Protein AF-0000000066994775 (afdb_homodimer)

Foldseek 3Di:
DDDPPPPPPLVPPDPVSCVLQDDDVVLVLVLVLLVVVQVCVQVVDLDDPVQVVVADLAFEEEEEQCFQVNSVQVVCVVRVNYAYEYEHQDCVNYDDPVPGRPRYYYDYDDLLDADDPVQFQRGQEYEYEACQVVDPPLACLSSLLRRLRSHHAFHKYKYKYWQLPPKDKDFPDPVQDQVLLVVLSVVSCVVVSRNCQVVVQVSNVVSQWPPKDKDKTKRDPVCQLVVQLSSLSVLLVVLSVCVNVVNPVVSVVSVVSSVSNNVSVVNGIGTIIMMMMIMTTHHD/DDDDPPPPPLVPPDPVSCVLQDDPVVLVLVLVLLVVVQCCVQVVDLDDPVQVVPADLAFEEEEEQCFQVNSVQVVCVVRVNYAYEYEHQDCVNYDDPVPGRPRYYYDYDDLLDADDPVQFQRGQEYEYEACQVVDPPLACLSSLLRRLRSHHAFHKYKYKYWQLPPKDKDFPDPVQDQVLLVVLSVVSCVVVSRNCQVVVQVSNVVSQWPPKDKDKTKRDPVCQLVVQLSSLSVLLVVLSVCVNVVNPVVSVVSVVSSVSNNVSVVNGIGTIIMMMMIMTTHHD

Solvent-accessible surface area (backbone atoms only — not comparable to full-atom values): 30322 Å² total; per-residue (Å²): 136,78,78,74,81,72,82,76,62,70,84,69,50,59,83,59,48,57,68,62,58,52,78,53,62,46,54,52,47,41,50,52,50,36,50,49,54,54,47,36,66,65,68,72,49,91,58,57,68,89,49,52,77,73,54,58,63,60,34,32,36,33,31,43,65,34,54,52,36,61,67,57,58,55,48,41,70,76,32,70,63,20,42,36,38,33,27,15,76,56,67,65,60,26,61,42,71,88,34,39,56,91,44,49,46,77,42,82,40,52,70,84,47,80,72,56,75,90,44,51,44,56,16,48,32,39,37,35,54,66,53,71,87,68,49,51,92,65,46,59,56,68,47,52,50,42,56,55,44,31,30,22,68,60,10,36,42,37,46,36,34,59,25,51,76,70,47,44,75,47,53,76,53,81,81,63,80,48,69,39,43,50,50,48,50,50,57,69,25,48,90,54,56,52,46,51,53,80,41,42,34,59,53,40,39,76,66,64,29,39,83,44,38,74,45,79,44,68,68,53,59,68,46,30,50,61,50,23,28,47,51,42,47,53,51,46,52,52,23,47,51,29,40,65,72,66,36,48,68,64,17,49,52,44,49,50,37,42,42,49,25,47,55,37,32,55,74,28,30,30,52,42,66,25,37,30,44,26,38,31,28,36,56,114,135,79,79,73,84,74,80,76,61,71,84,69,50,60,81,60,48,57,67,61,60,53,77,53,64,46,55,53,49,43,49,52,51,37,51,50,53,53,48,36,68,64,68,71,48,92,58,58,69,89,51,53,77,74,54,58,63,61,33,32,36,35,31,44,63,33,53,50,36,61,67,56,58,55,48,40,70,77,32,71,64,20,42,36,37,33,28,16,75,57,67,66,61,25,62,41,73,89,34,38,56,90,47,50,45,79,43,82,40,53,69,85,47,81,73,56,76,89,44,51,44,56,17,47,32,38,36,35,53,66,52,73,88,68,49,52,91,65,46,58,55,69,48,51,50,41,56,54,44,30,30,22,68,60,10,36,40,36,47,35,34,57,25,52,77,71,47,45,75,49,53,77,51,82,80,61,80,47,70,39,43,52,50,50,52,52,58,68,25,48,91,57,56,51,46,51,53,78,41,43,34,59,53,40,38,75,64,65,29,39,82,45,40,75,45,79,43,69,69,52,58,69,45,31,50,62,50,24,27,48,51,41,47,52,52,46,52,52,22,46,51,30,41,65,70,68,37,49,69,64,17,48,51,44,50,49,37,43,43,48,27,48,56,38,33,54,74,29,30,31,52,43,67,25,36,30,42,28,37,30,28,36,56,114

Structure (mmCIF, N/CA/C/O backbone):
data_AF-0000000066994775-model_v1
#
loop_
_entity.id
_entity.type
_entity.pdbx_description
1 polymer 'Methyltransferase domain-containing protein'
#
loop_
_atom_site.group_PDB
_atom_site.id
_atom_site.type_symbol
_atom_site.label_atom_id
_atom_site.label_alt_id
_atom_site.label_comp_id
_atom_site.label_asym_id
_atom_site.label_entity_id
_atom_site.label_seq_id
_atom_site.pdbx_PDB_ins_code
_atom_site.Cartn_x
_atom_site.Cartn_y
_atom_site.Cartn_z
_atom_site.occupancy
_atom_site.B_iso_or_equiv
_atom_site.auth_seq_id
_atom_site.auth_comp_id
_atom_site.auth_asym_id
_atom_site.auth_atom_id
_atom_site.pdbx_PDB_model_num
ATOM 1 N N . MET A 1 1 ? -53.656 -21.984 -10.68 1 24.02 1 MET A N 1
ATOM 2 C CA . MET A 1 1 ? -52.688 -21.453 -11.648 1 24.02 1 MET A CA 1
ATOM 3 C C . MET A 1 1 ? -52 -20.219 -11.094 1 24.02 1 MET A C 1
ATOM 5 O O . MET A 1 1 ? -52.531 -19.125 -11.086 1 24.02 1 MET A O 1
ATOM 9 N N . GLY A 1 2 ? -51.344 -20.281 -10.008 1 26.42 2 GLY A N 1
ATOM 10 C CA . GLY A 1 2 ? -50.875 -19.25 -9.078 1 26.42 2 GLY A CA 1
ATOM 11 C C . GLY A 1 2 ? -49.844 -18.328 -9.672 1 26.42 2 GLY A C 1
ATOM 12 O O . GLY A 1 2 ? -49 -18.75 -10.477 1 26.42 2 GLY A O 1
ATOM 13 N N . GLU A 1 3 ? -50.219 -16.984 -9.805 1 28.23 3 GLU A N 1
ATOM 14 C CA . GLU A 1 3 ? -49.562 -15.883 -10.508 1 28.23 3 GLU A CA 1
ATOM 15 C C . GLU A 1 3 ? -48.062 -15.805 -10.141 1 28.23 3 GLU A C 1
ATOM 17 O O . GLU A 1 3 ? -47.719 -15.898 -8.969 1 28.23 3 GLU A O 1
ATOM 22 N N . PRO A 1 4 ? -47.219 -16.156 -11.055 1 28.39 4 PRO A N 1
ATOM 23 C CA . PRO A 1 4 ? -45.781 -16.25 -10.867 1 28.39 4 PRO A CA 1
ATOM 24 C C . PRO A 1 4 ? -45.188 -15 -10.227 1 28.39 4 PRO A C 1
ATOM 26 O O . PRO A 1 4 ? -45.719 -13.898 -10.406 1 28.39 4 PRO A O 1
ATOM 29 N N . LEU A 1 5 ? -44.75 -15.039 -8.969 1 28.78 5 LEU A N 1
ATOM 30 C CA . LEU A 1 5 ? -44.188 -13.945 -8.195 1 28.78 5 LEU A CA 1
ATOM 31 C C . LEU A 1 5 ? -43.312 -13.047 -9.078 1 28.78 5 LEU A C 1
ATOM 33 O O . LEU A 1 5 ? -42.5 -13.547 -9.867 1 28.78 5 LEU A O 1
ATOM 37 N N . SER A 1 6 ? -43.75 -11.852 -9.477 1 26.84 6 SER A N 1
ATOM 38 C CA . SER A 1 6 ? -43.25 -10.703 -10.211 1 26.84 6 SER A CA 1
ATOM 39 C C . SER A 1 6 ? -41.75 -10.5 -9.938 1 26.84 6 SER A C 1
ATOM 41 O O . SER A 1 6 ? -41.281 -10.711 -8.82 1 26.84 6 SER A O 1
ATOM 43 N N . ALA A 1 7 ? -40.938 -10.68 -10.984 1 31.3 7 ALA A N 1
ATOM 44 C CA . ALA A 1 7 ? -39.5 -10.344 -11.109 1 31.3 7 ALA A CA 1
ATOM 45 C C . ALA A 1 7 ? -39.188 -9.039 -10.398 1 31.3 7 ALA A C 1
ATOM 47 O O . ALA A 1 7 ? -39.625 -7.965 -10.828 1 31.3 7 ALA A O 1
ATOM 48 N N . THR A 1 8 ? -39.219 -8.93 -9.008 1 29.95 8 THR A N 1
ATOM 49 C CA . THR A 1 8 ? -38.75 -7.73 -8.328 1 29.95 8 THR A CA 1
ATOM 50 C C . THR A 1 8 ? -37.531 -7.16 -9.023 1 29.95 8 THR A C 1
ATOM 52 O O . THR A 1 8 ? -36.531 -7.848 -9.172 1 29.95 8 THR A O 1
ATOM 55 N N . ASP A 1 9 ? -37.719 -6.293 -10.008 1 30.78 9 ASP A N 1
ATOM 56 C CA . ASP A 1 9 ? -36.75 -5.523 -10.812 1 30.78 9 ASP A CA 1
ATOM 57 C C . ASP A 1 9 ? -35.656 -4.941 -9.938 1 30.78 9 ASP A C 1
ATOM 59 O O . ASP A 1 9 ? -35.875 -3.953 -9.234 1 30.78 9 ASP A O 1
ATOM 63 N N . TRP A 1 10 ? -34.75 -5.691 -9.445 1 32.03 10 TRP A N 1
ATOM 64 C CA . TRP A 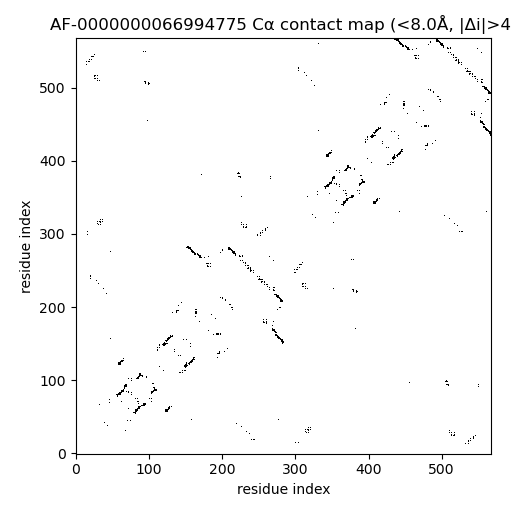1 10 ? -33.594 -5.379 -8.625 1 32.03 10 TRP A CA 1
ATOM 65 C C . TRP A 1 10 ? -32.812 -4.18 -9.195 1 32.03 10 TRP A C 1
ATOM 67 O O . TRP A 1 10 ? -31.797 -3.762 -8.633 1 32.03 10 TRP A O 1
ATOM 77 N N . SER A 1 11 ? -33.031 -3.775 -10.445 1 35.56 11 SER A N 1
ATOM 78 C CA . SER A 1 11 ? -32.469 -2.537 -10.984 1 35.56 11 SER A CA 1
ATOM 79 C C . SER A 1 11 ? -32.875 -1.339 -10.125 1 35.56 11 SER A C 1
ATOM 81 O O . SER A 1 11 ? -32.125 -0.379 -10 1 35.56 11 SER A O 1
ATOM 83 N N . LEU A 1 12 ? -34.156 -1.159 -9.852 1 31.92 12 LEU A N 1
ATOM 84 C CA . LEU A 1 12 ? -34.875 -0.125 -9.109 1 31.92 12 LEU A CA 1
ATOM 85 C C . LEU A 1 12 ? -34.594 -0.256 -7.613 1 31.92 12 LEU A C 1
ATOM 87 O O . LEU A 1 12 ? -35.156 0.516 -6.816 1 31.92 12 LEU A O 1
ATOM 91 N N . THR A 1 13 ? -34.406 -1.455 -7.055 1 35.22 13 THR A N 1
ATOM 92 C CA . THR A 1 13 ? -34.281 -1.362 -5.605 1 35.22 13 THR A CA 1
ATOM 93 C C . THR A 1 13 ? -33.344 -0.215 -5.219 1 35.22 13 THR A C 1
ATOM 95 O O . THR A 1 13 ? -32.375 0.063 -5.918 1 35.22 13 THR A O 1
ATOM 98 N N . ASN A 1 14 ? -33.594 0.732 -4.191 1 40.28 14 ASN A N 1
ATOM 99 C CA . ASN A 1 14 ? -33.156 2.074 -3.805 1 40.28 14 ASN A CA 1
ATOM 100 C C . ASN A 1 14 ? -31.656 2.234 -3.893 1 40.28 14 ASN A C 1
ATOM 102 O O . ASN A 1 14 ? -30.922 1.251 -4.07 1 40.28 14 ASN A O 1
ATOM 106 N N . GLY A 1 15 ? -31.078 3.658 -3.799 1 47.88 15 GLY A N 1
ATOM 107 C CA . GLY A 1 15 ? -29.734 4.219 -3.701 1 47.88 15 GLY A CA 1
ATOM 108 C C . GLY A 1 15 ? -28.734 3.26 -3.086 1 47.88 15 GLY A C 1
ATOM 109 O O . GLY A 1 15 ? -27.547 3.303 -3.412 1 47.88 15 GLY A O 1
ATOM 110 N N . HIS A 1 16 ? -29.266 2.227 -2.439 1 54.38 16 HIS A N 1
ATOM 111 C CA . HIS A 1 16 ? -28.406 1.31 -1.71 1 54.38 16 HIS A CA 1
ATOM 112 C C . HIS A 1 16 ? -27.906 0.19 -2.615 1 54.38 16 HIS A C 1
ATOM 114 O O . HIS A 1 16 ? -26.766 -0.273 -2.465 1 54.38 16 HIS A O 1
ATOM 120 N N . GLY A 1 17 ? -28.75 -0.214 -3.561 1 54.91 17 GLY A N 1
ATOM 121 C CA . GLY A 1 17 ? -28.328 -1.289 -4.438 1 54.91 17 GLY A CA 1
ATOM 122 C C . GLY A 1 17 ? -27.125 -0.919 -5.285 1 54.91 17 GLY A C 1
ATOM 123 O O . GLY A 1 17 ? -26.172 -1.698 -5.402 1 54.91 17 GLY A O 1
ATOM 124 N N . TYR A 1 18 ? -27.156 0.247 -5.852 1 57.66 18 TYR A N 1
ATOM 125 C CA . TYR A 1 18 ? -26.031 0.7 -6.664 1 57.66 18 TYR A CA 1
ATOM 126 C C . TYR A 1 18 ? -24.75 0.785 -5.828 1 57.66 18 TYR A C 1
ATOM 128 O O . TYR A 1 18 ? -23.688 0.335 -6.262 1 57.66 18 TYR A O 1
ATOM 136 N N . ILE A 1 19 ? -25.047 1.301 -4.719 1 64.31 19 ILE A N 1
ATOM 137 C CA . ILE A 1 19 ? -23.875 1.502 -3.865 1 64.31 19 ILE A CA 1
ATOM 138 C C . ILE A 1 19 ? -23.219 0.158 -3.576 1 64.31 19 ILE A C 1
ATOM 140 O O . ILE A 1 19 ? -21.984 0.059 -3.561 1 64.31 19 ILE A O 1
ATOM 144 N N . LEU A 1 20 ? -24.047 -0.866 -3.49 1 65.94 20 LEU A N 1
ATOM 145 C CA . LEU A 1 20 ? -23.516 -2.162 -3.084 1 65.94 20 LEU A CA 1
ATOM 146 C C . LEU A 1 20 ? -22.984 -2.938 -4.289 1 65.94 20 LEU A C 1
ATOM 148 O O . LEU A 1 20 ? -22.094 -3.783 -4.148 1 65.94 20 LEU A O 1
ATOM 152 N N . ASN A 1 21 ? -23.344 -2.623 -5.539 1 66.94 21 ASN A N 1
ATOM 153 C CA . ASN A 1 21 ? -22.984 -3.396 -6.727 1 66.94 21 ASN A CA 1
ATOM 154 C C . ASN A 1 21 ? -22.031 -2.631 -7.633 1 66.94 21 ASN A C 1
ATOM 156 O O . ASN A 1 21 ? -21.766 -3.053 -8.758 1 66.94 21 ASN A O 1
ATOM 160 N N . ARG A 1 22 ? -21.5 -1.688 -7.141 1 69.31 22 ARG A N 1
ATOM 161 C CA . ARG A 1 22 ? -20.672 -0.826 -7.977 1 69.31 22 ARG A CA 1
ATOM 162 C C . ARG A 1 22 ? -19.328 -1.481 -8.273 1 69.31 22 ARG A C 1
ATOM 164 O O . ARG A 1 22 ? -18.875 -2.365 -7.531 1 69.31 22 ARG A O 1
ATOM 171 N N . ASP A 1 23 ? -18.766 -1.084 -9.438 1 78.62 23 ASP A N 1
ATOM 172 C CA . ASP A 1 23 ? -17.406 -1.508 -9.789 1 78.62 23 ASP A CA 1
ATOM 173 C C . ASP A 1 23 ? -16.375 -0.908 -8.836 1 78.62 23 ASP A C 1
ATOM 175 O O . ASP A 1 23 ? -16.359 0.304 -8.617 1 78.62 23 ASP A O 1
ATOM 179 N N . ARG A 1 24 ? -15.664 -1.749 -8.242 1 88.25 24 ARG A N 1
ATOM 180 C CA . ARG A 1 24 ? -14.641 -1.296 -7.309 1 88.25 24 ARG A CA 1
ATOM 181 C C . ARG A 1 24 ? -13.266 -1.801 -7.727 1 88.25 24 ARG A C 1
ATOM 183 O O . ARG A 1 24 ? -12.453 -2.182 -6.879 1 88.25 24 ARG A O 1
ATOM 190 N N . SER A 1 25 ? -13.023 -1.73 -9.023 1 91.25 25 SER A N 1
ATOM 191 C CA . SER A 1 25 ? -11.75 -2.186 -9.562 1 91.25 25 SER A CA 1
ATOM 192 C C . SER A 1 25 ? -10.594 -1.334 -9.047 1 91.25 25 SER A C 1
ATOM 194 O O . SER A 1 25 ? -9.484 -1.836 -8.844 1 91.25 25 SER A O 1
ATOM 196 N N . HIS A 1 26 ? -10.859 -0.051 -8.781 1 94.88 26 HIS A N 1
ATOM 197 C CA . HIS A 1 26 ? -9.828 0.815 -8.227 1 94.88 26 HIS A CA 1
ATOM 198 C C . HIS A 1 26 ? -9.406 0.344 -6.836 1 94.88 26 HIS A C 1
ATOM 200 O O . HIS A 1 26 ? -8.219 0.391 -6.496 1 94.88 26 HIS A O 1
ATOM 206 N N . ALA A 1 27 ? -10.336 -0.095 -6.055 1 94.31 27 ALA A N 1
ATOM 207 C CA . ALA A 1 27 ? -10.039 -0.596 -4.715 1 94.31 27 ALA A CA 1
ATOM 208 C C . ALA A 1 27 ? -9.227 -1.883 -4.781 1 94.31 27 ALA A C 1
ATOM 210 O O . ALA A 1 27 ? -8.273 -2.061 -4.016 1 94.31 27 ALA A O 1
ATOM 211 N N . ALA A 1 28 ? -9.609 -2.752 -5.691 1 93.31 28 ALA A N 1
ATOM 212 C CA . ALA A 1 28 ? -8.852 -3.984 -5.883 1 93.31 28 ALA A CA 1
ATOM 213 C C . ALA A 1 28 ? -7.414 -3.684 -6.297 1 93.31 28 ALA A C 1
ATOM 215 O O . ALA A 1 28 ? -6.473 -4.293 -5.785 1 93.31 28 ALA A O 1
ATOM 216 N N . ALA A 1 29 ? -7.254 -2.764 -7.191 1 96.12 29 ALA A N 1
ATOM 217 C CA . ALA A 1 29 ? -5.922 -2.365 -7.625 1 96.12 29 ALA A CA 1
ATOM 218 C C . ALA A 1 29 ? -5.105 -1.812 -6.461 1 96.12 29 ALA A C 1
ATOM 220 O O . ALA A 1 29 ? -3.924 -2.135 -6.312 1 96.12 29 ALA A O 1
ATOM 221 N N . SER A 1 30 ? -5.73 -0.999 -5.645 1 97.44 30 SER A N 1
ATOM 222 C CA . SER A 1 30 ? -5.059 -0.432 -4.48 1 97.44 30 SER A CA 1
ATOM 223 C C . SER A 1 30 ? -4.637 -1.522 -3.502 1 97.44 30 SER A C 1
ATOM 225 O O . SER A 1 30 ? -3.545 -1.466 -2.934 1 97.44 30 SER A O 1
ATOM 227 N N . ARG A 1 31 ? -5.516 -2.473 -3.305 1 95.88 31 ARG A N 1
ATOM 228 C CA . ARG A 1 31 ? -5.18 -3.594 -2.434 1 95.88 31 ARG A CA 1
ATOM 229 C C . ARG A 1 31 ? -3.971 -4.359 -2.969 1 95.88 31 ARG A C 1
ATOM 231 O O . ARG A 1 31 ? -3.066 -4.711 -2.207 1 95.88 31 ARG A O 1
ATOM 238 N N . LEU A 1 32 ? -3.957 -4.613 -4.254 1 96.5 32 LEU A N 1
ATOM 239 C CA . LEU A 1 32 ? -2.855 -5.332 -4.883 1 96.5 32 LEU A CA 1
ATOM 240 C C . LEU A 1 32 ? -1.549 -4.559 -4.742 1 96.5 32 LEU A C 1
ATOM 242 O O . LEU A 1 32 ? -0.5 -5.145 -4.465 1 96.5 32 LEU A O 1
ATOM 246 N N . ASN A 1 33 ? -1.601 -3.258 -4.938 1 98.5 33 ASN A N 1
ATOM 247 C CA . ASN A 1 33 ? -0.406 -2.436 -4.777 1 98.5 33 ASN A CA 1
ATOM 248 C C . ASN A 1 33 ? 0.11 -2.469 -3.34 1 98.5 33 ASN A C 1
ATOM 250 O O . ASN A 1 33 ? 1.313 -2.598 -3.111 1 98.5 33 ASN A O 1
ATOM 254 N N . LEU A 1 34 ? -0.841 -2.334 -2.4 1 98.69 34 LEU A N 1
ATOM 255 C CA . LEU A 1 34 ? -0.419 -2.422 -1.006 1 98.69 34 LEU A CA 1
ATOM 256 C C . LEU A 1 34 ? 0.226 -3.773 -0.718 1 98.69 34 LEU A C 1
ATOM 258 O O . LEU A 1 34 ? 1.248 -3.844 -0.032 1 98.69 34 LEU A O 1
ATOM 262 N N . GLN A 1 35 ? -0.38 -4.82 -1.191 1 97.88 35 GLN A N 1
ATOM 263 C CA . GLN A 1 35 ? 0.15 -6.168 -1.012 1 97.88 35 GLN A CA 1
ATOM 264 C C . GLN A 1 35 ? 1.576 -6.273 -1.545 1 97.88 35 GLN A C 1
ATOM 266 O O . GLN A 1 35 ? 2.447 -6.855 -0.893 1 97.88 35 GLN A O 1
ATOM 271 N N . PHE A 1 36 ? 1.82 -5.676 -2.703 1 98.56 36 PHE A N 1
ATOM 272 C CA . PHE A 1 36 ? 3.164 -5.664 -3.268 1 98.56 36 PHE A CA 1
ATOM 273 C C . PHE A 1 36 ? 4.148 -4.996 -2.314 1 98.56 36 PHE A C 1
ATOM 275 O O . PHE A 1 36 ? 5.207 -5.551 -2.016 1 98.56 36 PHE A O 1
ATOM 282 N N . TYR A 1 37 ? 3.766 -3.834 -1.846 1 98.75 37 TYR A N 1
ATOM 283 C CA . TYR A 1 37 ? 4.699 -3.068 -1.025 1 98.75 37 TYR A CA 1
ATOM 284 C C . TYR A 1 37 ? 4.965 -3.773 0.299 1 98.75 37 TYR A C 1
ATOM 286 O O . TYR A 1 37 ? 6.098 -3.793 0.782 1 98.75 37 TYR A O 1
ATOM 294 N N . LEU A 1 38 ? 3.93 -4.348 0.86 1 98.69 38 LEU A N 1
ATOM 295 C CA . LEU A 1 38 ? 4.109 -5.062 2.119 1 98.69 38 LEU A CA 1
ATOM 296 C C . LEU A 1 38 ? 4.988 -6.293 1.923 1 98.69 38 LEU A C 1
ATOM 298 O O . LEU A 1 38 ? 5.867 -6.57 2.744 1 98.69 38 LEU A O 1
ATOM 302 N N . TRP A 1 39 ? 4.73 -7.031 0.821 1 98.62 39 TRP A N 1
ATOM 303 C CA . TRP A 1 39 ? 5.562 -8.188 0.522 1 98.62 39 TRP A CA 1
ATOM 304 C C . TRP A 1 39 ? 7.02 -7.781 0.337 1 98.62 39 TRP A C 1
ATOM 306 O O . TRP A 1 39 ? 7.922 -8.391 0.918 1 98.62 39 TRP A O 1
ATOM 316 N N . LYS A 1 40 ? 7.215 -6.742 -0.437 1 98.31 40 LYS A N 1
ATOM 317 C CA . LYS A 1 40 ? 8.578 -6.273 -0.674 1 98.31 40 LYS A CA 1
ATOM 318 C C . LYS A 1 40 ? 9.25 -5.848 0.63 1 98.31 40 LYS A C 1
ATOM 320 O O . LYS A 1 40 ? 10.422 -6.137 0.853 1 98.31 40 LYS A O 1
ATOM 325 N N . ASP A 1 41 ? 8.477 -5.176 1.428 1 98.25 41 ASP A N 1
ATOM 326 C CA . ASP A 1 41 ? 9 -4.695 2.703 1 98.25 41 ASP A CA 1
ATOM 327 C C . ASP A 1 41 ? 9.359 -5.859 3.621 1 98.25 41 ASP A C 1
ATOM 329 O O . ASP A 1 41 ? 10.344 -5.785 4.363 1 98.25 41 ASP A O 1
ATOM 333 N N . ALA A 1 42 ? 8.664 -6.93 3.598 1 97.81 42 ALA A N 1
ATOM 334 C CA . ALA A 1 42 ? 8.891 -8.086 4.457 1 97.81 42 ALA A CA 1
ATOM 335 C C . ALA A 1 42 ? 9.992 -8.977 3.889 1 97.81 42 ALA A C 1
ATOM 337 O O . ALA A 1 42 ? 10.852 -9.461 4.629 1 97.81 42 ALA A O 1
ATOM 338 N N . LEU A 1 43 ? 9.984 -9.188 2.572 1 98 43 LEU A N 1
ATOM 339 C CA . LEU A 1 43 ? 10.922 -10.109 1.938 1 98 43 LEU A CA 1
ATOM 340 C C . LEU A 1 43 ? 12.281 -9.445 1.733 1 98 43 LEU A C 1
ATOM 342 O O . LEU A 1 43 ? 13.32 -10.094 1.863 1 98 43 LEU A O 1
ATOM 346 N N . LYS A 1 44 ? 12.258 -8.18 1.301 1 97.31 44 LYS A N 1
ATOM 347 C CA . LYS A 1 44 ? 13.422 -7.348 1.013 1 97.31 44 LYS A CA 1
ATOM 348 C C . LYS A 1 44 ? 14 -7.664 -0.363 1 97.31 44 LYS A C 1
ATOM 350 O O . LYS A 1 44 ? 15.109 -7.234 -0.692 1 97.31 44 LYS A O 1
ATOM 355 N N . PHE A 1 45 ? 13.281 -8.453 -1.157 1 98.25 45 PHE A N 1
ATOM 356 C CA . PHE A 1 45 ? 13.68 -8.734 -2.531 1 98.25 45 PHE A CA 1
ATOM 357 C C . PHE A 1 45 ? 12.461 -8.945 -3.418 1 98.25 45 PHE A C 1
ATOM 359 O O . PHE A 1 45 ? 11.383 -9.273 -2.93 1 98.25 45 PHE A O 1
ATOM 366 N N . ASN A 1 46 ? 12.586 -8.648 -4.688 1 98.62 46 ASN A N 1
ATOM 367 C CA . ASN A 1 46 ? 11.625 -9.086 -5.699 1 98.62 46 ASN A CA 1
ATOM 368 C C . ASN A 1 46 ? 11.969 -10.477 -6.23 1 98.62 46 ASN A C 1
ATOM 370 O O . ASN A 1 46 ? 11.117 -11.367 -6.238 1 98.62 46 ASN A O 1
ATOM 374 N N . ILE A 1 47 ? 13.172 -10.609 -6.648 1 98.81 47 ILE A N 1
ATOM 375 C CA . ILE A 1 47 ? 13.719 -11.859 -7.168 1 98.81 47 ILE A CA 1
ATOM 376 C C . ILE A 1 47 ? 14.609 -12.508 -6.109 1 98.81 47 ILE A C 1
ATOM 378 O O . ILE A 1 47 ? 15.516 -11.875 -5.566 1 98.81 47 ILE A O 1
ATOM 382 N N . HIS A 1 48 ? 14.305 -13.711 -5.781 1 98.69 48 HIS A N 1
ATOM 383 C CA . HIS A 1 48 ? 15.062 -14.391 -4.734 1 98.69 48 HIS A CA 1
ATOM 384 C C . HIS A 1 48 ? 16.562 -14.305 -4.992 1 98.69 48 HIS A C 1
ATOM 386 O O . HIS A 1 48 ? 17.016 -14.477 -6.129 1 98.69 48 HIS A O 1
ATOM 392 N N . PRO A 1 49 ? 17.359 -14.164 -3.957 1 97.81 49 PRO A N 1
ATOM 393 C CA . PRO A 1 49 ? 18.797 -13.945 -4.117 1 97.81 49 PRO A CA 1
ATOM 394 C C . PRO A 1 49 ? 19.5 -15.117 -4.805 1 97.81 49 PRO A C 1
ATOM 396 O O . PRO A 1 49 ? 20.5 -14.922 -5.496 1 97.81 49 PRO A O 1
ATOM 399 N N . SER A 1 50 ? 18.984 -16.266 -4.641 1 96.81 50 SER A N 1
ATOM 400 C CA . SER A 1 50 ? 19.578 -17.422 -5.289 1 96.81 50 SER A CA 1
ATOM 401 C C . SER A 1 50 ? 19.453 -17.344 -6.805 1 96.81 50 SER A C 1
ATOM 403 O O . SER A 1 50 ? 20.188 -18.016 -7.535 1 96.81 50 SER A O 1
ATOM 405 N N . ILE A 1 51 ? 18.562 -16.547 -7.266 1 98.06 51 ILE A N 1
ATOM 406 C CA . ILE A 1 51 ? 18.328 -16.391 -8.695 1 98.06 51 ILE A CA 1
ATOM 407 C C . ILE A 1 51 ? 18.953 -15.102 -9.195 1 98.06 51 ILE A C 1
ATOM 409 O O . ILE A 1 51 ? 19.672 -15.094 -10.203 1 98.06 51 ILE A O 1
ATOM 413 N N . SER A 1 52 ? 18.734 -14 -8.5 1 96.81 52 SER A N 1
ATOM 414 C CA . SER A 1 52 ? 19.125 -12.672 -8.961 1 96.81 52 SER A CA 1
ATOM 415 C C . SER A 1 52 ? 20.625 -12.594 -9.242 1 96.81 52 SER A C 1
ATOM 417 O O . SER A 1 52 ? 21.047 -11.906 -10.172 1 96.81 52 SER A O 1
ATOM 419 N N . ALA A 1 53 ? 21.359 -13.336 -8.523 1 93.12 53 ALA A N 1
ATOM 420 C CA . ALA A 1 53 ? 22.812 -13.336 -8.656 1 93.12 53 ALA A CA 1
ATOM 421 C C . ALA A 1 53 ? 23.25 -13.953 -9.984 1 93.12 53 ALA A C 1
ATOM 423 O O . ALA A 1 53 ? 24.312 -13.641 -10.508 1 93.12 53 ALA A O 1
ATOM 424 N N . SER A 1 54 ? 22.453 -14.727 -10.547 1 95.38 54 SER A N 1
ATOM 425 C CA . SER A 1 54 ? 22.797 -15.477 -11.75 1 95.38 54 SER A CA 1
ATOM 426 C C . SER A 1 54 ? 22.156 -14.867 -12.984 1 95.38 54 SER A C 1
ATOM 428 O O . SER A 1 54 ? 22.391 -15.328 -14.109 1 95.38 54 SER A O 1
ATOM 430 N N . LEU A 1 55 ? 21.344 -13.852 -12.828 1 97.62 55 LEU A N 1
ATOM 431 C CA . LEU A 1 55 ? 20.625 -13.289 -13.969 1 97.62 55 LEU A CA 1
ATOM 432 C C . LEU A 1 55 ? 21.484 -12.242 -14.68 1 97.62 55 LEU A C 1
ATOM 434 O O . LEU A 1 55 ? 22.141 -11.43 -14.031 1 97.62 55 LEU A O 1
ATOM 438 N N . SER A 1 56 ? 21.453 -12.328 -15.945 1 97.75 56 SER A N 1
ATOM 439 C CA . SER A 1 56 ? 22.109 -11.312 -16.75 1 97.75 56 SER A CA 1
ATOM 440 C C . SER A 1 56 ? 21.438 -9.953 -16.594 1 97.75 56 SER A C 1
ATOM 442 O O . SER A 1 56 ? 20.234 -9.875 -16.359 1 97.75 56 SER A O 1
ATOM 444 N N . LYS A 1 57 ? 22.203 -8.906 -16.844 1 97.44 57 LYS A N 1
ATOM 445 C CA . LYS A 1 57 ? 21.672 -7.551 -16.797 1 97.44 57 LYS A CA 1
ATOM 446 C C . LYS A 1 57 ? 20.656 -7.32 -17.922 1 97.44 57 LYS A C 1
ATOM 448 O O . LYS A 1 57 ? 19.781 -6.453 -17.812 1 97.44 57 LYS A O 1
ATOM 453 N N . THR A 1 58 ? 20.781 -8.117 -18.969 1 98.44 58 THR A N 1
ATOM 454 C CA . THR A 1 58 ? 19.906 -7.961 -20.125 1 98.44 58 THR A CA 1
ATOM 455 C C . THR A 1 58 ? 18.891 -9.094 -20.188 1 98.44 58 THR A C 1
ATOM 457 O O . THR A 1 58 ? 18.359 -9.398 -21.266 1 98.44 58 THR A O 1
ATOM 460 N N . ALA A 1 59 ? 18.641 -9.734 -19.125 1 98.75 59 ALA A N 1
ATOM 461 C CA . ALA A 1 59 ? 17.797 -10.922 -19.078 1 98.75 59 ALA A CA 1
ATOM 462 C C . ALA A 1 59 ? 16.391 -10.609 -19.609 1 98.75 59 ALA A C 1
ATOM 464 O O . ALA A 1 59 ? 15.922 -9.477 -19.516 1 98.75 59 ALA A O 1
ATOM 465 N N . ALA A 1 60 ? 15.812 -11.602 -20.25 1 98.88 60 ALA A N 1
ATOM 466 C CA . ALA A 1 60 ? 14.383 -11.57 -20.547 1 98.88 60 ALA A CA 1
ATOM 467 C C . ALA A 1 60 ? 13.57 -12.078 -19.359 1 98.88 60 ALA A C 1
ATOM 469 O O . ALA A 1 60 ? 13.727 -13.227 -18.922 1 98.88 60 ALA A O 1
ATOM 470 N N . ILE A 1 61 ? 12.688 -11.242 -18.844 1 98.94 61 ILE A N 1
ATOM 471 C CA . ILE A 1 61 ? 11.953 -11.523 -17.609 1 98.94 61 ILE A CA 1
ATOM 472 C C . ILE A 1 61 ? 10.453 -11.43 -17.875 1 98.94 61 ILE A C 1
ATOM 474 O O . ILE A 1 61 ? 9.984 -10.5 -18.531 1 98.94 61 ILE A O 1
ATOM 478 N N . ALA A 1 62 ? 9.688 -12.43 -17.375 1 98.94 62 ALA A N 1
ATOM 479 C CA . ALA A 1 62 ? 8.234 -12.359 -17.469 1 98.94 62 ALA A CA 1
ATOM 480 C C . ALA A 1 62 ? 7.59 -12.422 -16.094 1 98.94 62 ALA A C 1
ATOM 482 O O . ALA A 1 62 ? 8.047 -13.164 -15.219 1 98.94 62 ALA A O 1
ATOM 483 N N . GLU A 1 63 ? 6.602 -11.617 -15.891 1 98.94 63 GLU A N 1
ATOM 484 C CA . GLU A 1 63 ? 5.656 -11.797 -14.797 1 98.94 63 GLU A CA 1
ATOM 485 C C . GLU A 1 63 ? 4.301 -12.273 -15.305 1 98.94 63 GLU A C 1
ATOM 487 O O . GLU A 1 63 ? 3.691 -11.633 -16.156 1 98.94 63 GLU A O 1
ATOM 492 N N . VAL A 1 64 ? 3.865 -13.406 -14.797 1 98.69 64 VAL A N 1
ATOM 493 C CA . VAL A 1 64 ? 2.559 -13.945 -15.156 1 98.69 64 VAL A CA 1
ATOM 494 C C . VAL A 1 64 ? 1.545 -13.609 -14.062 1 98.69 64 VAL A C 1
ATOM 496 O O . VAL A 1 64 ? 1.834 -13.758 -12.875 1 98.69 64 VAL A O 1
ATOM 499 N N . ALA A 1 65 ? 0.258 -13.25 -14.5 1 97.69 65 ALA A N 1
ATOM 500 C CA . ALA A 1 65 ? -0.729 -12.664 -13.594 1 97.69 65 ALA A CA 1
ATOM 501 C C . ALA A 1 65 ? -0.203 -11.383 -12.961 1 97.69 65 ALA A C 1
ATOM 503 O O . ALA A 1 65 ? -0.196 -11.242 -11.734 1 97.69 65 ALA A O 1
ATOM 504 N N . SER A 1 66 ? 0.181 -10.398 -13.828 1 97.88 66 SER A N 1
ATOM 505 C CA . SER A 1 66 ? 1.005 -9.25 -13.453 1 97.88 66 SER A CA 1
ATOM 506 C C . SER A 1 66 ? 0.172 -8.172 -12.773 1 97.88 66 SER A C 1
ATOM 508 O O . SER A 1 66 ? 0.719 -7.27 -12.141 1 97.88 66 SER A O 1
ATOM 510 N N . GLY A 1 67 ? -1.141 -8.242 -12.93 1 96.69 67 GLY A N 1
ATOM 511 C CA . GLY A 1 67 ? -2.016 -7.301 -12.242 1 96.69 67 GLY A CA 1
ATOM 512 C C . GLY A 1 67 ? -1.73 -5.855 -12.594 1 96.69 67 GLY A C 1
ATOM 513 O O . GLY A 1 67 ? -1.702 -5.488 -13.766 1 96.69 67 GLY A O 1
ATOM 514 N N . THR A 1 68 ? -1.423 -5.059 -11.609 1 97.88 68 THR A N 1
ATOM 515 C CA . THR A 1 68 ? -1.24 -3.623 -11.789 1 97.88 68 THR A CA 1
ATOM 516 C C . THR A 1 68 ? 0.111 -3.324 -12.43 1 97.88 68 THR A C 1
ATOM 518 O O . THR A 1 68 ? 0.375 -2.189 -12.836 1 97.88 68 THR A O 1
ATOM 521 N N . GLY A 1 69 ? 0.96 -4.277 -12.5 1 98.38 69 GLY A N 1
ATOM 522 C CA . GLY A 1 69 ? 2.283 -4.086 -13.078 1 98.38 69 GLY A CA 1
ATOM 523 C C . GLY A 1 69 ? 3.273 -3.479 -12.102 1 98.38 69 GLY A C 1
ATOM 524 O O . GLY A 1 69 ? 4.414 -3.189 -12.461 1 98.38 69 GLY A O 1
ATOM 525 N N . ILE A 1 70 ? 2.889 -3.312 -10.859 1 98.69 70 ILE A N 1
ATOM 526 C CA . ILE A 1 70 ? 3.715 -2.604 -9.891 1 98.69 70 ILE A CA 1
ATOM 527 C C . ILE A 1 70 ? 5.008 -3.377 -9.648 1 98.69 70 ILE A C 1
ATOM 529 O O . ILE A 1 70 ? 6.07 -2.779 -9.453 1 98.69 70 ILE A O 1
ATOM 533 N N . TRP A 1 71 ? 4.934 -4.676 -9.633 1 98.81 71 TRP A N 1
ATOM 534 C CA . TRP A 1 71 ? 6.133 -5.496 -9.492 1 98.81 71 TRP A CA 1
ATOM 535 C C . TRP A 1 71 ? 7.086 -5.258 -10.664 1 98.81 71 TRP A C 1
ATOM 537 O O . TRP A 1 71 ? 8.289 -5.074 -10.461 1 98.81 71 TRP A O 1
ATOM 547 N N . LEU A 1 72 ? 6.598 -5.254 -11.875 1 98.88 72 LEU A N 1
ATOM 548 C CA . LEU A 1 72 ? 7.391 -5.023 -13.078 1 98.88 72 LEU A CA 1
ATOM 549 C C . LEU A 1 72 ? 8.062 -3.656 -13.031 1 98.88 72 LEU A C 1
ATOM 551 O O . LEU A 1 72 ? 9.234 -3.523 -13.383 1 98.88 72 LEU A O 1
ATOM 555 N N . ILE A 1 73 ? 7.312 -2.689 -12.633 1 98.75 73 ILE A N 1
ATOM 556 C CA . ILE A 1 73 ? 7.836 -1.332 -12.531 1 98.75 73 ILE A CA 1
ATOM 557 C C . ILE A 1 73 ? 9.031 -1.309 -11.578 1 98.75 73 ILE A C 1
ATOM 559 O O . ILE A 1 73 ? 10.07 -0.717 -11.883 1 98.75 73 ILE A O 1
ATOM 563 N N . ASP A 1 74 ? 8.867 -1.979 -10.453 1 98.81 74 ASP A N 1
ATOM 564 C CA . ASP A 1 74 ? 9.938 -1.998 -9.469 1 98.81 74 ASP A CA 1
ATOM 565 C C . ASP A 1 74 ? 11.148 -2.773 -9.992 1 98.81 74 ASP A C 1
ATOM 567 O O . ASP A 1 74 ? 12.289 -2.322 -9.852 1 98.81 74 ASP A O 1
ATOM 571 N N . VAL A 1 75 ? 10.938 -3.908 -10.617 1 98.75 75 VAL A N 1
ATOM 572 C CA . VAL A 1 75 ? 12.016 -4.75 -11.133 1 98.75 75 VAL A CA 1
ATOM 573 C C . VAL A 1 75 ? 12.727 -4.031 -12.281 1 98.75 75 VAL A C 1
ATOM 575 O O . VAL A 1 75 ? 13.938 -4.164 -12.445 1 98.75 75 VAL A O 1
ATOM 578 N N . SER A 1 76 ? 12.047 -3.264 -13.039 1 98.69 76 SER A N 1
ATOM 579 C CA . SER A 1 76 ? 12.641 -2.537 -14.156 1 98.69 76 SER A CA 1
ATOM 580 C C . SER A 1 76 ? 13.734 -1.592 -13.68 1 98.69 76 SER A C 1
ATOM 582 O O . SER A 1 76 ? 14.688 -1.32 -14.414 1 98.69 76 SER A O 1
ATOM 584 N N . ARG A 1 77 ? 13.562 -1.115 -12.484 1 97.56 77 ARG A N 1
ATOM 585 C CA . ARG A 1 77 ? 14.57 -0.236 -11.906 1 97.56 77 ARG A CA 1
ATOM 586 C C . ARG A 1 77 ? 15.805 -1.027 -11.477 1 97.56 77 ARG A C 1
ATOM 588 O O . ARG A 1 77 ? 16.922 -0.534 -11.57 1 97.56 77 ARG A O 1
ATOM 595 N N . GLU A 1 78 ? 15.539 -2.232 -11.039 1 97.12 78 GLU A N 1
ATOM 596 C CA . GLU A 1 78 ? 16.625 -3.119 -10.625 1 97.12 78 GLU A CA 1
ATOM 597 C C . GLU A 1 78 ? 17.391 -3.652 -11.828 1 97.12 78 GLU A C 1
ATOM 599 O O . GLU A 1 78 ? 18.594 -3.898 -11.742 1 97.12 78 GLU A O 1
ATOM 604 N N . PHE A 1 79 ? 16.703 -3.844 -12.914 1 98.06 79 PHE A N 1
ATOM 605 C CA . PHE A 1 79 ? 17.266 -4.359 -14.156 1 98.06 79 PHE A CA 1
ATOM 606 C C . PHE A 1 79 ? 16.938 -3.43 -15.32 1 98.06 79 PHE A C 1
ATOM 608 O O . PHE A 1 79 ? 16.156 -3.785 -16.203 1 98.06 79 PHE A O 1
ATOM 615 N N . PRO A 1 80 ? 17.656 -2.354 -15.414 1 97.94 80 PRO A N 1
ATOM 616 C CA . PRO A 1 80 ? 17.281 -1.335 -16.406 1 97.94 80 PRO A CA 1
ATOM 617 C C . PRO A 1 80 ? 17.547 -1.774 -17.844 1 97.94 80 PRO A C 1
ATOM 619 O O . PRO A 1 80 ? 16.953 -1.234 -18.766 1 97.94 80 PRO A O 1
ATOM 622 N N . GLU A 1 81 ? 18.406 -2.775 -18.016 1 98.44 81 GLU A N 1
ATOM 623 C CA . GLU A 1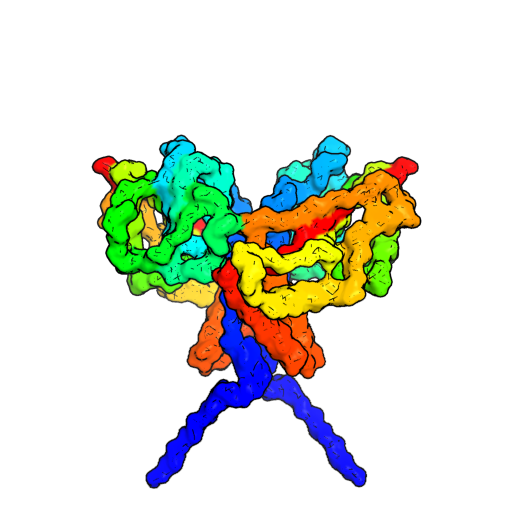 81 ? 18.734 -3.213 -19.375 1 98.44 81 GLU A CA 1
ATOM 624 C C . GLU A 1 81 ? 17.953 -4.469 -19.75 1 98.44 81 GLU A C 1
ATOM 626 O O . GLU A 1 81 ? 18.016 -4.918 -20.906 1 98.44 81 GLU A O 1
ATOM 631 N N . ALA A 1 82 ? 17.203 -5.016 -18.844 1 98.69 82 ALA A N 1
ATOM 632 C CA . ALA A 1 82 ? 16.406 -6.219 -19.094 1 98.69 82 ALA A CA 1
ATOM 633 C C . ALA A 1 82 ? 15.156 -5.898 -19.906 1 98.69 82 ALA A C 1
ATOM 635 O O . ALA A 1 82 ? 14.789 -4.73 -20.047 1 98.69 82 ALA A O 1
ATOM 636 N N . GLN A 1 83 ? 14.656 -6.914 -20.516 1 98.62 83 GLN A N 1
ATOM 637 C CA . GLN A 1 83 ? 13.336 -6.844 -21.141 1 98.62 83 GLN A CA 1
ATOM 638 C C . GLN A 1 83 ? 12.281 -7.523 -20.266 1 98.62 83 GLN A C 1
ATOM 640 O O . GLN A 1 83 ? 12.406 -8.703 -19.938 1 98.62 83 GLN A O 1
ATOM 645 N N . LEU A 1 84 ? 11.281 -6.785 -19.953 1 98.88 84 LEU A N 1
ATOM 646 C CA . LEU A 1 84 ? 10.266 -7.293 -19.031 1 98.88 84 LEU A CA 1
ATOM 647 C C . LEU A 1 84 ? 8.898 -7.367 -19.719 1 98.88 84 LEU A C 1
ATOM 649 O O . LEU A 1 84 ? 8.453 -6.391 -20.328 1 98.88 84 LEU A O 1
ATOM 653 N N . ASP A 1 85 ? 8.242 -8.5 -19.609 1 98.94 85 ASP A N 1
ATOM 654 C CA . ASP A 1 85 ? 6.891 -8.703 -20.141 1 98.94 85 ASP A CA 1
ATOM 655 C C . ASP A 1 85 ? 5.914 -9.055 -19.016 1 98.94 85 ASP A C 1
ATOM 657 O O . ASP A 1 85 ? 6.164 -9.969 -18.234 1 98.94 85 ASP A O 1
ATOM 661 N N . GLY A 1 86 ? 4.883 -8.297 -18.906 1 98.88 86 GLY A N 1
ATOM 662 C CA . GLY A 1 86 ? 3.76 -8.664 -18.047 1 98.88 86 GLY A CA 1
ATOM 663 C C . GLY A 1 86 ? 2.645 -9.367 -18.797 1 98.88 86 GLY A C 1
ATOM 664 O O . GLY A 1 86 ? 2.133 -8.844 -19.797 1 98.88 86 GLY A O 1
ATOM 665 N N . LEU A 1 87 ? 2.301 -10.539 -18.359 1 98.75 87 LEU A N 1
ATOM 666 C CA . LEU A 1 87 ? 1.242 -11.328 -18.969 1 98.75 87 LEU A CA 1
ATOM 667 C C . LEU A 1 87 ? 0.05 -11.469 -18.031 1 98.75 87 LEU A C 1
ATOM 669 O O . LEU A 1 87 ? 0.197 -11.938 -16.906 1 98.75 87 LEU A O 1
ATOM 673 N N . ASP A 1 88 ? -1.1 -11.047 -18.484 1 97.81 88 ASP A N 1
ATOM 674 C CA . ASP A 1 88 ? -2.301 -11.102 -17.656 1 97.81 88 ASP A CA 1
ATOM 675 C C . ASP A 1 88 ? -3.555 -11.234 -18.516 1 97.81 88 ASP A C 1
ATOM 677 O O . ASP A 1 88 ? -3.572 -10.789 -19.672 1 97.81 88 ASP A O 1
ATOM 681 N N . TYR A 1 89 ? -4.586 -11.828 -17.906 1 95.44 89 TYR A N 1
ATOM 682 C CA . TYR A 1 89 ? -5.84 -12.008 -18.641 1 95.44 89 TYR A CA 1
ATOM 683 C C . TYR A 1 89 ? -6.664 -10.727 -18.609 1 95.44 89 TYR A C 1
ATOM 685 O O . TYR A 1 89 ? -7.605 -10.57 -19.391 1 95.44 89 TYR A O 1
ATOM 693 N N . ASN A 1 90 ? -6.355 -9.828 -17.766 1 93.62 90 ASN A N 1
ATOM 694 C CA . ASN A 1 90 ? -6.973 -8.508 -17.672 1 93.62 90 ASN A CA 1
ATOM 695 C C . ASN A 1 90 ? -5.926 -7.398 -17.609 1 93.62 90 ASN A C 1
ATOM 697 O O . ASN A 1 90 ? -5.172 -7.301 -16.641 1 93.62 90 ASN A O 1
ATOM 701 N N . LEU A 1 91 ? -5.91 -6.543 -18.578 1 95.75 91 LEU A N 1
ATOM 702 C CA . LEU A 1 91 ? -4.871 -5.527 -18.688 1 95.75 91 LEU A CA 1
ATOM 703 C C . LEU A 1 91 ? -5.379 -4.18 -18.188 1 95.75 91 LEU A C 1
ATOM 705 O O . LEU A 1 91 ? -4.621 -3.207 -18.125 1 95.75 91 LEU A O 1
ATOM 709 N N . ASP A 1 92 ? -6.625 -4.145 -17.703 1 94.94 92 ASP A N 1
ATOM 710 C CA . ASP A 1 92 ? -7.25 -2.875 -17.344 1 94.94 92 ASP A CA 1
ATOM 711 C C . ASP A 1 92 ? -6.613 -2.289 -16.078 1 94.94 92 ASP A C 1
ATOM 713 O O . ASP A 1 92 ? -6.727 -1.09 -15.82 1 94.94 92 ASP A O 1
ATOM 717 N N . GLN A 1 93 ? -5.984 -3.115 -15.289 1 94.44 93 GLN A N 1
ATOM 718 C CA . GLN A 1 93 ? -5.441 -2.633 -14.031 1 94.44 93 GLN A CA 1
ATOM 719 C C . GLN A 1 93 ? -4.043 -2.049 -14.219 1 94.44 93 GLN A C 1
ATOM 721 O O . GLN A 1 93 ? -3.543 -1.328 -13.352 1 94.44 93 GLN A O 1
ATOM 726 N N . ALA A 1 94 ? -3.424 -2.346 -15.273 1 96.69 94 ALA A N 1
ATOM 727 C CA . ALA A 1 94 ? -2.074 -1.857 -15.531 1 96.69 94 ALA A CA 1
ATOM 728 C C . ALA A 1 94 ? -2.104 -0.439 -16.094 1 96.69 94 ALA A C 1
ATOM 730 O O . ALA A 1 94 ? -3.098 -0.024 -16.703 1 96.69 94 ALA A O 1
ATOM 731 N N . PRO A 1 95 ? -1.021 0.336 -15.914 1 97.12 95 PRO A N 1
ATOM 732 C CA . PRO A 1 95 ? -0.936 1.645 -16.562 1 97.12 95 PRO A CA 1
ATOM 733 C C . PRO A 1 95 ? -0.942 1.544 -18.094 1 97.12 95 PRO A C 1
ATOM 735 O O . PRO A 1 95 ? -0.63 0.487 -18.641 1 97.12 95 PRO A O 1
ATOM 738 N N . HIS A 1 96 ? -1.375 2.654 -18.672 1 96.62 96 HIS A N 1
ATOM 739 C CA . HIS A 1 96 ? -1.197 2.758 -20.109 1 96.62 96 HIS A CA 1
ATOM 740 C C . HIS A 1 96 ? 0.254 2.508 -20.516 1 96.62 96 HIS A C 1
ATOM 742 O O . HIS A 1 96 ? 1.176 2.961 -19.828 1 96.62 96 HIS A O 1
ATOM 748 N N . PRO A 1 97 ? 0.445 1.842 -21.609 1 96.75 97 PRO A N 1
ATOM 749 C CA . PRO A 1 97 ? 1.802 1.479 -22.031 1 96.75 97 PRO A CA 1
ATOM 750 C C . PRO A 1 97 ? 2.742 2.68 -22.078 1 96.75 97 PRO A C 1
ATOM 752 O O . PRO A 1 97 ? 3.93 2.553 -21.781 1 96.75 97 PRO A O 1
ATOM 755 N N . THR A 1 98 ? 2.246 3.877 -22.391 1 96.31 98 THR A N 1
ATOM 756 C CA . THR A 1 98 ? 3.066 5.074 -22.531 1 96.31 98 THR A CA 1
ATOM 757 C C . THR A 1 98 ? 3.623 5.512 -21.188 1 96.31 98 THR A C 1
ATOM 759 O O . THR A 1 98 ? 4.609 6.25 -21.125 1 96.31 98 THR A O 1
ATOM 762 N N . TRP A 1 99 ? 3.018 5.062 -20.156 1 97.56 99 TRP A N 1
ATOM 763 C CA . TRP A 1 99 ? 3.449 5.473 -18.828 1 97.56 99 TRP A CA 1
ATOM 764 C C . TRP A 1 99 ? 4.391 4.438 -18.219 1 97.56 99 TRP A C 1
ATOM 766 O O . TRP A 1 99 ? 5.043 4.703 -17.203 1 97.56 99 TRP A O 1
ATOM 776 N N . LEU A 1 100 ? 4.438 3.285 -18.812 1 98.25 100 LEU A N 1
ATOM 777 C CA . LEU A 1 100 ? 5.32 2.236 -18.312 1 98.25 100 LEU A CA 1
ATOM 778 C C . LEU A 1 100 ? 6.77 2.516 -18.703 1 98.25 100 LEU A C 1
ATOM 780 O O . LEU A 1 100 ? 7.035 3.17 -19.719 1 98.25 100 LEU A O 1
ATOM 784 N N . PRO A 1 101 ? 7.676 2.01 -17.844 1 98.31 101 PRO A N 1
ATOM 785 C CA . PRO A 1 101 ? 9.078 2.1 -18.266 1 98.31 101 PRO A CA 1
ATOM 786 C C . PRO A 1 101 ? 9.312 1.503 -19.656 1 98.31 101 PRO A C 1
ATOM 788 O O . PRO A 1 101 ? 8.625 0.56 -20.047 1 98.31 101 PRO A O 1
ATOM 791 N N . GLY A 1 102 ? 10.297 1.987 -20.328 1 98 102 GLY A N 1
ATOM 792 C CA . GLY A 1 102 ? 10.547 1.626 -21.719 1 98 102 GLY A CA 1
ATOM 793 C C . GLY A 1 102 ? 10.836 0.15 -21.906 1 98 102 GLY A C 1
ATOM 794 O O . GLY A 1 102 ? 10.602 -0.403 -22.984 1 98 102 GLY A O 1
ATOM 795 N N . ASN A 1 103 ? 11.336 -0.495 -20.891 1 98.56 103 ASN A N 1
ATOM 796 C CA . ASN A 1 103 ? 11.703 -1.9 -21.031 1 98.56 103 ASN A CA 1
ATOM 797 C C . ASN A 1 103 ? 10.609 -2.82 -20.484 1 98.56 103 ASN A C 1
ATOM 799 O O . ASN A 1 103 ? 10.859 -4 -20.234 1 98.56 103 ASN A O 1
ATOM 803 N N . VAL A 1 104 ? 9.391 -2.277 -20.234 1 98.81 104 VAL A N 1
ATOM 804 C CA . VAL A 1 104 ? 8.258 -3.066 -19.766 1 98.81 104 VAL A CA 1
ATOM 805 C C . VAL A 1 104 ? 7.156 -3.078 -20.812 1 98.81 104 VAL A C 1
ATOM 807 O O . VAL A 1 104 ? 6.723 -2.021 -21.281 1 98.81 104 VAL A O 1
ATOM 810 N N . LYS A 1 105 ? 6.723 -4.246 -21.125 1 98.56 105 LYS A N 1
ATOM 811 C CA . LYS A 1 105 ? 5.59 -4.414 -22.031 1 98.56 105 LYS A CA 1
ATOM 812 C C . LYS A 1 105 ? 4.523 -5.32 -21.422 1 98.56 105 LYS A C 1
ATOM 814 O O . LYS A 1 105 ? 4.852 -6.32 -20.781 1 98.56 105 LYS A O 1
ATOM 819 N N . MET A 1 106 ? 3.287 -4.957 -21.641 1 98.5 106 MET A N 1
ATOM 820 C CA . MET A 1 106 ? 2.164 -5.762 -21.172 1 98.5 106 MET A CA 1
ATOM 821 C C . MET A 1 106 ? 1.485 -6.48 -22.328 1 98.5 106 MET A C 1
ATOM 823 O O . MET A 1 106 ? 1.345 -5.922 -23.422 1 98.5 106 MET A O 1
ATOM 827 N N . ARG A 1 107 ? 1.062 -7.684 -22.047 1 98.19 107 ARG A N 1
ATOM 828 C CA . ARG A 1 107 ? 0.403 -8.492 -23.062 1 98.19 107 ARG A CA 1
ATOM 829 C C . ARG A 1 107 ? -0.693 -9.359 -22.453 1 98.19 107 ARG A C 1
ATOM 831 O O . ARG A 1 107 ? -0.523 -9.906 -21.375 1 98.19 107 ARG A O 1
ATOM 838 N N . TYR A 1 108 ? -1.777 -9.422 -23.219 1 97.88 108 TYR A N 1
ATOM 839 C CA . TYR A 1 108 ? -2.865 -10.297 -22.812 1 97.88 108 TYR A CA 1
ATOM 840 C C . TYR A 1 108 ? -2.457 -11.766 -22.938 1 97.88 108 TYR A C 1
ATOM 842 O O . TYR A 1 108 ? -1.932 -12.188 -23.969 1 97.88 108 TYR A O 1
ATOM 850 N N . TRP A 1 109 ? -2.711 -12.508 -21.875 1 98.19 109 TRP A N 1
ATOM 851 C CA . TRP A 1 109 ? -2.58 -13.961 -21.922 1 98.19 109 TRP A CA 1
ATOM 852 C C . TRP A 1 109 ? -3.297 -14.617 -20.75 1 98.19 109 TRP A C 1
ATOM 854 O O . TRP A 1 109 ? -3.162 -14.172 -19.594 1 98.19 109 TRP A O 1
ATOM 864 N N . ASN A 1 110 ? -4.066 -15.57 -21.109 1 96.69 110 ASN A N 1
ATOM 865 C CA . ASN A 1 110 ? -4.648 -16.438 -20.094 1 96.69 110 ASN A CA 1
ATOM 866 C C . ASN A 1 110 ? -3.719 -17.594 -19.75 1 96.69 110 ASN A C 1
ATOM 868 O O . ASN A 1 110 ? -3.383 -18.406 -20.609 1 96.69 110 ASN A O 1
ATOM 872 N N . VAL A 1 111 ? -3.338 -17.734 -18.5 1 96.12 111 VAL A N 1
ATOM 873 C CA . VAL A 1 111 ? -2.299 -18.656 -18.062 1 96.12 111 VAL A CA 1
ATOM 874 C C . VAL A 1 111 ? -2.736 -20.094 -18.328 1 96.12 111 VAL A C 1
ATOM 876 O O . VAL A 1 111 ? -1.902 -21 -18.391 1 96.12 111 VAL A O 1
ATOM 879 N N . PHE A 1 112 ? -4.023 -20.297 -18.594 1 94.81 112 PHE A N 1
ATOM 880 C CA . PHE A 1 112 ? -4.527 -21.641 -18.844 1 94.81 112 PHE A CA 1
ATOM 881 C C . PHE A 1 112 ? -4.504 -21.953 -20.328 1 94.81 112 PHE A C 1
ATOM 883 O O . PHE A 1 112 ? -4.668 -23.109 -20.734 1 94.81 112 PHE A O 1
ATOM 890 N N . ASN A 1 113 ? -4.379 -21 -21.109 1 96.94 113 ASN A N 1
ATOM 891 C CA . ASN A 1 113 ? -4.309 -21.203 -22.547 1 96.94 113 ASN A CA 1
ATOM 892 C C . ASN A 1 113 ? -2.918 -21.672 -22.969 1 96.94 113 ASN A C 1
ATOM 894 O O . ASN A 1 113 ? -1.955 -21.531 -22.219 1 96.94 113 ASN A O 1
ATOM 898 N N . ASP A 1 114 ? -2.881 -22.141 -24.219 1 97.75 114 ASP A N 1
ATOM 899 C CA . ASP A 1 114 ? -1.582 -22.516 -24.766 1 97.75 114 ASP A CA 1
ATOM 900 C C . ASP A 1 114 ? -0.652 -21.297 -24.844 1 97.75 114 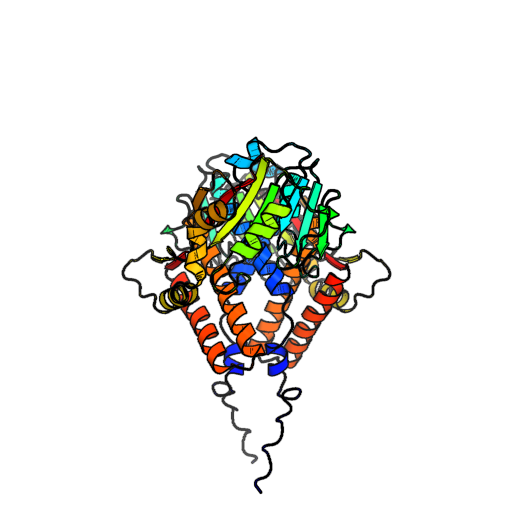ASP A C 1
ATOM 902 O O . ASP A 1 114 ? -1.088 -20.203 -25.156 1 97.75 114 ASP A O 1
ATOM 906 N N . VAL A 1 115 ? 0.552 -21.641 -24.531 1 98.56 115 VAL A N 1
ATOM 907 C CA . VAL A 1 115 ? 1.544 -20.578 -24.609 1 98.56 115 VAL A CA 1
ATOM 908 C C . VAL A 1 115 ? 1.709 -20.125 -26.062 1 98.56 115 VAL A C 1
ATOM 910 O O . VAL A 1 115 ? 1.883 -20.953 -26.953 1 98.56 115 VAL A O 1
ATOM 913 N N . PRO A 1 116 ? 1.642 -18.812 -26.266 1 98.19 116 PRO A N 1
ATOM 914 C CA . PRO A 1 116 ? 1.913 -18.344 -27.641 1 98.19 116 PRO A CA 1
ATOM 915 C C . PRO A 1 116 ? 3.281 -18.797 -28.141 1 98.19 116 PRO A C 1
ATOM 917 O O . PRO A 1 116 ? 4.258 -18.797 -27.391 1 98.19 116 PRO A O 1
ATOM 920 N N . GLU A 1 117 ? 3.375 -19.062 -29.406 1 98.38 117 GLU A N 1
ATOM 921 C CA . GLU A 1 117 ? 4.57 -19.656 -30 1 98.38 117 GLU A CA 1
ATOM 922 C C . GLU A 1 117 ? 5.781 -18.75 -29.812 1 98.38 117 GLU A C 1
ATOM 924 O O . GLU A 1 117 ? 6.887 -19.219 -29.562 1 98.38 117 GLU A O 1
ATOM 929 N N . ASP A 1 118 ? 5.598 -17.469 -29.938 1 98.5 118 ASP A N 1
ATOM 930 C CA . ASP A 1 118 ? 6.711 -16.531 -29.875 1 98.5 118 ASP A CA 1
ATOM 931 C C . ASP A 1 118 ? 7.223 -16.359 -28.438 1 98.5 118 ASP A C 1
ATOM 933 O O . ASP A 1 118 ? 8.297 -15.797 -28.219 1 98.5 118 ASP A O 1
ATOM 937 N N . LEU A 1 119 ? 6.523 -16.922 -27.469 1 98.75 119 LEU A N 1
ATOM 938 C CA . LEU A 1 119 ? 6.934 -16.797 -26.078 1 98.75 119 LEU A CA 1
ATOM 939 C C . LEU A 1 119 ? 7.559 -18.094 -25.578 1 98.75 119 LEU A C 1
ATOM 941 O O . LEU A 1 119 ? 8.133 -18.141 -24.484 1 98.75 119 LEU A O 1
ATOM 945 N N . VAL A 1 120 ? 7.457 -19.156 -26.312 1 98.81 120 VAL A N 1
ATOM 946 C CA . VAL A 1 120 ? 8.023 -20.438 -25.906 1 98.81 120 VAL A CA 1
ATOM 947 C C . VAL A 1 120 ? 9.539 -20.328 -25.812 1 98.81 120 VAL A C 1
ATOM 949 O O . VAL A 1 120 ? 10.203 -19.938 -26.781 1 98.81 120 VAL A O 1
ATOM 952 N N . GLY A 1 121 ? 10.102 -20.578 -24.672 1 98.81 121 GLY A N 1
ATOM 953 C CA . GLY A 1 121 ? 11.539 -20.578 -24.469 1 98.81 121 GLY A CA 1
ATOM 954 C C . GLY A 1 121 ? 12.148 -19.188 -24.562 1 98.81 121 GLY A C 1
ATOM 955 O O . GLY A 1 121 ? 13.289 -19.031 -25 1 98.81 121 GLY A O 1
ATOM 956 N N . LYS A 1 122 ? 11.438 -18.266 -24.188 1 98.81 122 LYS A N 1
ATOM 957 C CA . LYS A 1 122 ? 11.867 -16.891 -24.406 1 98.81 122 LYS A CA 1
ATOM 958 C C . LYS A 1 122 ? 12.562 -16.312 -23.188 1 98.81 122 LYS A C 1
ATOM 960 O O . LYS A 1 122 ? 13.438 -15.453 -23.297 1 98.81 122 LYS A O 1
ATOM 965 N N . TYR A 1 123 ? 12.227 -16.781 -22.016 1 98.94 123 TYR A N 1
ATOM 966 C CA . TYR A 1 123 ? 12.555 -16.016 -20.828 1 98.94 123 TYR A CA 1
ATOM 967 C C . TYR A 1 123 ? 13.648 -16.703 -20.016 1 98.94 123 TYR A C 1
ATOM 969 O O . TYR A 1 123 ? 13.656 -17.922 -19.891 1 98.94 123 TYR A O 1
ATOM 977 N N . ASP A 1 124 ? 14.5 -15.867 -19.453 1 98.94 124 ASP A N 1
ATOM 978 C CA . ASP A 1 124 ? 15.508 -16.312 -18.5 1 98.94 124 ASP A CA 1
ATOM 979 C C . ASP A 1 124 ? 14.898 -16.516 -17.125 1 98.94 124 ASP A C 1
ATOM 981 O O . ASP A 1 124 ? 15.414 -17.297 -16.312 1 98.94 124 ASP A O 1
ATOM 985 N N . TYR A 1 125 ? 13.891 -15.859 -16.844 1 98.94 125 TYR A N 1
ATOM 986 C CA . TYR A 1 125 ? 13.25 -15.836 -15.531 1 98.94 125 TYR A CA 1
ATOM 987 C C . TYR A 1 125 ? 11.758 -15.547 -15.664 1 98.94 125 TYR A C 1
ATOM 989 O O . TYR A 1 125 ? 11.352 -14.633 -16.375 1 98.94 125 TYR A O 1
ATOM 997 N N . VAL A 1 126 ? 10.938 -16.359 -14.961 1 98.94 126 VAL A N 1
ATOM 998 C CA . VAL A 1 126 ? 9.492 -16.172 -14.898 1 98.94 126 VAL A CA 1
ATOM 999 C C . VAL A 1 126 ? 9.047 -16.078 -13.445 1 98.94 126 VAL A C 1
ATOM 1001 O O . VAL A 1 126 ? 9.438 -16.906 -12.617 1 98.94 126 VAL A O 1
ATOM 1004 N N . HIS A 1 127 ? 8.273 -15.062 -13.211 1 98.94 127 HIS A N 1
ATOM 1005 C CA . HIS A 1 127 ? 7.723 -14.844 -11.875 1 98.94 127 HIS A CA 1
ATOM 1006 C C . HIS A 1 127 ? 6.195 -14.906 -11.891 1 98.94 127 HIS A C 1
ATOM 1008 O O . HIS A 1 127 ? 5.562 -14.453 -12.844 1 98.94 127 HIS A O 1
ATOM 1014 N N . THR A 1 128 ? 5.613 -15.484 -10.906 1 98.69 128 THR A N 1
ATOM 1015 C CA . THR A 1 128 ? 4.184 -15.391 -10.648 1 98.69 128 THR A CA 1
ATOM 1016 C C . THR A 1 128 ? 3.91 -15.391 -9.141 1 98.69 128 THR A C 1
ATOM 1018 O O . THR A 1 128 ? 4.75 -15.836 -8.359 1 98.69 128 THR A O 1
ATOM 1021 N N . ARG A 1 129 ? 2.865 -14.781 -8.789 1 97.94 129 ARG A N 1
ATOM 1022 C CA . ARG A 1 129 ? 2.553 -14.672 -7.363 1 97.94 129 ARG A CA 1
ATOM 1023 C C . ARG A 1 129 ? 1.047 -14.633 -7.133 1 97.94 129 ARG A C 1
ATOM 1025 O O . ARG A 1 129 ? 0.312 -14.008 -7.898 1 97.94 129 ARG A O 1
ATOM 1032 N N . LEU A 1 130 ? 0.613 -15.328 -6.059 1 95 130 LEU A N 1
ATOM 1033 C CA . LEU A 1 130 ? -0.721 -15.227 -5.477 1 95 130 LEU A CA 1
ATOM 1034 C C . LEU A 1 130 ? -1.785 -15.656 -6.48 1 95 130 LEU A C 1
ATOM 1036 O O . LEU A 1 130 ? -2.732 -14.914 -6.746 1 95 130 LEU A O 1
ATOM 1040 N N . LEU A 1 131 ? -1.611 -16.859 -7 1 93.44 131 LEU A N 1
ATOM 1041 C CA . LEU A 1 131 ? -2.582 -17.484 -7.891 1 93.44 131 LEU A CA 1
ATOM 1042 C C . LEU A 1 131 ? -3.516 -18.406 -7.117 1 93.44 131 LEU A C 1
ATOM 1044 O O . LEU A 1 131 ? -4.168 -19.266 -7.703 1 93.44 131 LEU A O 1
ATOM 1048 N N . LEU A 1 132 ? -3.59 -18.219 -5.844 1 88.94 132 LEU A N 1
ATOM 1049 C CA . LEU A 1 132 ? -4.328 -19.094 -4.941 1 88.94 132 LEU A CA 1
ATOM 1050 C C . LEU A 1 132 ? -5.758 -19.297 -5.426 1 88.94 132 LEU A C 1
ATOM 1052 O O . LEU A 1 132 ? -6.266 -20.422 -5.434 1 88.94 132 LEU A O 1
ATOM 1056 N N . LEU A 1 133 ? -6.426 -18.234 -5.832 1 80.81 133 LEU A N 1
ATOM 1057 C CA . LEU A 1 133 ? -7.832 -18.328 -6.219 1 80.81 133 LEU A CA 1
ATOM 1058 C C . LEU A 1 133 ? -7.973 -18.641 -7.703 1 80.81 133 LEU A C 1
ATOM 1060 O O . LEU A 1 133 ? -9.078 -18.859 -8.195 1 80.81 133 LEU A O 1
ATOM 1064 N N . VAL A 1 134 ? -6.895 -18.672 -8.414 1 82.75 134 VAL A N 1
ATOM 1065 C CA . VAL A 1 134 ? -6.875 -18.969 -9.844 1 82.75 134 VAL A CA 1
ATOM 1066 C C . VAL A 1 134 ? -6.738 -20.469 -10.055 1 82.75 134 VAL A C 1
ATOM 1068 O O . VAL A 1 134 ? -7.371 -21.031 -10.953 1 82.75 134 VAL A O 1
ATOM 1071 N N . VAL A 1 135 ? -5.938 -21.078 -9.234 1 84 135 VAL A N 1
ATOM 1072 C CA . VAL A 1 135 ? -5.691 -22.516 -9.352 1 84 135 VAL A CA 1
ATOM 1073 C C . VAL A 1 135 ? -6.984 -23.281 -9.102 1 84 135 VAL A C 1
ATOM 1075 O O . VAL A 1 135 ? -7.691 -23.016 -8.125 1 84 135 VAL A O 1
ATOM 1078 N N . GLU A 1 136 ? -7.207 -24.188 -9.938 1 78.19 136 GLU A N 1
ATOM 1079 C CA . GLU A 1 136 ? -8.43 -24.969 -9.891 1 78.19 136 GLU A CA 1
ATOM 1080 C C . GLU A 1 136 ? -8.164 -26.375 -9.328 1 78.19 136 GLU A C 1
ATOM 1082 O O . GLU A 1 136 ? -7.133 -26.969 -9.625 1 78.19 136 GLU A O 1
ATOM 1087 N N . SER A 1 137 ? -9.102 -26.875 -8.625 1 80.75 137 SER A N 1
ATOM 1088 C CA . SER A 1 137 ? -9.109 -28.25 -8.141 1 80.75 137 SER A CA 1
ATOM 1089 C C . SER A 1 137 ? -7.824 -28.578 -7.398 1 80.75 137 SER A C 1
ATOM 1091 O O . SER A 1 137 ? -7.289 -29.688 -7.535 1 80.75 137 SER A O 1
ATOM 1093 N N . LYS A 1 138 ? -7.242 -27.672 -6.801 1 84.75 138 LYS A N 1
ATOM 1094 C CA . LYS A 1 138 ? -6.051 -27.844 -5.98 1 84.75 138 LYS A CA 1
ATOM 1095 C C . LYS A 1 138 ? -4.875 -28.344 -6.812 1 84.75 138 LYS A C 1
ATOM 1097 O O . LYS A 1 138 ? -3.973 -29 -6.297 1 84.75 138 LYS A O 1
ATOM 1102 N N . ASN A 1 139 ? -4.918 -28.141 -8.086 1 92.25 139 ASN A N 1
ATOM 1103 C CA . ASN A 1 139 ? -3.902 -28.672 -8.984 1 92.25 139 ASN A CA 1
ATOM 1104 C C . ASN A 1 139 ? -3.186 -27.562 -9.742 1 92.25 139 ASN A C 1
ATOM 1106 O O . ASN A 1 139 ? -3.695 -27.062 -10.75 1 92.25 139 ASN A O 1
ATOM 1110 N N . PRO A 1 140 ? -1.955 -27.266 -9.312 1 96.56 140 PRO A N 1
ATOM 1111 C CA . PRO A 1 140 ? -1.218 -26.188 -9.977 1 96.56 140 PRO A CA 1
ATOM 1112 C C . PRO A 1 140 ? -0.467 -26.672 -11.219 1 96.56 140 PRO A C 1
ATOM 1114 O O . PRO A 1 140 ? 0.169 -25.875 -11.906 1 96.56 140 PRO A O 1
ATOM 1117 N N . ARG A 1 141 ? -0.524 -27.922 -11.617 1 97.06 141 ARG A N 1
ATOM 1118 C CA . ARG A 1 141 ? 0.326 -28.547 -12.625 1 97.06 141 ARG A CA 1
ATOM 1119 C C . ARG A 1 141 ? 0.11 -27.906 -13.992 1 97.06 141 ARG A C 1
ATOM 1121 O O . ARG A 1 141 ? 1.072 -27.609 -14.703 1 97.06 141 ARG A O 1
ATOM 1128 N N . PRO A 1 142 ? -1.206 -27.672 -14.367 1 96.31 142 PRO A N 1
ATOM 1129 C CA . PRO A 1 142 ? -1.378 -27.062 -15.68 1 96.31 142 PRO A CA 1
ATOM 1130 C C . PRO A 1 142 ? -0.681 -25.703 -15.797 1 96.31 142 PRO A C 1
ATOM 1132 O O . PRO A 1 142 ? -0.119 -25.391 -16.844 1 96.31 142 PRO A O 1
ATOM 1135 N N . ILE A 1 143 ? -0.721 -24.938 -14.75 1 97.69 143 ILE A N 1
ATOM 1136 C CA . ILE A 1 143 ? -0.071 -23.641 -14.742 1 97.69 143 ILE A CA 1
ATOM 1137 C C . ILE A 1 143 ? 1.445 -23.812 -14.773 1 97.69 143 ILE A C 1
ATOM 1139 O O . ILE A 1 143 ? 2.139 -23.141 -15.539 1 97.69 143 ILE A O 1
ATOM 1143 N N . ILE A 1 144 ? 2.014 -24.766 -14 1 98.62 144 ILE A N 1
ATOM 1144 C CA . ILE A 1 144 ? 3.451 -25.016 -13.953 1 98.62 144 ILE A CA 1
ATOM 1145 C C . ILE A 1 144 ? 3.953 -25.406 -15.344 1 98.62 144 ILE A C 1
ATOM 1147 O O . ILE A 1 144 ? 5 -24.938 -15.789 1 98.62 144 ILE A O 1
ATOM 1151 N N . ARG A 1 145 ? 3.219 -26.203 -16.047 1 98.31 145 ARG A N 1
ATOM 1152 C CA . ARG A 1 145 ? 3.604 -26.641 -17.375 1 98.31 145 ARG A CA 1
ATOM 1153 C C . ARG A 1 145 ? 3.729 -25.453 -18.328 1 98.31 145 ARG A C 1
ATOM 1155 O O . ARG A 1 145 ? 4.691 -25.359 -19.094 1 98.31 145 ARG A O 1
ATOM 1162 N N . ASN A 1 146 ? 2.725 -24.609 -18.266 1 98.62 146 ASN A N 1
ATOM 1163 C CA . ASN A 1 146 ? 2.744 -23.438 -19.141 1 98.62 146 ASN A CA 1
ATOM 1164 C C . ASN A 1 146 ? 3.873 -22.484 -18.766 1 98.62 146 ASN A C 1
ATOM 1166 O O . ASN A 1 146 ? 4.535 -21.922 -19.641 1 98.62 146 ASN A O 1
ATOM 1170 N N . LEU A 1 147 ? 4.125 -22.312 -17.484 1 98.88 147 LEU A N 1
ATOM 1171 C CA . LEU A 1 147 ? 5.211 -21.438 -17.047 1 98.88 147 LEU A CA 1
ATOM 1172 C C . LEU A 1 147 ? 6.562 -22 -17.469 1 98.88 147 LEU A C 1
ATOM 1174 O O . LEU A 1 147 ? 7.449 -21.25 -17.891 1 98.88 147 LEU A O 1
ATOM 1178 N N . ARG A 1 148 ? 6.723 -23.297 -17.375 1 98.88 148 ARG A N 1
ATOM 1179 C CA . ARG A 1 148 ? 7.949 -23.953 -17.812 1 98.88 148 ARG A CA 1
ATOM 1180 C C . ARG A 1 148 ? 8.188 -23.734 -19.297 1 98.88 148 ARG A C 1
ATOM 1182 O O . ARG A 1 148 ? 9.328 -23.531 -19.719 1 98.88 148 ARG A O 1
ATOM 1189 N N . LYS A 1 149 ? 7.133 -23.766 -20.078 1 98.81 149 LYS A N 1
ATOM 1190 C CA . LYS A 1 149 ? 7.238 -23.594 -21.531 1 98.81 149 LYS A CA 1
ATOM 1191 C C . LYS A 1 149 ? 7.762 -22.203 -21.875 1 98.81 149 LYS A C 1
ATOM 1193 O O . LYS A 1 149 ? 8.422 -22.016 -22.906 1 98.81 149 LYS A O 1
ATOM 1198 N N . LEU A 1 150 ? 7.492 -21.219 -21.062 1 98.94 150 LEU A N 1
ATOM 1199 C CA . LEU A 1 150 ? 7.953 -19.859 -21.266 1 98.94 150 LEU A CA 1
ATOM 1200 C C . LEU A 1 150 ? 9.469 -19.766 -21.109 1 98.94 150 LEU A C 1
ATOM 1202 O O . LEU A 1 150 ? 10.109 -18.875 -21.672 1 98.94 150 LEU A O 1
ATOM 1206 N N . LEU A 1 151 ? 10.062 -20.672 -20.344 1 98.94 151 LEU A N 1
ATOM 1207 C CA . LEU A 1 151 ? 11.445 -20.562 -19.906 1 98.94 151 LEU A CA 1
ATOM 1208 C C . LEU A 1 151 ? 12.406 -21.094 -20.969 1 98.94 151 LEU A C 1
ATOM 1210 O O . LEU A 1 151 ? 12.125 -22.109 -21.609 1 98.94 151 LEU A O 1
ATOM 1214 N N . LYS A 1 152 ? 13.508 -20.422 -21.109 1 98.75 152 LYS A N 1
ATOM 1215 C CA . LYS A 1 152 ? 14.664 -21.016 -21.766 1 98.75 152 LYS A CA 1
ATOM 1216 C C . LYS A 1 152 ? 15.188 -22.219 -20.984 1 98.75 152 LYS A C 1
ATOM 1218 O O . LYS A 1 152 ? 15 -22.312 -19.781 1 98.75 152 LYS A O 1
ATOM 1223 N N . PRO A 1 153 ? 15.867 -23.156 -21.781 1 98.56 153 PRO A N 1
ATOM 1224 C CA . PRO A 1 153 ? 16.641 -24.109 -20.984 1 98.56 153 PRO A CA 1
ATOM 1225 C C . PRO A 1 153 ? 17.594 -23.453 -20 1 98.56 153 PRO A C 1
ATOM 1227 O O . PRO A 1 153 ? 18.312 -22.516 -20.359 1 98.56 153 PRO A O 1
ATOM 1230 N N . GLY A 1 154 ? 17.547 -23.812 -18.766 1 98.38 154 GLY A N 1
ATOM 1231 C CA . GLY A 1 154 ? 18.375 -23.219 -17.734 1 98.38 154 GLY A CA 1
ATOM 1232 C C . GLY A 1 154 ? 17.703 -22.031 -17.047 1 98.38 154 GLY A C 1
ATOM 1233 O O . GLY A 1 154 ? 18.234 -21.5 -16.078 1 98.38 154 GLY A O 1
ATOM 1234 N N . GLY A 1 155 ? 16.516 -21.625 -17.547 1 98.81 155 GLY A N 1
ATOM 1235 C CA . GLY A 1 155 ? 15.812 -20.484 -16.969 1 98.81 155 GLY A CA 1
ATOM 1236 C C . GLY A 1 155 ? 15.188 -20.797 -15.625 1 98.81 155 GLY A C 1
ATOM 1237 O O . GLY A 1 155 ? 15.023 -21.969 -15.266 1 98.81 155 GLY A O 1
ATOM 1238 N N . TYR A 1 156 ? 14.797 -19.75 -14.867 1 98.88 156 TYR A N 1
ATOM 1239 C CA . TYR A 1 156 ? 14.312 -19.906 -13.5 1 98.88 156 TYR A CA 1
ATOM 1240 C C . TYR A 1 156 ? 12.828 -19.562 -13.406 1 98.88 156 TYR A C 1
ATOM 1242 O O . TYR A 1 156 ? 12.367 -18.625 -14.055 1 98.88 156 TYR A O 1
ATOM 1250 N N . LEU A 1 157 ? 12.172 -20.328 -12.602 1 98.94 157 LEU A N 1
ATOM 1251 C CA . LEU A 1 157 ? 10.797 -20.047 -12.195 1 98.94 157 LEU A CA 1
ATOM 1252 C C . LEU A 1 157 ? 10.734 -19.672 -10.711 1 98.94 157 LEU A C 1
ATOM 1254 O O . LEU A 1 157 ? 11.312 -20.375 -9.875 1 98.94 157 LEU A O 1
ATOM 1258 N N . GLN A 1 158 ? 10.141 -18.594 -10.375 1 98.94 158 GLN A N 1
ATOM 1259 C CA . GLN A 1 158 ? 9.789 -18.234 -9.008 1 98.94 158 GLN A CA 1
ATOM 1260 C C . GLN A 1 158 ? 8.281 -18.078 -8.844 1 98.94 158 GLN A C 1
ATOM 1262 O O . GLN A 1 158 ? 7.664 -17.266 -9.547 1 98.94 158 GLN A O 1
ATOM 1267 N N . TRP A 1 159 ? 7.695 -18.875 -8.016 1 98.88 159 TRP A N 1
ATOM 1268 C CA . TRP A 1 159 ? 6.277 -18.797 -7.68 1 98.88 159 TRP A CA 1
ATOM 1269 C C . TRP A 1 159 ? 6.082 -18.484 -6.199 1 98.88 159 TRP A C 1
ATOM 1271 O O . TRP A 1 159 ? 6.379 -19.328 -5.344 1 98.88 159 TRP A O 1
ATOM 1281 N N . ASP A 1 160 ? 5.57 -17.266 -5.902 1 98.69 160 ASP A N 1
ATOM 1282 C CA . ASP A 1 160 ? 5.332 -16.812 -4.539 1 98.69 160 ASP A CA 1
ATOM 1283 C C . ASP A 1 160 ? 3.867 -17 -4.145 1 98.69 160 ASP A C 1
ATOM 1285 O O . ASP A 1 160 ? 2.969 -16.531 -4.855 1 98.69 160 ASP A O 1
ATOM 1289 N N . GLU A 1 161 ? 3.6 -17.625 -2.967 1 97.75 161 GLU A N 1
ATOM 1290 C CA . GLU A 1 161 ? 2.232 -17.859 -2.516 1 97.75 161 GLU A CA 1
ATOM 1291 C C . GLU A 1 161 ? 2.109 -17.672 -1.007 1 97.75 161 GLU A C 1
ATOM 1293 O O . GLU A 1 161 ? 3.111 -17.484 -0.317 1 97.75 161 GLU A O 1
ATOM 1298 N N . LEU A 1 162 ? 0.874 -17.672 -0.588 1 96.44 162 LEU A N 1
ATOM 1299 C CA . LEU A 1 162 ? 0.584 -17.688 0.842 1 96.44 162 LEU A CA 1
ATOM 1300 C C . LEU A 1 162 ? 0.75 -19.078 1.415 1 96.44 162 LEU A C 1
ATOM 1302 O O . LEU A 1 162 ? 0.393 -20.062 0.767 1 96.44 162 LEU A O 1
ATOM 1306 N N . ASP A 1 163 ? 1.359 -19.172 2.527 1 96.56 163 ASP A N 1
ATOM 1307 C CA . ASP A 1 163 ? 1.401 -20.406 3.312 1 96.56 163 ASP A CA 1
ATOM 1308 C C . ASP A 1 163 ? 0.135 -20.562 4.152 1 96.56 163 ASP A C 1
ATOM 1310 O O . ASP A 1 163 ? 0.084 -20.125 5.301 1 96.56 163 ASP A O 1
ATOM 1314 N N . THR A 1 164 ? -0.836 -21.25 3.67 1 91.06 164 THR A N 1
ATOM 1315 C CA . THR A 1 164 ? -2.141 -21.359 4.312 1 91.06 164 THR A CA 1
ATOM 1316 C C . THR A 1 164 ? -2.127 -22.453 5.383 1 91.06 164 THR A C 1
ATOM 1318 O O . THR A 1 164 ? -3.057 -22.562 6.184 1 91.06 164 THR A O 1
ATOM 1321 N N . VAL A 1 165 ? -1.108 -23.219 5.387 1 94.44 165 VAL A N 1
ATOM 1322 C CA . VAL A 1 165 ? -0.997 -24.328 6.324 1 94.44 165 VAL A CA 1
ATOM 1323 C C . VAL A 1 165 ? -0.536 -23.797 7.688 1 94.44 165 VAL A C 1
ATOM 1325 O O . VAL A 1 165 ? -0.993 -24.281 8.727 1 94.44 165 VAL A O 1
ATOM 1328 N N . ASN A 1 166 ? 0.281 -22.844 7.672 1 95.31 166 ASN A N 1
ATOM 1329 C CA . ASN A 1 166 ? 0.897 -22.391 8.914 1 95.31 166 ASN A CA 1
ATOM 1330 C C . ASN A 1 166 ? 0.388 -21.016 9.32 1 95.31 166 ASN A C 1
ATOM 1332 O O . ASN A 1 166 ? 1.072 -20.281 10.031 1 95.31 166 ASN A O 1
ATOM 1336 N N . MET A 1 167 ? -0.742 -20.625 8.875 1 96.44 167 MET A N 1
ATOM 1337 C CA . MET A 1 167 ? -1.389 -19.391 9.328 1 96.44 167 MET A CA 1
ATOM 1338 C C . MET A 1 167 ? -1.649 -19.453 10.836 1 96.44 167 MET A C 1
ATOM 1340 O O . MET A 1 167 ? -2.01 -20.5 11.367 1 96.44 167 MET A O 1
ATOM 1344 N N . THR A 1 168 ? -1.538 -18.328 11.492 1 97.31 168 THR A N 1
ATOM 1345 C CA . THR A 1 168 ? -1.772 -18.281 12.93 1 97.31 168 THR A CA 1
ATOM 1346 C C . THR A 1 168 ? -2.357 -16.922 13.336 1 97.31 168 THR A C 1
ATOM 1348 O O . THR A 1 168 ? -2.227 -15.945 12.594 1 97.31 168 THR A O 1
ATOM 1351 N N . VAL A 1 169 ? -3.105 -16.953 14.391 1 98.44 169 VAL A N 1
ATOM 1352 C CA . VAL A 1 169 ? -3.461 -15.719 15.062 1 98.44 169 VAL A CA 1
ATOM 1353 C C . VAL A 1 169 ? -2.449 -15.422 16.172 1 98.44 169 VAL A C 1
ATOM 1355 O O . VAL A 1 169 ? -2.381 -16.156 17.172 1 98.44 169 VAL A O 1
ATOM 1358 N N . LYS A 1 170 ? -1.66 -14.43 15.969 1 98.06 170 LYS A N 1
ATOM 1359 C CA . LYS A 1 170 ? -0.707 -14 16.984 1 98.06 170 LYS A CA 1
ATOM 1360 C C . LYS A 1 170 ? -1.36 -13.047 17.984 1 98.06 170 LYS A C 1
ATOM 1362 O O . LYS A 1 170 ? -2.154 -12.18 17.594 1 98.06 170 LYS A O 1
ATOM 1367 N N . LYS A 1 171 ? -0.976 -13.219 19.234 1 98.12 171 LYS A N 1
ATOM 1368 C CA . LYS A 1 171 ? -1.543 -12.414 20.312 1 98.12 171 LYS A CA 1
ATOM 1369 C C . LYS A 1 171 ? -0.451 -11.891 21.234 1 98.12 171 LYS A C 1
ATOM 1371 O O . LYS A 1 171 ? 0.478 -12.617 21.578 1 98.12 171 LYS A O 1
ATOM 1376 N N . VAL A 1 172 ? -0.553 -10.609 21.594 1 97.44 172 VAL A N 1
ATOM 1377 C CA . VAL A 1 172 ? 0.325 -10.055 22.609 1 97.44 172 VAL A CA 1
ATOM 1378 C C . VAL A 1 172 ? 0.001 -10.672 23.969 1 97.44 172 VAL A C 1
ATOM 1380 O O . VAL A 1 172 ? 0.9 -11.125 24.688 1 97.44 172 VAL A O 1
ATOM 1383 N N . ASP A 1 173 ? -1.226 -10.664 24.312 1 97.69 173 ASP A N 1
ATOM 1384 C CA . ASP A 1 173 ? -1.746 -11.375 25.469 1 97.69 173 ASP A CA 1
ATOM 1385 C C . ASP A 1 173 ? -2.338 -12.727 25.078 1 97.69 173 ASP A C 1
ATOM 1387 O O . ASP A 1 173 ? -3.41 -12.781 24.469 1 97.69 173 ASP A O 1
ATOM 1391 N N . PRO A 1 174 ? -1.687 -13.789 25.438 1 96.62 174 PRO A N 1
ATOM 1392 C CA . PRO A 1 174 ? -2.164 -15.109 25.031 1 96.62 174 PRO A CA 1
ATOM 1393 C C . PRO A 1 174 ? -3.586 -15.398 25.516 1 96.62 174 PRO A C 1
ATOM 1395 O O . PRO A 1 174 ? -4.27 -16.25 24.953 1 96.62 174 PRO A O 1
ATOM 1398 N N . SER A 1 175 ? -4.027 -14.703 26.484 1 97.75 175 SER A N 1
ATOM 1399 C CA . SER A 1 175 ? -5.352 -14.953 27.031 1 97.75 175 SER A CA 1
ATOM 1400 C C . SER A 1 175 ? -6.43 -14.188 26.281 1 97.75 175 SER A C 1
ATOM 1402 O O . SER A 1 175 ? -7.625 -14.422 26.469 1 97.75 175 SER A O 1
ATOM 1404 N N . GLN A 1 176 ? -6.012 -13.266 25.391 1 97.75 176 GLN A N 1
ATOM 1405 C CA . GLN A 1 176 ? -6.988 -12.516 24.609 1 97.75 176 GLN A CA 1
ATOM 1406 C C . GLN A 1 176 ? -7.871 -13.453 23.797 1 97.75 176 GLN A C 1
ATOM 1408 O O . GLN A 1 176 ? -7.371 -14.375 23.141 1 97.75 176 GLN A O 1
ATOM 1413 N N . GLN A 1 177 ? -9.203 -13.227 23.891 1 98.19 177 GLN A N 1
ATOM 1414 C CA . GLN A 1 177 ? -10.117 -13.961 23.016 1 98.19 177 GLN A CA 1
ATOM 1415 C C . GLN A 1 177 ? -10.156 -13.367 21.625 1 98.19 177 GLN A C 1
ATOM 1417 O O . GLN A 1 177 ? -10.281 -12.148 21.469 1 98.19 177 GLN A O 1
ATOM 1422 N N . THR A 1 178 ? -10.039 -14.234 20.609 1 98.62 178 THR A N 1
ATOM 1423 C CA . THR A 1 178 ? -9.992 -13.758 19.234 1 98.62 178 THR A CA 1
ATOM 1424 C C . THR A 1 178 ? -10.898 -14.594 18.344 1 98.62 178 THR A C 1
ATOM 1426 O O . THR A 1 178 ? -10.469 -15.07 17.281 1 98.62 178 THR A O 1
ATOM 1429 N N . PRO A 1 179 ? -12.156 -14.719 18.656 1 98.56 179 PRO A N 1
ATOM 1430 C CA . PRO A 1 179 ? -13.023 -15.602 17.875 1 98.56 179 PRO A CA 1
ATOM 1431 C C . PRO A 1 179 ? -13.133 -15.172 16.406 1 98.56 179 PRO A C 1
ATOM 1433 O O . PRO A 1 179 ? -13.234 -16.016 15.516 1 98.56 179 PRO A O 1
ATOM 1436 N N . ALA A 1 180 ? -13.156 -13.906 16.141 1 98.31 180 ALA A N 1
ATOM 1437 C CA . ALA A 1 180 ? -13.312 -13.43 14.766 1 98.31 180 ALA A CA 1
ATOM 1438 C C . ALA A 1 180 ? -12.07 -13.734 13.93 1 98.31 180 ALA A C 1
ATOM 1440 O O . ALA A 1 180 ? -12.18 -14.266 12.82 1 98.31 180 ALA A O 1
ATOM 1441 N N . LEU A 1 181 ? -10.891 -13.414 14.453 1 98.62 181 LEU A N 1
ATOM 1442 C CA . LEU A 1 181 ? -9.648 -13.711 13.742 1 98.62 181 LEU A CA 1
ATOM 1443 C C . LEU A 1 181 ? -9.477 -15.211 13.555 1 98.62 181 LEU A C 1
ATOM 1445 O O . LEU A 1 181 ? -9.008 -15.664 12.508 1 98.62 181 LEU A O 1
ATOM 1449 N N . ASP A 1 182 ? -9.844 -15.945 14.562 1 98.38 182 ASP A N 1
ATOM 1450 C CA . ASP A 1 182 ? -9.766 -17.406 14.453 1 98.38 182 ASP A CA 1
ATOM 1451 C C . ASP A 1 182 ? -10.695 -17.906 13.359 1 98.38 182 ASP A C 1
ATOM 1453 O O . ASP A 1 182 ? -10.328 -18.797 12.586 1 98.38 182 ASP A O 1
ATOM 1457 N N . GLN A 1 183 ? -11.875 -17.391 13.336 1 97.5 183 GLN A N 1
ATOM 1458 C CA . GLN A 1 183 ? -12.812 -17.797 12.289 1 97.5 183 GLN A CA 1
ATOM 1459 C C . GLN A 1 183 ? -12.281 -17.422 10.906 1 97.5 183 GLN A C 1
ATOM 1461 O O . GLN A 1 183 ? -12.422 -18.188 9.953 1 97.5 183 GLN A O 1
ATOM 1466 N N . LEU A 1 184 ? -11.727 -16.219 10.789 1 95.88 184 LEU A N 1
ATOM 1467 C CA . LEU A 1 184 ? -11.141 -15.797 9.523 1 95.88 184 LEU A CA 1
ATOM 1468 C C . LEU A 1 184 ? -10.008 -16.734 9.109 1 95.88 184 LEU A C 1
ATOM 1470 O O . LEU A 1 184 ? -9.867 -17.062 7.926 1 95.88 184 LEU A O 1
ATOM 1474 N N . ARG A 1 185 ? -9.188 -17.047 10.055 1 96.75 185 ARG A N 1
ATOM 1475 C CA . ARG A 1 185 ? -8.117 -18 9.789 1 96.75 185 ARG A CA 1
ATOM 1476 C C . ARG A 1 185 ? -8.672 -19.312 9.242 1 96.75 185 ARG A C 1
ATOM 1478 O O . ARG A 1 185 ? -8.188 -19.828 8.234 1 96.75 185 ARG A O 1
ATOM 1485 N N . ASP A 1 186 ? -9.727 -19.812 9.875 1 94.38 186 ASP A N 1
ATOM 1486 C CA . ASP A 1 186 ? -10.328 -21.062 9.461 1 94.38 186 ASP A CA 1
ATOM 1487 C C . ASP A 1 186 ? -10.938 -20.953 8.062 1 94.38 186 ASP A C 1
ATOM 1489 O O . ASP A 1 186 ? -10.789 -21.859 7.246 1 94.38 186 ASP A O 1
ATOM 1493 N N . TRP A 1 187 ? -11.508 -19.891 7.855 1 89.56 187 TRP A N 1
ATOM 1494 C CA . TRP A 1 187 ? -12.094 -19.656 6.539 1 89.56 187 TRP A CA 1
ATOM 1495 C C . TRP A 1 187 ? -11.008 -19.578 5.469 1 89.56 187 TRP A C 1
ATOM 1497 O O . TRP A 1 187 ? -11.188 -20.078 4.359 1 89.56 187 TRP A O 1
ATOM 1507 N N . SER A 1 188 ? -9.953 -18.969 5.789 1 89.25 188 SER A N 1
ATOM 1508 C CA . SER A 1 188 ? -8.852 -18.812 4.844 1 89.25 188 SER A CA 1
ATOM 1509 C C . SER A 1 188 ? -8.18 -20.141 4.543 1 89.25 188 SER A C 1
ATOM 1511 O O . SER A 1 188 ? -7.727 -20.375 3.424 1 89.25 188 SER A O 1
ATOM 1513 N N . TRP A 1 189 ? -8.141 -20.969 5.496 1 90.06 189 TRP A N 1
ATOM 1514 C CA . TRP A 1 189 ? -7.559 -22.281 5.293 1 90.06 189 TRP A CA 1
ATOM 1515 C C . TRP A 1 189 ? -8.453 -23.141 4.402 1 90.06 189 TRP A C 1
ATOM 1517 O O . TRP A 1 189 ? -7.965 -23.984 3.65 1 90.06 189 TRP A O 1
ATOM 1527 N N . ALA A 1 190 ? -9.773 -22.922 4.57 1 88.12 190 ALA A N 1
ATOM 1528 C CA . ALA A 1 190 ? -10.766 -23.562 3.707 1 88.12 190 ALA A CA 1
ATOM 1529 C C . ALA A 1 190 ? -10.609 -25.078 3.693 1 88.12 190 ALA A C 1
ATOM 1531 O O . ALA A 1 190 ? -10.531 -25.688 2.627 1 88.12 190 ALA A O 1
ATOM 1532 N N . ASP A 1 191 ? -10.438 -25.656 4.77 1 89.5 191 ASP A N 1
ATOM 1533 C CA . ASP A 1 191 ? -10.352 -27.109 4.961 1 89.5 191 ASP A CA 1
ATOM 1534 C C . ASP A 1 191 ? -9.242 -27.703 4.098 1 89.5 191 ASP A C 1
ATOM 1536 O O . ASP A 1 191 ? -9.445 -28.719 3.438 1 89.5 191 ASP A O 1
ATOM 1540 N N . GLY A 1 192 ? -8.188 -26.969 3.936 1 89.81 192 GLY A N 1
ATOM 1541 C CA . GLY A 1 192 ? -6.992 -27.469 3.27 1 89.81 192 GLY A CA 1
ATOM 1542 C C . GLY A 1 192 ? -7.035 -27.297 1.763 1 89.81 192 GLY A C 1
ATOM 1543 O O . GLY A 1 192 ? -6.18 -27.828 1.051 1 89.81 192 GLY A O 1
ATOM 1544 N N . ARG A 1 193 ? -7.934 -26.594 1.286 1 88.88 193 ARG A N 1
ATOM 1545 C CA . ARG A 1 193 ? -8.102 -26.391 -0.148 1 88.88 193 ARG A CA 1
ATOM 1546 C C . ARG A 1 193 ? -6.828 -25.828 -0.775 1 88.88 193 ARG A C 1
ATOM 1548 O O . ARG A 1 193 ? -6.504 -26.141 -1.923 1 88.88 193 ARG A O 1
ATOM 1555 N N . HIS A 1 194 ? -6.125 -25.078 -0.023 1 91.5 194 HIS A N 1
ATOM 1556 C CA . HIS A 1 194 ? -4.977 -24.375 -0.586 1 91.5 194 HIS A CA 1
ATOM 1557 C C . HIS A 1 194 ? -3.668 -24.938 -0.035 1 91.5 194 HIS A C 1
ATOM 1559 O O . HIS A 1 194 ? -2.617 -24.297 -0.173 1 91.5 194 HIS A O 1
ATOM 1565 N N . ASP A 1 195 ? -3.68 -26.109 0.487 1 94.25 195 ASP A N 1
ATOM 1566 C CA . ASP A 1 195 ? -2.484 -26.703 1.08 1 94.25 195 ASP A CA 1
ATOM 1567 C C . ASP A 1 195 ? -1.421 -26.969 0.019 1 94.25 195 ASP A C 1
ATOM 1569 O O . ASP A 1 195 ? -0.249 -27.172 0.344 1 94.25 195 ASP A O 1
ATOM 1573 N N . TRP A 1 196 ? -1.852 -26.984 -1.219 1 94.81 196 TRP A N 1
ATOM 1574 C CA . TRP A 1 196 ? -0.924 -27.234 -2.316 1 94.81 196 TRP A CA 1
ATOM 1575 C C . TRP A 1 196 ? 0.168 -26.172 -2.363 1 94.81 196 TRP A C 1
ATOM 1577 O O . TRP A 1 196 ? 1.248 -26.406 -2.91 1 94.81 196 TRP A O 1
ATOM 1587 N N . THR A 1 197 ? -0.048 -24.984 -1.825 1 96.56 197 THR A N 1
ATOM 1588 C CA . THR A 1 197 ? 0.91 -23.875 -1.909 1 96.56 197 THR A CA 1
ATOM 1589 C C . THR A 1 197 ? 2.232 -24.266 -1.253 1 96.56 197 THR A C 1
ATOM 1591 O O . THR A 1 197 ? 3.305 -23.922 -1.756 1 96.56 197 THR A O 1
ATOM 1594 N N . VAL A 1 198 ? 2.207 -25.031 -0.154 1 96.88 198 VAL A N 1
ATOM 1595 C CA . VAL A 1 198 ? 3.434 -25.391 0.549 1 96.88 198 VAL A CA 1
ATOM 1596 C C . VAL A 1 198 ? 4.047 -26.641 -0.092 1 96.88 198 VAL A C 1
ATOM 1598 O O . VAL A 1 198 ? 5.141 -27.062 0.287 1 96.88 198 VAL A O 1
ATOM 1601 N N . LYS A 1 199 ? 3.412 -27.219 -1.076 1 97.38 199 LYS A N 1
ATOM 1602 C CA . LYS A 1 199 ? 3.902 -28.391 -1.793 1 97.38 199 LYS A CA 1
ATOM 1603 C C . LYS A 1 199 ? 4.352 -28.031 -3.205 1 97.38 199 LYS A C 1
ATOM 1605 O O . LYS A 1 199 ? 4.613 -28.906 -4.027 1 97.38 199 LYS A O 1
ATOM 1610 N N . LEU A 1 200 ? 4.441 -26.812 -3.475 1 98.06 200 LEU A N 1
ATOM 1611 C CA . LEU A 1 200 ? 4.762 -26.328 -4.809 1 98.06 200 LEU A CA 1
ATOM 1612 C C . LEU A 1 200 ? 6.062 -26.938 -5.32 1 98.06 200 LEU A C 1
ATOM 1614 O O . LEU A 1 200 ? 6.156 -27.328 -6.488 1 98.06 200 LEU A O 1
ATOM 1618 N N . PRO A 1 201 ? 7.133 -27.078 -4.496 1 98.56 201 PRO A N 1
ATOM 1619 C CA . PRO A 1 201 ? 8.367 -27.672 -5.012 1 98.56 201 PRO A CA 1
ATOM 1620 C C . PRO A 1 201 ? 8.148 -29.094 -5.535 1 98.56 201 PRO A C 1
ATOM 1622 O O . PRO A 1 201 ? 8.75 -29.484 -6.543 1 98.56 201 PRO A O 1
ATOM 1625 N N . GLN A 1 202 ? 7.316 -29.812 -4.852 1 98.44 202 GLN A N 1
ATOM 1626 C CA . GLN A 1 202 ? 7.004 -31.172 -5.309 1 98.44 202 GLN A CA 1
ATOM 1627 C C . GLN A 1 202 ? 6.305 -31.141 -6.664 1 98.44 202 GLN A C 1
ATOM 1629 O O . GLN A 1 202 ? 6.652 -31.906 -7.566 1 98.44 202 GLN A O 1
ATOM 1634 N N . PHE A 1 203 ? 5.305 -30.297 -6.801 1 98.38 203 PHE A N 1
ATOM 1635 C CA . PHE A 1 203 ? 4.586 -30.156 -8.062 1 98.38 203 PHE A CA 1
ATOM 1636 C C . PHE A 1 203 ? 5.531 -29.734 -9.18 1 98.38 203 PHE A C 1
ATOM 1638 O O . PHE A 1 203 ? 5.426 -30.219 -10.305 1 98.38 203 PHE A O 1
ATOM 1645 N N . MET A 1 204 ? 6.465 -28.797 -8.875 1 98.75 204 MET A N 1
ATOM 1646 C CA . MET A 1 204 ? 7.43 -28.328 -9.867 1 98.75 204 MET A CA 1
ATOM 1647 C C . MET A 1 204 ? 8.336 -29.453 -10.328 1 98.75 204 MET A C 1
ATOM 1649 O O . MET A 1 204 ? 8.602 -29.609 -11.523 1 98.75 204 MET A O 1
ATOM 1653 N N . THR A 1 205 ? 8.781 -30.234 -9.406 1 98.69 205 THR A N 1
ATOM 1654 C CA . THR A 1 205 ? 9.633 -31.375 -9.727 1 98.69 205 THR A CA 1
ATOM 1655 C C . THR A 1 205 ? 8.883 -32.375 -10.602 1 98.69 205 THR A C 1
ATOM 1657 O O . THR A 1 205 ? 9.43 -32.875 -11.594 1 98.69 205 THR A O 1
ATOM 1660 N N . GLU A 1 206 ? 7.668 -32.625 -10.266 1 98.38 206 GLU A N 1
ATOM 1661 C CA . GLU A 1 206 ? 6.844 -33.562 -11.023 1 98.38 206 GLU A CA 1
ATOM 1662 C C . GLU A 1 206 ? 6.602 -33.062 -12.445 1 98.38 206 GLU A C 1
ATOM 1664 O O . GLU A 1 206 ? 6.375 -33.875 -13.359 1 98.38 206 GLU A O 1
ATOM 1669 N N . GLU A 1 207 ? 6.641 -31.797 -12.586 1 98.38 207 GLU A N 1
ATOM 1670 C CA . GLU A 1 207 ? 6.473 -31.203 -13.906 1 98.38 207 GLU A CA 1
ATOM 1671 C C . GLU A 1 207 ? 7.824 -30.906 -14.555 1 98.38 207 GLU A C 1
ATOM 1673 O O . GLU A 1 207 ? 7.945 -29.969 -15.352 1 98.38 207 GLU A O 1
ATOM 1678 N N . ASP A 1 208 ? 8.859 -31.578 -14.164 1 98.31 208 ASP A N 1
ATOM 1679 C CA . ASP A 1 208 ? 10.156 -31.703 -14.82 1 98.31 208 ASP A CA 1
ATOM 1680 C C . ASP A 1 208 ? 10.984 -30.438 -14.625 1 98.31 208 ASP A C 1
ATOM 1682 O O . ASP A 1 208 ? 11.758 -30.047 -15.5 1 98.31 208 ASP A O 1
ATOM 1686 N N . LEU A 1 209 ? 10.742 -29.703 -13.594 1 98.81 209 LEU A N 1
ATOM 1687 C CA . LEU A 1 209 ? 11.688 -28.688 -13.141 1 98.81 209 LEU A CA 1
ATOM 1688 C C . LEU A 1 209 ? 12.68 -29.266 -12.141 1 98.81 209 LEU A C 1
ATOM 1690 O O . LEU A 1 209 ? 12.383 -30.266 -11.477 1 98.81 209 LEU A O 1
ATOM 1694 N N . GLU A 1 210 ? 13.828 -28.672 -12.078 1 98.62 210 GLU A N 1
ATOM 1695 C CA . GLU A 1 210 ? 14.859 -29.203 -11.195 1 98.62 210 GLU A CA 1
ATOM 1696 C C . GLU A 1 210 ? 15.195 -28.219 -10.078 1 98.62 210 GLU A C 1
ATOM 1698 O O . GLU A 1 210 ? 14.805 -27.047 -10.133 1 98.62 210 GLU A O 1
ATOM 1703 N N . ASP A 1 211 ? 15.805 -28.719 -8.969 1 98.25 211 ASP A N 1
ATOM 1704 C CA . ASP A 1 211 ? 16.297 -27.953 -7.832 1 98.25 211 ASP A CA 1
ATOM 1705 C C . ASP A 1 211 ? 15.188 -27.109 -7.211 1 98.25 211 ASP A C 1
ATOM 1707 O O . ASP A 1 211 ? 15.414 -25.953 -6.848 1 98.25 211 ASP A O 1
ATOM 1711 N N . ALA A 1 212 ? 14 -27.672 -7.207 1 98.75 212 ALA A N 1
ATOM 1712 C CA . ALA A 1 212 ? 12.867 -26.953 -6.637 1 98.75 212 ALA A CA 1
ATOM 1713 C C . ALA A 1 212 ? 13.008 -26.812 -5.125 1 98.75 212 ALA A C 1
ATOM 1715 O O . ALA A 1 212 ? 13.312 -27.781 -4.434 1 98.75 212 ALA A O 1
ATOM 1716 N N . LYS A 1 213 ? 12.852 -25.625 -4.602 1 98.56 213 LYS A N 1
ATOM 1717 C CA . LYS A 1 213 ? 12.969 -25.328 -3.176 1 98.56 213 LYS A CA 1
ATOM 1718 C C . LYS A 1 213 ? 11.922 -24.312 -2.742 1 98.56 213 LYS A C 1
ATOM 1720 O O . LYS A 1 213 ? 11.531 -23.438 -3.527 1 98.56 213 LYS A O 1
ATOM 1725 N N . ALA A 1 214 ? 11.523 -24.453 -1.532 1 98.44 214 ALA A N 1
ATOM 1726 C CA . ALA A 1 214 ? 10.625 -23.469 -0.921 1 98.44 214 ALA A CA 1
ATOM 1727 C C . ALA A 1 214 ? 11.312 -22.734 0.232 1 98.44 214 ALA A C 1
ATOM 1729 O O . ALA A 1 214 ? 12.055 -23.344 1.009 1 98.44 214 ALA A O 1
ATOM 1730 N N . TYR A 1 215 ? 11.133 -21.5 0.318 1 98.44 215 TYR A N 1
ATOM 1731 C CA . TYR A 1 215 ? 11.562 -20.656 1.423 1 98.44 215 TYR A CA 1
ATOM 1732 C C . TYR A 1 215 ? 10.359 -20 2.109 1 98.44 215 TYR A C 1
ATOM 1734 O O . TYR A 1 215 ? 9.484 -19.453 1.446 1 98.44 215 TYR A O 1
ATOM 1742 N N . PHE A 1 216 ? 10.305 -20.078 3.395 1 97.88 216 PHE A N 1
ATOM 1743 C CA . PHE A 1 216 ? 9.172 -19.578 4.164 1 97.88 216 PHE A CA 1
ATOM 1744 C C . PHE A 1 216 ? 9.531 -18.297 4.91 1 97.88 216 PHE A C 1
ATOM 1746 O O . PHE A 1 216 ? 10.617 -18.203 5.48 1 97.88 216 PHE A O 1
ATOM 1753 N N . PHE A 1 217 ? 8.648 -17.328 4.824 1 97.94 217 PHE A N 1
ATOM 1754 C CA . PHE A 1 217 ? 8.852 -16.031 5.473 1 97.94 217 PHE A CA 1
ATOM 1755 C C . PHE A 1 217 ? 7.629 -15.633 6.285 1 97.94 217 PHE A C 1
ATOM 1757 O O . PHE A 1 217 ? 6.52 -15.562 5.754 1 97.94 217 PHE A O 1
ATOM 1764 N N . GLY A 1 218 ? 7.773 -15.344 7.527 1 96.12 218 GLY A N 1
ATOM 1765 C CA . GLY A 1 218 ? 6.699 -14.844 8.367 1 96.12 218 GLY A CA 1
ATOM 1766 C C . GLY A 1 218 ? 6.566 -13.336 8.32 1 96.12 218 GLY A C 1
ATOM 1767 O O . GLY A 1 218 ? 7.266 -12.664 7.559 1 96.12 218 GLY A O 1
ATOM 1768 N N . ASP A 1 219 ? 5.59 -12.82 9.07 1 95.5 219 ASP A N 1
ATOM 1769 C CA . ASP A 1 219 ? 5.441 -11.375 9.219 1 95.5 219 ASP A CA 1
ATOM 1770 C C . ASP A 1 219 ? 6.371 -10.844 10.312 1 95.5 219 ASP A C 1
ATOM 1772 O O . ASP A 1 219 ? 6.297 -11.281 11.461 1 95.5 219 ASP A O 1
ATOM 1776 N N . PRO A 1 220 ? 7.285 -9.93 9.93 1 96.19 220 PRO A N 1
ATOM 1777 C CA . PRO A 1 220 ? 7.934 -9.234 11.039 1 96.19 220 PRO A CA 1
ATOM 1778 C C . PRO A 1 220 ? 6.934 -8.594 11.992 1 96.19 220 PRO A C 1
ATOM 1780 O O . PRO A 1 220 ? 5.902 -8.07 11.555 1 96.19 220 PRO A O 1
ATOM 1783 N N . PRO A 1 221 ? 7.23 -8.602 13.266 1 96.69 221 PRO A N 1
ATOM 1784 C CA . PRO A 1 221 ? 6.246 -8.109 14.234 1 96.69 221 PRO A CA 1
ATOM 1785 C C . PRO A 1 221 ? 5.75 -6.703 13.906 1 96.69 221 PRO A C 1
ATOM 1787 O O . PRO A 1 221 ? 4.555 -6.426 14.031 1 96.69 221 PRO A O 1
ATOM 1790 N N . GLU A 1 222 ? 6.633 -5.863 13.453 1 97.56 222 GLU A N 1
ATOM 1791 C CA . GLU A 1 222 ? 6.281 -4.461 13.242 1 97.56 222 GLU A CA 1
ATOM 1792 C C . GLU A 1 222 ? 5.355 -4.305 12.039 1 97.56 222 GLU A C 1
ATOM 1794 O O . GLU A 1 222 ? 4.742 -3.25 11.852 1 97.56 222 GLU A O 1
ATOM 1799 N N . LEU A 1 223 ? 5.219 -5.383 11.195 1 98.25 223 LEU A N 1
ATOM 1800 C CA . LEU A 1 223 ? 4.348 -5.301 10.031 1 98.25 223 LEU A CA 1
ATOM 1801 C C . LEU A 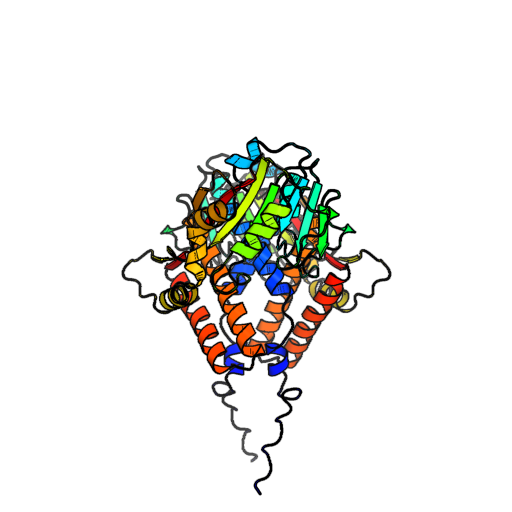1 223 ? 3.119 -6.184 10.203 1 98.25 223 LEU A C 1
ATOM 1803 O O . LEU A 1 223 ? 2.256 -6.238 9.328 1 98.25 223 LEU A O 1
ATOM 1807 N N . ALA A 1 224 ? 3.01 -6.855 11.344 1 97.88 224 ALA A N 1
ATOM 1808 C CA . ALA A 1 224 ? 1.913 -7.793 11.57 1 97.88 224 ALA A CA 1
ATOM 1809 C C . ALA A 1 224 ? 0.561 -7.098 11.445 1 97.88 224 ALA A C 1
ATOM 1811 O O . ALA A 1 224 ? -0.364 -7.629 10.828 1 97.88 224 ALA A O 1
ATOM 1812 N N . ARG A 1 225 ? 0.458 -5.906 11.984 1 97.94 225 ARG A N 1
ATOM 1813 C CA . ARG A 1 225 ? -0.794 -5.16 11.953 1 97.94 225 ARG A CA 1
ATOM 1814 C C . ARG A 1 225 ? -1.141 -4.738 10.523 1 97.94 225 ARG A C 1
ATOM 1816 O O . ARG A 1 225 ? -2.297 -4.84 10.109 1 97.94 225 ARG A O 1
ATOM 1823 N N . ALA A 1 226 ? -0.158 -4.227 9.805 1 98.38 226 ALA A N 1
ATOM 1824 C CA . ALA A 1 226 ? -0.381 -3.809 8.422 1 98.38 226 ALA A CA 1
ATOM 1825 C C . ALA A 1 226 ? -0.843 -4.98 7.559 1 98.38 226 ALA A C 1
ATOM 1827 O O . ALA A 1 226 ? -1.777 -4.848 6.766 1 98.38 226 ALA A O 1
ATOM 1828 N N . PHE A 1 227 ? -0.221 -6.148 7.703 1 98.38 227 PHE A N 1
ATOM 1829 C CA . PHE A 1 227 ? -0.634 -7.348 6.98 1 98.38 227 PHE A CA 1
ATOM 1830 C C . PHE A 1 227 ? -2.045 -7.762 7.383 1 98.38 227 PHE A C 1
ATOM 1832 O O . PHE A 1 227 ? -2.85 -8.148 6.531 1 98.38 227 PHE A O 1
ATOM 1839 N N . ASN A 1 228 ? -2.264 -7.703 8.695 1 98.44 228 ASN A N 1
ATOM 1840 C CA . ASN A 1 228 ? -3.598 -8.039 9.18 1 98.44 228 ASN A CA 1
ATOM 1841 C C . ASN A 1 228 ? -4.676 -7.207 8.492 1 98.44 228 ASN A C 1
ATOM 1843 O O . ASN A 1 228 ? -5.668 -7.75 8.008 1 98.44 228 ASN A O 1
ATOM 1847 N N . GLU A 1 229 ? -4.488 -5.898 8.438 1 97.81 229 GLU A N 1
ATOM 1848 C CA . GLU A 1 229 ? -5.465 -5.02 7.805 1 97.81 229 GLU A CA 1
ATOM 1849 C C . GLU A 1 229 ? -5.617 -5.34 6.32 1 97.81 229 GLU A C 1
ATOM 1851 O O . GLU A 1 229 ? -6.715 -5.262 5.77 1 97.81 229 GLU A O 1
ATOM 1856 N N . GLN A 1 230 ? -4.539 -5.633 5.699 1 96.88 230 GLN A N 1
ATOM 1857 C CA . GLN A 1 230 ? -4.582 -6.02 4.293 1 96.88 230 GLN A CA 1
ATOM 1858 C C . GLN A 1 230 ? -5.379 -7.309 4.105 1 96.88 230 GLN A C 1
ATOM 1860 O O . GLN A 1 230 ? -6.137 -7.438 3.141 1 96.88 230 GLN A O 1
ATOM 1865 N N . HIS A 1 231 ? -5.199 -8.312 4.988 1 96.44 231 HIS A N 1
ATOM 1866 C CA . HIS A 1 231 ? -5.988 -9.531 4.918 1 96.44 231 HIS A CA 1
ATOM 1867 C C . HIS A 1 231 ? -7.473 -9.242 5.129 1 96.44 231 HIS A C 1
ATOM 1869 O O . HIS A 1 231 ? -8.328 -9.859 4.484 1 96.44 231 HIS A O 1
ATOM 1875 N N . LEU A 1 232 ? -7.762 -8.359 6.055 1 96.75 232 LEU A N 1
ATOM 1876 C CA . LEU A 1 232 ? -9.148 -7.969 6.281 1 96.75 232 LEU A CA 1
ATOM 1877 C C . LEU A 1 232 ? -9.75 -7.34 5.031 1 96.75 232 LEU A C 1
ATOM 1879 O O . LEU A 1 232 ? -10.93 -7.543 4.73 1 96.75 232 LEU A O 1
ATOM 1883 N N . LEU A 1 233 ? -8.922 -6.598 4.309 1 93.88 233 LEU A N 1
ATOM 1884 C CA . LEU A 1 233 ? -9.375 -6.023 3.047 1 93.88 233 LEU A CA 1
ATOM 1885 C C . LEU A 1 233 ? -9.734 -7.117 2.047 1 93.88 233 LEU A C 1
ATOM 1887 O O . LEU A 1 233 ? -10.711 -6.992 1.305 1 93.88 233 LEU A O 1
ATOM 1891 N N . THR A 1 234 ? -8.93 -8.102 1.987 1 91.75 234 THR A N 1
ATOM 1892 C CA . THR A 1 234 ? -9.203 -9.227 1.094 1 91.75 234 THR A CA 1
ATOM 1893 C C . THR A 1 234 ? -10.516 -9.906 1.46 1 91.75 234 THR A C 1
ATOM 1895 O O . THR A 1 234 ? -11.32 -10.227 0.583 1 91.75 234 THR A O 1
ATOM 1898 N N . ALA A 1 235 ? -10.742 -10.117 2.742 1 92.44 235 ALA A N 1
ATOM 1899 C CA . ALA A 1 235 ? -11.984 -10.711 3.215 1 92.44 235 ALA A CA 1
ATOM 1900 C C . ALA A 1 235 ? -13.188 -9.836 2.871 1 92.44 235 ALA A C 1
ATOM 1902 O O . ALA A 1 235 ? -14.25 -10.336 2.5 1 92.44 235 ALA A O 1
ATOM 1903 N N . GLU A 1 236 ? -12.953 -8.586 3.051 1 92.31 236 GLU A N 1
ATOM 1904 C CA . GLU A 1 236 ? -14.016 -7.641 2.709 1 92.31 236 GLU A CA 1
ATOM 1905 C C . GLU A 1 236 ? -14.367 -7.719 1.225 1 92.31 236 GLU A C 1
ATOM 1907 O O . GLU A 1 236 ? -15.539 -7.652 0.853 1 92.31 236 GLU A O 1
ATOM 1912 N N . GLU A 1 237 ? -13.406 -7.805 0.361 1 87.94 237 GLU A N 1
ATOM 1913 C CA . GLU A 1 237 ? -13.625 -7.93 -1.077 1 87.94 237 GLU A CA 1
ATOM 1914 C C . GLU A 1 237 ? -14.414 -9.195 -1.406 1 87.94 237 GLU A C 1
ATOM 1916 O O . GLU A 1 237 ? -15.266 -9.188 -2.297 1 87.94 237 GLU A O 1
ATOM 1921 N N . PHE A 1 238 ? -14.086 -10.227 -0.71 1 86.25 238 PHE A N 1
ATOM 1922 C CA . PHE A 1 238 ? -14.852 -11.461 -0.872 1 86.25 238 PHE A CA 1
ATOM 1923 C C . PHE A 1 238 ? -16.312 -11.234 -0.513 1 86.25 238 PHE A C 1
ATOM 1925 O O . PHE A 1 238 ? -17.219 -11.664 -1.246 1 86.25 238 PHE A O 1
ATOM 1932 N N . ALA A 1 239 ? -16.578 -10.594 0.625 1 89.62 239 ALA A N 1
ATOM 1933 C CA . ALA A 1 239 ? -17.938 -10.289 1.062 1 89.62 239 ALA A CA 1
ATOM 1934 C C . ALA A 1 239 ? -18.672 -9.445 0.023 1 89.62 239 ALA A C 1
ATOM 1936 O O . ALA A 1 239 ? -19.844 -9.68 -0.254 1 89.62 239 ALA A O 1
ATOM 1937 N N . GLU A 1 240 ? -17.984 -8.5 -0.539 1 87.56 240 GLU A N 1
ATOM 1938 C CA . GLU A 1 240 ? -18.562 -7.68 -1.599 1 87.56 240 GLU A CA 1
ATOM 1939 C C . GLU A 1 240 ? -18.953 -8.531 -2.803 1 87.56 240 GLU A C 1
ATOM 1941 O O . GLU A 1 240 ? -19.953 -8.258 -3.461 1 87.56 240 GLU A O 1
ATOM 1946 N N . GLY A 1 241 ? -18.109 -9.492 -3.109 1 85.38 241 GLY A N 1
ATOM 1947 C CA . GLY A 1 241 ? -18.453 -10.43 -4.16 1 85.38 241 GLY A CA 1
ATOM 1948 C C . GLY A 1 241 ? -19.75 -11.18 -3.891 1 85.38 241 GLY A C 1
ATOM 1949 O O . GLY A 1 241 ? -20.547 -11.398 -4.801 1 85.38 241 GLY A O 1
ATOM 1950 N N . LEU A 1 242 ? -20 -11.523 -2.672 1 85.69 242 LEU A N 1
ATOM 1951 C CA . LEU A 1 242 ? -21.219 -12.211 -2.275 1 85.69 242 LEU A CA 1
ATOM 1952 C C . LEU A 1 242 ? -22.438 -11.312 -2.465 1 85.69 242 LEU A C 1
ATOM 1954 O O . LEU A 1 242 ? -23.5 -11.781 -2.867 1 85.69 242 LEU A O 1
ATOM 1958 N N . VAL A 1 243 ? -22.266 -10.055 -2.135 1 85.19 243 VAL A N 1
ATOM 1959 C CA . VAL A 1 243 ? -23.359 -9.109 -2.354 1 85.19 243 VAL A CA 1
ATOM 1960 C C . VAL A 1 243 ? -23.75 -9.102 -3.828 1 85.19 243 VAL A C 1
ATOM 1962 O O . VAL A 1 243 ? -24.938 -9.164 -4.16 1 85.19 243 VAL A O 1
ATOM 1965 N N . LYS A 1 244 ? -22.812 -9.07 -4.707 1 85.88 244 LYS A N 1
ATOM 1966 C CA . LYS A 1 244 ? -23.047 -9.031 -6.148 1 85.88 244 LYS A CA 1
ATOM 1967 C C . LYS A 1 244 ? -23.734 -10.297 -6.629 1 85.88 244 LYS A C 1
ATOM 1969 O O . LYS A 1 244 ? -24.484 -10.266 -7.613 1 85.88 244 LYS A O 1
ATOM 1974 N N . LEU A 1 245 ? -23.516 -11.352 -5.902 1 85.94 245 LEU A N 1
ATOM 1975 C CA . LEU A 1 245 ? -24.125 -12.625 -6.25 1 85.94 245 LEU A CA 1
ATOM 1976 C C . LEU A 1 245 ? -25.516 -12.75 -5.621 1 85.94 245 LEU A C 1
ATOM 1978 O O . LEU A 1 245 ? -26.188 -13.773 -5.766 1 85.94 245 LEU A O 1
ATOM 1982 N N . GLY A 1 246 ? -25.922 -11.766 -4.867 1 85.94 246 GLY A N 1
ATOM 1983 C CA . GLY A 1 246 ? -27.234 -11.758 -4.254 1 85.94 246 GLY A CA 1
ATOM 1984 C C . GLY A 1 246 ? -27.281 -12.5 -2.928 1 85.94 246 GLY A C 1
ATOM 1985 O O . GLY A 1 246 ? -28.359 -12.805 -2.422 1 85.94 246 GLY A O 1
ATOM 1986 N N . LYS A 1 247 ? -26.125 -12.805 -2.393 1 88.94 247 LYS A N 1
ATOM 1987 C CA . LYS A 1 247 ? -26.047 -13.516 -1.118 1 88.94 247 LYS A CA 1
ATOM 1988 C C . LYS A 1 247 ? -25.828 -12.547 0.039 1 88.94 247 LYS A C 1
ATOM 1990 O O . LYS A 1 247 ? -24.844 -12.648 0.768 1 88.94 247 LYS A O 1
ATOM 1995 N N . GLN A 1 248 ? -26.797 -11.805 0.303 1 85.19 248 GLN A N 1
ATOM 1996 C CA . GLN A 1 248 ? -26.688 -10.672 1.219 1 85.19 248 GLN A CA 1
ATOM 1997 C C . GLN A 1 248 ? -26.469 -11.141 2.652 1 85.19 248 GLN A C 1
ATOM 1999 O O . GLN A 1 248 ? -25.703 -10.523 3.402 1 85.19 248 GLN A O 1
ATOM 2004 N N . GLU A 1 249 ? -27.125 -12.164 2.986 1 85.88 249 GLU A N 1
ATOM 2005 C CA . GLU A 1 249 ? -27 -12.641 4.359 1 85.88 249 GLU A CA 1
ATOM 2006 C C . GLU A 1 249 ? -25.578 -13.148 4.633 1 85.88 249 GLU A C 1
ATOM 2008 O O . GLU A 1 249 ? -24.984 -12.805 5.652 1 85.88 249 GLU A O 1
ATOM 2013 N N . ALA A 1 250 ? -25.156 -13.922 3.736 1 87.56 250 ALA A N 1
ATOM 2014 C CA . ALA A 1 250 ? -23.797 -14.422 3.863 1 87.56 250 ALA A CA 1
ATOM 2015 C C . ALA A 1 250 ? -22.797 -13.273 3.875 1 87.56 250 ALA A C 1
ATOM 2017 O O . ALA A 1 250 ? -21.844 -13.281 4.664 1 87.56 250 ALA A O 1
ATOM 2018 N N . ALA A 1 251 ? -23.031 -12.312 3.033 1 89.12 251 ALA A N 1
ATOM 2019 C CA . ALA A 1 251 ? -22.156 -11.141 2.971 1 89.12 251 ALA A CA 1
ATOM 2020 C C . ALA A 1 251 ? -22.125 -10.398 4.305 1 89.12 251 ALA A C 1
ATOM 2022 O O . ALA A 1 251 ? -21.062 -10.008 4.789 1 89.12 251 ALA A O 1
ATOM 2023 N N . SER A 1 252 ? -23.25 -10.25 4.867 1 89 252 SER A N 1
ATOM 2024 C CA . SER A 1 252 ? -23.359 -9.539 6.133 1 89 252 SER A CA 1
ATOM 2025 C C . SER A 1 252 ? -22.547 -10.219 7.23 1 89 252 SER A C 1
ATOM 2027 O O . SER A 1 252 ? -21.953 -9.555 8.078 1 89 252 SER A O 1
ATOM 2029 N N . ARG A 1 253 ? -22.531 -11.492 7.168 1 90.12 253 ARG A N 1
ATOM 2030 C CA . ARG A 1 253 ? -21.766 -12.242 8.148 1 90.12 253 ARG A CA 1
ATOM 2031 C C . ARG A 1 253 ? -20.266 -11.984 7.996 1 90.12 253 ARG A C 1
ATOM 2033 O O . ARG A 1 253 ? -19.562 -11.812 8.984 1 90.12 253 ARG A O 1
ATOM 2040 N N . TYR A 1 254 ? -19.828 -11.914 6.805 1 90.38 254 TYR A N 1
ATOM 2041 C CA . TYR A 1 254 ? -18.422 -11.656 6.547 1 90.38 254 TYR A CA 1
ATOM 2042 C C . TYR A 1 254 ? -18.047 -10.227 6.922 1 90.38 254 TYR A C 1
ATOM 2044 O O . TYR A 1 254 ? -16.969 -9.984 7.484 1 90.38 254 TYR A O 1
ATOM 2052 N N . PHE A 1 255 ? -18.953 -9.297 6.594 1 92.19 255 PHE A N 1
ATOM 2053 C CA . PHE A 1 255 ? -18.672 -7.91 6.957 1 92.19 255 PHE A CA 1
ATOM 2054 C C . PHE A 1 255 ? -18.547 -7.762 8.469 1 92.19 255 PHE A C 1
ATOM 2056 O O . PHE A 1 255 ? -17.656 -7.066 8.961 1 92.19 255 PHE A O 1
ATOM 2063 N N . LYS A 1 256 ? -19.438 -8.414 9.148 1 93.06 256 LYS A N 1
ATOM 2064 C C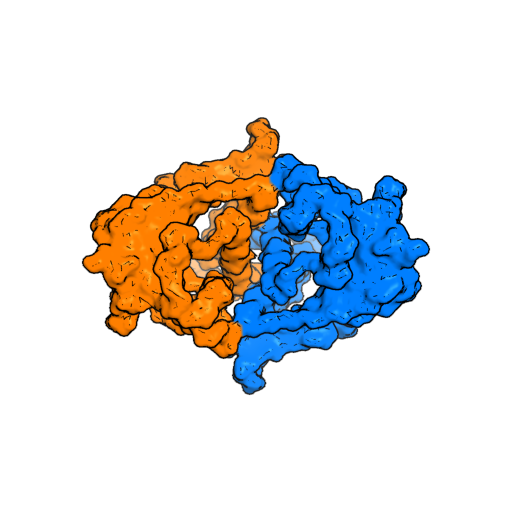A . LYS A 1 256 ? -19.375 -8.375 10.602 1 93.06 256 LYS A CA 1
ATOM 2065 C C . LYS A 1 256 ? -18.094 -9.023 11.117 1 93.06 256 LYS A C 1
ATOM 2067 O O . LYS A 1 256 ? -17.469 -8.508 12.047 1 93.06 256 LYS A O 1
ATOM 2072 N N . LEU A 1 257 ? -17.734 -10.117 10.523 1 94.75 257 LEU A N 1
ATOM 2073 C CA . LEU A 1 257 ? -16.516 -10.828 10.891 1 94.75 257 LEU A CA 1
ATOM 2074 C C . LEU A 1 257 ? -15.297 -9.93 10.719 1 94.75 257 LEU A C 1
ATOM 2076 O O . LEU A 1 257 ? -14.414 -9.906 11.578 1 94.75 257 LEU A O 1
ATOM 2080 N N . VAL A 1 258 ? -15.273 -9.211 9.656 1 96.19 258 VAL A N 1
ATOM 2081 C CA . VAL A 1 258 ? -14.164 -8.305 9.367 1 96.19 258 VAL A CA 1
ATOM 2082 C C . VAL A 1 258 ? -14.109 -7.211 10.43 1 96.19 258 VAL A C 1
ATOM 2084 O O . VAL A 1 258 ? -13.039 -6.902 10.961 1 96.19 258 VAL A O 1
ATOM 2087 N N . ALA A 1 259 ? -15.227 -6.656 10.773 1 95.12 259 ALA A N 1
ATOM 2088 C CA . ALA A 1 259 ? -15.289 -5.602 11.781 1 95.12 259 ALA A CA 1
ATOM 2089 C C . ALA A 1 259 ? -14.828 -6.113 13.148 1 95.12 259 ALA A C 1
ATOM 2091 O O . ALA A 1 259 ? -14.055 -5.449 13.836 1 95.12 259 ALA A O 1
ATOM 2092 N N . ASP A 1 260 ? -15.336 -7.273 13.469 1 96.75 260 ASP A N 1
ATOM 2093 C CA . ASP A 1 260 ? -14.961 -7.871 14.75 1 96.75 260 ASP A CA 1
ATOM 2094 C C . ASP A 1 260 ? -13.477 -8.203 14.789 1 96.75 260 ASP A C 1
ATOM 2096 O O . ASP A 1 260 ? -12.82 -8.023 15.812 1 96.75 260 ASP A O 1
ATOM 2100 N N . ALA A 1 261 ? -12.984 -8.703 13.703 1 98 261 ALA A N 1
ATOM 2101 C CA . ALA A 1 261 ? -11.562 -9.031 13.609 1 98 261 ALA A CA 1
ATOM 2102 C C . ALA A 1 261 ? -10.703 -7.785 13.781 1 98 261 ALA A C 1
ATOM 2104 O O . ALA A 1 261 ? -9.656 -7.832 14.43 1 98 261 ALA A O 1
ATOM 2105 N N . TYR A 1 262 ? -11.141 -6.711 13.219 1 97.44 262 TYR A N 1
ATOM 2106 C CA . TYR A 1 262 ? -10.406 -5.457 13.383 1 97.44 262 TYR A CA 1
ATOM 2107 C C . TYR A 1 262 ? -10.336 -5.062 14.859 1 97.44 262 TYR A C 1
ATOM 2109 O O . TYR A 1 262 ? -9.281 -4.664 15.352 1 97.44 262 TYR A O 1
ATOM 2117 N N . ASN A 1 263 ? -11.43 -5.164 15.508 1 96.88 263 ASN A N 1
ATOM 2118 C CA . ASN A 1 263 ? -11.453 -4.824 16.922 1 96.88 263 ASN A CA 1
ATOM 2119 C C . ASN A 1 263 ? -10.492 -5.688 17.734 1 96.88 263 ASN A C 1
ATOM 2121 O O . ASN A 1 263 ? -9.812 -5.195 18.641 1 96.88 263 ASN A O 1
ATOM 2125 N N . GLU A 1 264 ? -10.469 -6.953 17.406 1 98.19 264 GLU A N 1
ATOM 2126 C CA . GLU A 1 264 ? -9.531 -7.855 18.062 1 98.19 264 GLU A CA 1
ATOM 2127 C C . GLU A 1 264 ? -8.086 -7.445 17.797 1 98.19 264 GLU A C 1
ATOM 2129 O O . GLU A 1 264 ? -7.223 -7.582 18.672 1 98.19 264 GLU A O 1
ATOM 2134 N N . SER A 1 265 ? -7.852 -6.91 16.609 1 97.81 265 SER A N 1
ATOM 2135 C CA . SER A 1 265 ? -6.5 -6.484 16.266 1 97.81 265 SER A CA 1
ATOM 2136 C C . SER A 1 265 ? -6.098 -5.234 17.031 1 97.81 265 SER A C 1
ATOM 2138 O O . SER A 1 265 ? -4.926 -5.066 17.375 1 97.81 265 SER A O 1
ATOM 2140 N N . VAL A 1 266 ? -7.027 -4.336 17.297 1 96.75 266 VAL A N 1
ATOM 2141 C CA . VAL A 1 266 ? -6.762 -3.141 18.078 1 96.75 266 VAL A CA 1
ATOM 2142 C C . VAL A 1 266 ? -6.293 -3.539 19.484 1 96.75 266 VAL A C 1
ATOM 2144 O O . VAL A 1 266 ? -5.43 -2.881 20.062 1 96.75 266 VAL A O 1
ATOM 2147 N N . ALA A 1 267 ? -6.781 -4.703 19.891 1 96.25 267 ALA A N 1
ATOM 2148 C CA . ALA A 1 267 ? -6.477 -5.168 21.25 1 96.25 267 ALA A CA 1
ATOM 2149 C C . ALA A 1 267 ? -5.168 -5.949 21.281 1 96.25 267 ALA A C 1
ATOM 2151 O O . ALA A 1 267 ? -4.734 -6.406 22.344 1 96.25 267 ALA A O 1
ATOM 2152 N N . GLY A 1 268 ? -4.539 -6.16 20.172 1 97.25 268 GLY A N 1
ATOM 2153 C CA . GLY A 1 268 ? -3.203 -6.734 20.188 1 97.25 268 GLY A CA 1
ATOM 2154 C C . GLY A 1 268 ? -3.141 -8.125 19.578 1 97.25 268 GLY A C 1
ATOM 2155 O O . GLY A 1 268 ? -2.383 -8.977 20.047 1 97.25 268 GLY A O 1
ATOM 2156 N N . ALA A 1 269 ? -4.004 -8.391 18.672 1 98.56 269 ALA A N 1
ATOM 2157 C CA . ALA A 1 269 ? -3.967 -9.641 17.922 1 98.56 269 ALA A CA 1
ATOM 2158 C C . ALA A 1 269 ? -3.863 -9.383 16.422 1 98.56 269 ALA A C 1
ATOM 2160 O O . ALA A 1 269 ? -4.156 -8.281 15.953 1 98.56 269 ALA A O 1
ATOM 2161 N N . ALA A 1 270 ? -3.398 -10.344 15.727 1 98.56 270 ALA A N 1
ATOM 2162 C CA . ALA A 1 270 ? -3.293 -10.195 14.281 1 98.56 270 ALA A CA 1
ATOM 2163 C C . ALA A 1 270 ? -3.309 -11.555 13.586 1 98.56 270 ALA A C 1
ATOM 2165 O O . ALA A 1 270 ? -2.729 -12.523 14.094 1 98.56 270 ALA A O 1
ATOM 2166 N N . LEU A 1 271 ? -4.035 -11.633 12.484 1 98.38 271 LEU A N 1
ATOM 2167 C CA . LEU A 1 271 ? -3.918 -12.789 11.602 1 98.38 271 LEU A CA 1
ATOM 2168 C C . LEU A 1 271 ? -2.607 -12.758 10.828 1 98.38 271 LEU A C 1
ATOM 2170 O O . LEU A 1 271 ? -2.361 -11.82 10.062 1 98.38 271 LEU A O 1
ATOM 2174 N N . CYS A 1 272 ? -1.771 -13.719 11.039 1 97.75 272 CYS A N 1
ATOM 2175 C CA . CYS A 1 272 ? -0.488 -13.844 10.352 1 97.75 272 CYS A CA 1
ATOM 2176 C C . CYS A 1 272 ? -0.527 -14.961 9.32 1 97.75 272 CYS A C 1
ATOM 2178 O O . CYS A 1 272 ? -0.758 -16.125 9.656 1 97.75 272 CYS A O 1
ATOM 2180 N N . VAL A 1 273 ? -0.357 -14.594 8.109 1 97.12 273 VAL A N 1
ATOM 2181 C CA . VAL A 1 273 ? -0.275 -15.539 7 1 97.12 273 VAL A CA 1
ATOM 2182 C C . VAL A 1 273 ? 1.127 -15.508 6.398 1 97.12 273 VAL A C 1
ATOM 2184 O O . VAL A 1 273 ? 1.461 -14.594 5.637 1 97.12 273 VAL A O 1
ATOM 2187 N N . PRO A 1 274 ? 1.925 -16.531 6.68 1 97.31 274 PRO A N 1
ATOM 2188 C CA . PRO A 1 274 ? 3.277 -16.516 6.117 1 97.31 274 PRO A CA 1
ATOM 2189 C C . PRO A 1 274 ? 3.285 -16.609 4.594 1 97.31 274 PRO A C 1
ATOM 2191 O O . PRO A 1 274 ? 2.256 -16.922 3.986 1 97.31 274 PRO A O 1
ATOM 2194 N N . ARG A 1 275 ? 4.402 -16.25 4.039 1 97.94 275 ARG A N 1
ATOM 2195 C CA . ARG A 1 275 ? 4.637 -16.312 2.6 1 97.94 275 ARG A CA 1
ATOM 2196 C C . ARG A 1 275 ? 5.551 -17.484 2.248 1 97.94 275 ARG A C 1
ATOM 2198 O O . ARG A 1 275 ? 6.465 -17.812 3.006 1 97.94 275 ARG A O 1
ATOM 2205 N N . VAL A 1 276 ? 5.316 -18.094 1.168 1 98.19 276 VAL A N 1
ATOM 2206 C CA . VAL A 1 276 ? 6.215 -19.125 0.648 1 98.19 276 VAL A CA 1
ATOM 2207 C C . VAL A 1 276 ? 6.738 -18.719 -0.725 1 98.19 276 VAL A C 1
ATOM 2209 O O . VAL A 1 276 ? 5.953 -18.406 -1.628 1 98.19 276 VAL A O 1
ATOM 2212 N N . VAL A 1 277 ? 8.023 -18.609 -0.839 1 98.81 277 VAL A N 1
ATOM 2213 C CA . VAL A 1 277 ? 8.703 -18.344 -2.104 1 98.81 277 VAL A CA 1
ATOM 2214 C C . VAL A 1 277 ? 9.305 -19.641 -2.65 1 98.81 277 VAL A C 1
ATOM 2216 O O . VAL A 1 277 ? 10.195 -20.219 -2.037 1 98.81 277 VAL A O 1
ATOM 2219 N N . CYS A 1 278 ? 8.797 -20.047 -3.812 1 98.81 278 CYS A N 1
ATOM 2220 C CA . CYS A 1 278 ? 9.266 -21.281 -4.414 1 98.81 278 CYS A CA 1
ATOM 2221 C C . CYS A 1 278 ? 10.062 -21 -5.684 1 98.81 278 CYS A C 1
ATOM 2223 O O . CYS A 1 278 ? 9.609 -20.266 -6.562 1 98.81 278 CYS A O 1
ATOM 2225 N N . VAL A 1 279 ? 11.227 -21.625 -5.738 1 98.81 279 VAL A N 1
ATOM 2226 C CA . VAL A 1 279 ? 12.086 -21.422 -6.898 1 98.81 279 VAL A CA 1
ATOM 2227 C C . VAL A 1 279 ? 12.422 -22.766 -7.539 1 98.81 279 VAL A C 1
ATOM 2229 O O . VAL A 1 279 ? 12.484 -23.797 -6.855 1 98.81 279 VAL A O 1
ATOM 2232 N N . ALA A 1 280 ? 12.594 -22.766 -8.805 1 98.88 280 ALA A N 1
ATOM 2233 C CA . ALA A 1 280 ? 13.016 -23.938 -9.562 1 98.88 280 ALA A CA 1
ATOM 2234 C C . ALA A 1 280 ? 13.664 -23.531 -10.891 1 98.88 280 ALA A C 1
ATOM 2236 O O . ALA A 1 280 ? 13.664 -22.359 -11.25 1 98.88 280 ALA A O 1
ATOM 2237 N N . ARG A 1 281 ? 14.242 -24.562 -11.539 1 98.69 281 ARG A N 1
ATOM 2238 C CA . ARG A 1 281 ? 14.961 -24.297 -12.781 1 98.69 281 ARG A CA 1
ATOM 2239 C C . ARG A 1 281 ? 14.539 -25.281 -13.875 1 98.69 281 ARG A C 1
ATOM 2241 O O . ARG A 1 281 ? 14.344 -26.469 -13.609 1 98.69 281 ARG A O 1
ATOM 2248 N N . LYS A 1 282 ? 14.359 -24.734 -15.055 1 98.81 282 LYS A N 1
ATOM 2249 C CA . LYS A 1 282 ? 14.18 -25.641 -16.203 1 98.81 282 LYS A CA 1
ATOM 2250 C C . LYS A 1 282 ? 15.492 -26.312 -16.578 1 98.81 282 LYS A C 1
ATOM 2252 O O . LYS A 1 282 ? 16.531 -25.656 -16.672 1 98.81 282 LYS A O 1
ATOM 2257 N N . PRO A 1 283 ? 15.445 -27.578 -16.844 1 98.19 283 PRO A N 1
ATOM 2258 C CA . PRO A 1 283 ? 16.672 -28.281 -17.219 1 98.19 283 PRO A CA 1
ATOM 2259 C C . PRO A 1 283 ? 17.297 -27.719 -18.5 1 98.19 283 PRO A C 1
ATOM 2261 O O . PRO A 1 283 ? 16.578 -27.188 -19.359 1 98.19 283 PRO A O 1
ATOM 2264 N N . LEU A 1 284 ? 18.594 -27.984 -18.609 1 95.5 284 LEU A N 1
ATOM 2265 C CA . LEU A 1 284 ? 19.344 -27.516 -19.766 1 95.5 284 LEU A CA 1
ATOM 2266 C C . LEU A 1 284 ? 18.953 -28.312 -21.016 1 95.5 284 LEU A C 1
ATOM 2268 O O . LEU A 1 284 ? 18.625 -29.5 -20.922 1 95.5 284 LEU A O 1
ATOM 2272 N N . MET B 1 1 ? -54.344 18.5 14.008 1 24.75 1 MET B N 1
ATOM 2273 C CA . MET B 1 1 ? -53.281 18.109 14.898 1 24.75 1 MET B CA 1
ATOM 2274 C C . MET B 1 1 ? -52.5 16.922 14.32 1 24.75 1 MET B C 1
ATOM 2276 O O . MET B 1 1 ? -52.938 15.773 14.422 1 24.75 1 MET B O 1
ATOM 2280 N N . GLY B 1 2 ? -51.938 16.953 13.234 1 26.52 2 GLY B N 1
ATOM 2281 C CA . GLY B 1 2 ? -51.531 15.898 12.328 1 26.52 2 GLY B CA 1
ATOM 2282 C C . GLY B 1 2 ? -50.375 15.086 12.867 1 26.52 2 GLY B C 1
ATOM 2283 O O . GLY B 1 2 ? -49.531 15.602 13.602 1 26.52 2 GLY B O 1
ATOM 2284 N N . GLU B 1 3 ? -50.562 13.719 13.047 1 28.72 3 GLU B N 1
ATOM 2285 C CA . GLU B 1 3 ? -49.75 12.703 13.711 1 28.72 3 GLU B CA 1
ATOM 2286 C C . GLU B 1 3 ? -48.312 12.734 13.219 1 28.72 3 GLU B C 1
ATOM 2288 O O . GLU B 1 3 ? -48.062 12.836 12.016 1 28.72 3 GLU B O 1
ATOM 2293 N N . PRO B 1 4 ? -47.406 13.109 14.039 1 29.61 4 PRO B N 1
ATOM 2294 C CA . PRO B 1 4 ? -46 13.336 13.742 1 29.61 4 PRO B CA 1
ATOM 2295 C C . PRO B 1 4 ? -45.344 12.141 13.039 1 29.61 4 PRO B C 1
ATOM 2297 O O . PRO B 1 4 ? -45.781 11 13.227 1 29.61 4 PRO B O 1
ATOM 2300 N N . LEU B 1 5 ? -44.969 12.234 11.781 1 28.94 5 LEU B N 1
ATOM 2301 C CA . LEU B 1 5 ? -44.375 11.195 10.953 1 28.94 5 LEU B CA 1
ATOM 2302 C C . LEU B 1 5 ? -43.375 10.359 11.758 1 28.94 5 LEU B C 1
ATOM 2304 O O . LEU B 1 5 ? -42.531 10.906 12.469 1 28.94 5 LEU B O 1
ATOM 2308 N N . SER B 1 6 ? -43.688 9.125 12.164 1 27.05 6 SER B N 1
ATOM 2309 C CA . SER B 1 6 ? -43.031 8.016 12.852 1 27.05 6 SER B CA 1
ATOM 2310 C C . SER B 1 6 ? -41.562 7.906 12.469 1 27.05 6 SER B C 1
ATOM 2312 O O . SER B 1 6 ? -41.188 8.125 11.312 1 27.05 6 SER B O 1
ATOM 2314 N N . ALA B 1 7 ? -40.688 8.164 13.422 1 31.86 7 ALA B N 1
ATOM 2315 C CA . ALA B 1 7 ? -39.219 7.941 13.422 1 31.86 7 ALA B CA 1
ATOM 2316 C C . ALA B 1 7 ? -38.875 6.637 12.711 1 31.86 7 ALA B C 1
ATOM 2318 O O . ALA B 1 7 ? -39.219 5.551 13.188 1 31.86 7 ALA B O 1
ATOM 2319 N N . THR B 1 8 ? -38.969 6.496 11.352 1 30.25 8 THR B N 1
ATOM 2320 C CA . THR B 1 8 ? -38.469 5.312 10.656 1 30.25 8 THR B CA 1
ATOM 2321 C C . THR B 1 8 ? -37.188 4.824 11.289 1 30.25 8 THR B C 1
ATOM 2323 O O . THR B 1 8 ? -36.219 5.578 11.375 1 30.25 8 THR B O 1
ATOM 2326 N N . ASP B 1 9 ? -37.25 3.965 12.289 1 30.55 9 ASP B N 1
ATOM 2327 C CA . ASP B 1 9 ? -36.219 3.264 13.031 1 30.55 9 ASP B CA 1
ATOM 2328 C C . ASP B 1 9 ? -35.125 2.748 12.094 1 30.55 9 ASP B C 1
ATOM 2330 O O . ASP B 1 9 ? -35.312 1.759 11.391 1 30.55 9 ASP B O 1
ATOM 2334 N N . TRP B 1 10 ? -34.25 3.553 11.555 1 32.03 10 TRP B N 1
ATOM 2335 C CA . TRP B 1 10 ? -33.125 3.287 10.68 1 32.03 10 TRP B CA 1
ATOM 2336 C C . TRP B 1 10 ? -32.281 2.137 11.211 1 32.03 10 TRP B C 1
ATOM 2338 O O . TRP B 1 10 ? -31.266 1.771 10.609 1 32.03 10 TRP B O 1
ATOM 2348 N N . SER B 1 11 ? -32.406 1.733 12.469 1 35.09 11 SER B N 1
ATOM 2349 C CA . SER B 1 11 ? -31.75 0.535 12.984 1 35.09 11 SER B CA 1
ATOM 2350 C C . SER B 1 11 ? -32.125 -0.696 12.164 1 35.09 11 SER B C 1
ATOM 2352 O O . SER B 1 11 ? -31.328 -1.614 12.008 1 35.09 11 SER B O 1
ATOM 2354 N N . LEU B 1 12 ? -33.406 -0.966 11.992 1 32.03 12 LEU B N 1
ATOM 2355 C CA . LEU B 1 12 ? -34.125 -2.045 11.305 1 32.03 12 LEU B CA 1
ATOM 2356 C C . LEU B 1 12 ? -33.969 -1.916 9.797 1 32.03 12 LEU B C 1
ATOM 2358 O O . LEU B 1 12 ? -34.5 -2.73 9.039 1 32.03 12 LEU B O 1
ATOM 2362 N N . THR B 1 13 ? -33.906 -0.72 9.227 1 35.09 13 THR B N 1
ATOM 2363 C CA . THR B 1 13 ? -33.812 -0.795 7.773 1 35.09 13 THR B CA 1
ATOM 2364 C C . THR B 1 13 ? -32.812 -1.848 7.332 1 35.09 13 THR B C 1
ATOM 2366 O O . THR B 1 13 ? -31.766 -2 7.949 1 35.09 13 THR B O 1
ATOM 2369 N N . ASN B 1 14 ? -33.031 -2.865 6.344 1 39.94 14 ASN B N 1
ATOM 2370 C CA . ASN B 1 14 ? -32.562 -4.191 5.957 1 39.94 14 ASN B CA 1
ATOM 2371 C C . ASN B 1 14 ? -31.047 -4.254 5.922 1 39.94 14 ASN B C 1
ATOM 2373 O O . ASN B 1 14 ? -30.375 -3.229 6.023 1 39.94 14 ASN B O 1
ATOM 2377 N N . GLY B 1 15 ? -30.391 -5.645 5.738 1 47.78 15 GLY B N 1
ATOM 2378 C CA . GLY B 1 15 ? -29.031 -6.117 5.512 1 47.78 15 GLY B CA 1
ATOM 2379 C C . GLY B 1 15 ? -28.156 -5.094 4.816 1 47.78 15 GLY B C 1
ATOM 2380 O O . GLY B 1 15 ? -26.953 -5.027 5.07 1 47.78 15 GLY B O 1
ATOM 2381 N N . HIS B 1 16 ? -28.812 -4.105 4.215 1 53.78 16 HIS B N 1
ATOM 2382 C CA . HIS B 1 16 ? -28.078 -3.129 3.418 1 53.78 16 HIS B CA 1
ATOM 2383 C C . HIS B 1 16 ? -27.578 -1.973 4.281 1 53.78 16 HIS B C 1
ATOM 2385 O O . HIS B 1 16 ? -26.484 -1.444 4.059 1 53.78 16 HIS B O 1
ATOM 2391 N N . GLY B 1 17 ? -28.391 -1.595 5.277 1 55.09 17 GLY B N 1
ATOM 2392 C CA . GLY B 1 17 ? -27.969 -0.489 6.121 1 55.09 17 GLY B CA 1
ATOM 2393 C C . GLY B 1 17 ? -26.688 -0.783 6.887 1 55.09 17 GLY B C 1
ATOM 2394 O O . GLY B 1 17 ? -25.781 0.054 6.941 1 55.09 17 GLY B O 1
ATOM 2395 N N . TYR B 1 18 ? -26.609 -1.951 7.445 1 57.88 18 TYR B N 1
ATOM 2396 C CA . TYR B 1 18 ? -25.406 -2.332 8.18 1 57.88 18 TYR B CA 1
ATOM 2397 C C . TYR B 1 18 ? -24.188 -2.342 7.258 1 57.88 18 TYR B C 1
ATOM 2399 O O . TYR B 1 18 ? -23.125 -1.829 7.617 1 57.88 18 TYR B O 1
ATOM 2407 N N . ILE B 1 19 ? -24.516 -2.875 6.164 1 64.62 19 ILE B N 1
ATOM 2408 C CA . ILE B 1 19 ? -23.406 -3.004 5.23 1 64.62 19 ILE B CA 1
ATOM 2409 C C . ILE B 1 19 ? -22.844 -1.622 4.895 1 64.62 19 ILE B C 1
ATOM 2411 O O . ILE B 1 19 ? -21.625 -1.443 4.789 1 64.62 19 ILE B O 1
ATOM 2415 N N . LEU B 1 20 ? -23.734 -0.644 4.875 1 65.94 20 LEU B N 1
ATOM 2416 C CA . LEU B 1 20 ? -23.328 0.683 4.43 1 65.94 20 LEU B CA 1
ATOM 2417 C C . LEU B 1 20 ? -22.766 1.491 5.594 1 65.94 20 LEU B C 1
ATOM 2419 O O . LEU B 1 20 ? -21.938 2.391 5.391 1 65.94 20 LEU B O 1
ATOM 2423 N N . ASN B 1 21 ? -23 1.156 6.863 1 66.88 21 ASN B N 1
ATOM 2424 C CA . ASN B 1 21 ? -22.609 1.958 8.016 1 66.88 21 ASN B CA 1
ATOM 2425 C C . ASN B 1 21 ? -21.547 1.255 8.852 1 66.88 21 ASN B C 1
ATOM 2427 O O . ASN B 1 21 ? -21.234 1.697 9.961 1 66.88 21 ASN B O 1
ATOM 2431 N N . ARG B 1 22 ? -21 0.346 8.336 1 69.44 22 ARG B N 1
ATOM 2432 C CA . ARG B 1 22 ? -20.047 -0.458 9.109 1 69.44 22 ARG B CA 1
ATOM 2433 C C . ARG B 1 22 ? -18.734 0.282 9.305 1 69.44 22 ARG B C 1
ATOM 2435 O O . ARG B 1 22 ? -18.406 1.19 8.539 1 69.44 22 ARG B O 1
ATOM 2442 N N . ASP B 1 23 ? -18.078 -0.083 10.422 1 78.75 23 ASP B N 1
ATOM 2443 C CA . ASP B 1 23 ? -16.734 0.425 10.672 1 78.75 23 ASP B CA 1
ATOM 2444 C C . ASP B 1 23 ? -15.734 -0.116 9.656 1 78.75 23 ASP B C 1
ATOM 2446 O O . ASP B 1 23 ? -15.656 -1.327 9.438 1 78.75 23 ASP B O 1
ATOM 2450 N N . ARG B 1 24 ? -15.125 0.769 8.984 1 88.56 24 ARG B N 1
ATOM 2451 C CA . ARG B 1 24 ? -14.141 0.376 7.98 1 88.56 24 ARG B CA 1
ATOM 2452 C C . ARG B 1 24 ? -12.766 0.967 8.297 1 88.56 24 ARG B C 1
ATOM 2454 O O . ARG B 1 24 ? -12.047 1.395 7.391 1 88.56 24 ARG B O 1
ATOM 2461 N N . SER B 1 25 ? -12.43 0.92 9.578 1 91.44 25 SER B N 1
ATOM 2462 C CA . SER B 1 25 ? -11.148 1.46 10.023 1 91.44 25 SER B CA 1
ATOM 2463 C C . SER B 1 25 ? -9.984 0.68 9.422 1 91.44 25 SER B C 1
ATOM 2465 O O . SER B 1 25 ? -8.922 1.247 9.156 1 91.44 25 SER B O 1
ATOM 2467 N N . HIS B 1 26 ? -10.188 -0.621 9.172 1 94.94 26 HIS B N 1
ATOM 2468 C CA . HIS B 1 26 ? -9.148 -1.422 8.531 1 94.94 26 HIS B CA 1
ATOM 2469 C C . HIS B 1 26 ? -8.859 -0.926 7.121 1 94.94 26 HIS B C 1
ATOM 2471 O O . HIS B 1 26 ? -7.703 -0.899 6.695 1 94.94 26 HIS B O 1
ATOM 2477 N N . ALA B 1 27 ? -9.875 -0.547 6.41 1 94.38 27 ALA B N 1
ATOM 2478 C CA . ALA B 1 27 ? -9.703 -0.028 5.055 1 94.38 27 ALA B CA 1
ATOM 2479 C C . ALA B 1 27 ? -8.969 1.309 5.066 1 94.38 27 ALA B C 1
ATOM 2481 O O . ALA B 1 27 ? -8.094 1.547 4.238 1 94.38 27 ALA B O 1
ATOM 2482 N N . ALA B 1 28 ? -9.344 2.154 6.008 1 93.38 28 ALA B N 1
ATOM 2483 C CA . ALA B 1 28 ? -8.656 3.436 6.148 1 93.38 28 ALA B CA 1
ATOM 2484 C C . ALA B 1 28 ? -7.18 3.229 6.457 1 93.38 28 ALA B C 1
ATOM 2486 O O . ALA B 1 28 ? -6.316 3.896 5.879 1 93.38 28 ALA B O 1
ATOM 2487 N N . ALA B 1 29 ? -6.891 2.326 7.332 1 96.12 29 ALA B N 1
ATOM 2488 C CA . ALA B 1 29 ? -5.508 2.014 7.672 1 96.12 29 ALA B CA 1
ATOM 2489 C C . ALA B 1 29 ? -4.742 1.51 6.449 1 96.12 29 ALA B C 1
ATOM 2491 O O . ALA B 1 29 ? -3.596 1.905 6.223 1 96.12 29 ALA B O 1
ATOM 2492 N N . SER B 1 30 ? -5.371 0.654 5.684 1 97.44 30 SER B N 1
ATOM 2493 C CA . SER B 1 30 ? -4.75 0.127 4.473 1 97.44 30 SER B CA 1
ATOM 2494 C C . SER B 1 30 ? -4.469 1.238 3.467 1 97.44 30 SER B C 1
ATOM 2496 O O . SER B 1 30 ? -3.418 1.247 2.82 1 97.44 30 SER B O 1
ATOM 2498 N N . ARG B 1 31 ? -5.414 2.133 3.334 1 95.88 31 ARG B N 1
ATOM 2499 C CA . ARG B 1 31 ? -5.211 3.271 2.443 1 95.88 31 ARG B CA 1
ATOM 2500 C C . ARG B 1 31 ? -4.023 4.113 2.893 1 95.88 31 ARG B C 1
ATOM 2502 O O . ARG B 1 31 ? -3.199 4.523 2.072 1 95.88 31 ARG B O 1
ATOM 2509 N N . LEU B 1 32 ? -3.934 4.375 4.176 1 96.44 32 LEU B N 1
ATOM 2510 C CA . LEU B 1 32 ? -2.838 5.164 4.73 1 96.44 32 LEU B CA 1
ATOM 2511 C C . LEU B 1 32 ? -1.499 4.477 4.492 1 96.44 32 LEU B C 1
ATOM 2513 O O . LEU B 1 32 ? -0.513 5.129 4.145 1 96.44 32 LEU B O 1
ATOM 2517 N N . ASN B 1 33 ? -1.452 3.168 4.684 1 98.5 33 ASN B N 1
ATOM 2518 C CA . ASN B 1 33 ? -0.224 2.422 4.434 1 98.5 33 ASN B CA 1
ATOM 2519 C C . ASN B 1 33 ? 0.182 2.484 2.965 1 98.5 33 ASN B C 1
ATOM 2521 O O . ASN B 1 33 ? 1.356 2.688 2.648 1 98.5 33 ASN B O 1
ATOM 2525 N N . LEU B 1 34 ? -0.819 2.291 2.096 1 98.69 34 LEU B N 1
ATOM 2526 C CA . LEU B 1 34 ? -0.507 2.404 0.675 1 98.69 34 LEU B CA 1
ATOM 2527 C C . LEU B 1 34 ? 0.032 3.791 0.345 1 98.69 34 LEU B C 1
ATOM 2529 O O . LEU B 1 34 ? 0.994 3.924 -0.415 1 98.69 34 LEU B O 1
ATOM 2533 N N . GLN B 1 35 ? -0.602 4.805 0.861 1 97.81 35 GLN B N 1
ATOM 2534 C CA . GLN B 1 35 ? -0.171 6.184 0.646 1 97.81 35 GLN B CA 1
ATOM 2535 C C . GLN B 1 35 ? 1.28 6.379 1.075 1 97.81 35 GLN B C 1
ATOM 2537 O O . GLN B 1 35 ? 2.062 7.016 0.367 1 97.81 35 GLN B O 1
ATOM 2542 N N . PHE B 1 36 ? 1.646 5.793 2.215 1 98.56 36 PHE B N 1
ATOM 2543 C CA . PHE B 1 36 ? 3.025 5.867 2.682 1 98.56 36 PHE B CA 1
ATOM 2544 C C . PHE B 1 36 ? 3.975 5.258 1.657 1 98.56 36 PHE B C 1
ATOM 2546 O O . PHE B 1 36 ? 4.973 5.875 1.281 1 98.56 36 PHE B O 1
ATOM 2553 N N . TYR B 1 37 ? 3.633 4.074 1.209 1 98.75 37 TYR B N 1
ATOM 2554 C CA . TYR B 1 37 ? 4.551 3.369 0.321 1 98.75 37 TYR B CA 1
ATOM 2555 C C . TYR B 1 37 ? 4.672 4.086 -1.019 1 98.75 37 TYR B C 1
ATOM 2557 O O . TYR B 1 37 ? 5.766 4.176 -1.583 1 98.75 37 TYR B O 1
ATOM 2565 N N . LEU B 1 38 ? 3.566 4.594 -1.5 1 98.69 38 LEU B N 1
ATOM 2566 C CA . LEU B 1 38 ? 3.605 5.316 -2.766 1 98.69 38 LEU B CA 1
ATOM 2567 C C . LEU B 1 38 ? 4.422 6.602 -2.631 1 98.69 38 LEU B C 1
ATOM 2569 O O . LEU B 1 38 ? 5.219 6.93 -3.512 1 98.69 38 LEU B O 1
ATOM 2573 N N . TRP B 1 39 ? 4.203 7.316 -1.514 1 98.62 39 TRP B N 1
ATOM 2574 C CA . TRP B 1 39 ? 4.98 8.531 -1.273 1 98.62 39 TRP B CA 1
ATOM 2575 C C . TRP B 1 39 ? 6.469 8.219 -1.194 1 98.62 39 TRP B C 1
ATOM 2577 O O . TRP B 1 39 ? 7.285 8.883 -1.836 1 98.62 39 TRP B O 1
ATOM 2587 N N . LYS B 1 40 ? 6.781 7.191 -0.442 1 98.25 40 LYS B N 1
ATOM 2588 C CA . LYS B 1 40 ? 8.18 6.809 -0.307 1 98.25 40 LYS B CA 1
ATOM 2589 C C . LYS B 1 40 ? 8.781 6.426 -1.657 1 98.25 40 LYS B C 1
ATOM 2591 O O . LYS B 1 40 ? 9.914 6.789 -1.966 1 98.25 40 LYS B O 1
ATOM 2596 N N . ASP B 1 41 ? 8 5.711 -2.393 1 98.19 41 ASP B N 1
ATOM 2597 C CA . ASP B 1 41 ? 8.461 5.262 -3.703 1 98.19 41 ASP B CA 1
ATOM 2598 C C . ASP B 1 41 ? 8.68 6.441 -4.645 1 98.19 41 ASP B C 1
ATOM 2600 O O . ASP B 1 41 ? 9.602 6.43 -5.461 1 98.19 41 ASP B O 1
ATOM 2604 N N . ALA B 1 42 ? 7.91 7.465 -4.566 1 97.81 42 ALA B N 1
ATOM 2605 C CA . ALA B 1 42 ? 8.008 8.633 -5.438 1 97.81 42 ALA B CA 1
ATOM 2606 C C . ALA B 1 42 ? 9.086 9.594 -4.949 1 97.81 42 ALA B C 1
ATOM 2608 O O . ALA B 1 42 ? 9.859 10.125 -5.746 1 97.81 42 ALA B O 1
ATOM 2609 N N . LEU B 1 43 ? 9.156 9.812 -3.635 1 98 43 LEU B N 1
ATOM 2610 C CA . LEU B 1 43 ? 10.078 10.789 -3.068 1 98 43 LEU B CA 1
ATOM 2611 C C . LEU B 1 43 ? 11.492 10.211 -2.967 1 98 43 LEU B C 1
ATOM 2613 O O . LEU B 1 43 ? 12.477 10.93 -3.172 1 98 43 LEU B O 1
ATOM 2617 N N . LYS B 1 44 ? 11.586 8.953 -2.539 1 97.31 44 LYS B N 1
ATOM 2618 C CA . LYS B 1 44 ? 12.82 8.195 -2.342 1 97.31 44 LYS B CA 1
ATOM 2619 C C . LYS B 1 44 ? 13.477 8.555 -1.012 1 97.31 44 LYS B C 1
ATOM 2621 O O . LYS B 1 44 ? 14.633 8.195 -0.768 1 97.31 44 LYS B O 1
ATOM 2626 N N . PHE B 1 45 ? 12.766 9.289 -0.16 1 98.25 45 PHE B N 1
ATOM 2627 C CA . PHE B 1 45 ? 13.25 9.602 1.181 1 98.25 45 PHE B CA 1
ATOM 2628 C C . PHE B 1 45 ? 12.086 9.734 2.158 1 98.25 45 PHE B C 1
ATOM 2630 O O . PHE B 1 45 ? 10.953 10 1.752 1 98.25 45 PHE B O 1
ATOM 2637 N N . ASN B 1 46 ? 12.32 9.438 3.412 1 98.56 46 ASN B N 1
ATOM 2638 C CA . ASN B 1 46 ? 11.414 9.812 4.492 1 98.56 46 ASN B CA 1
ATOM 2639 C C . ASN B 1 46 ? 11.695 11.219 5.004 1 98.56 46 ASN B C 1
ATOM 2641 O O . ASN B 1 46 ? 10.797 12.055 5.082 1 98.56 46 ASN B O 1
ATOM 2645 N N . ILE B 1 47 ? 12.93 11.438 5.312 1 98.81 47 ILE B N 1
ATOM 2646 C CA . ILE B 1 47 ? 13.43 12.719 5.797 1 98.81 47 ILE B CA 1
ATOM 2647 C C . ILE B 1 47 ? 14.195 13.43 4.68 1 98.81 47 ILE B C 1
ATOM 2649 O O . ILE B 1 47 ? 15.094 12.852 4.07 1 98.81 47 ILE B O 1
ATOM 2653 N N . HIS B 1 48 ? 13.797 14.609 4.387 1 98.69 48 HIS B N 1
ATOM 2654 C CA . HIS B 1 48 ? 14.422 15.336 3.291 1 98.69 48 HIS B CA 1
ATOM 2655 C C . HIS B 1 48 ? 15.945 15.352 3.439 1 98.69 48 HIS B C 1
ATOM 2657 O O . HIS B 1 48 ? 16.453 15.547 4.543 1 98.69 48 HIS B O 1
ATOM 2663 N N . PRO B 1 49 ? 16.656 15.25 2.35 1 97.81 49 PRO B N 1
ATOM 2664 C CA . PRO B 1 49 ? 18.125 15.125 2.406 1 97.81 49 PRO B CA 1
ATOM 2665 C C . PRO B 1 49 ? 18.797 16.344 3.043 1 97.81 49 PRO B C 1
ATOM 2667 O O . PRO B 1 49 ? 19.859 16.203 3.66 1 97.81 49 PRO B O 1
ATOM 2670 N N . SER B 1 50 ? 18.203 17.453 2.918 1 96.81 50 SER B N 1
ATOM 2671 C CA . SER B 1 50 ? 18.781 18.641 3.527 1 96.81 50 SER B CA 1
ATOM 2672 C C . SER B 1 50 ? 18.766 18.547 5.047 1 96.81 50 SER B C 1
ATOM 2674 O O . SER B 1 50 ? 19.5 19.266 5.727 1 96.81 50 SER B O 1
ATOM 2676 N N . ILE B 1 51 ? 17.953 17.703 5.582 1 98.06 51 ILE B N 1
ATOM 2677 C CA . ILE B 1 51 ? 17.828 17.531 7.027 1 98.06 51 ILE B CA 1
ATOM 2678 C C . ILE B 1 51 ? 18.578 16.281 7.473 1 98.06 51 ILE B C 1
ATOM 2680 O O . ILE B 1 51 ? 19.359 16.328 8.43 1 98.06 51 ILE B O 1
ATOM 2684 N N . SER B 1 52 ? 18.375 15.18 6.793 1 96.75 52 SER B N 1
ATOM 2685 C CA . SER B 1 52 ? 18.875 13.875 7.219 1 96.75 52 SER B CA 1
ATOM 2686 C C . SER B 1 52 ? 20.391 13.898 7.383 1 96.75 52 SER B C 1
ATOM 2688 O O . SER B 1 52 ? 20.938 13.242 8.273 1 96.75 52 SER B O 1
ATOM 2690 N N . ALA B 1 53 ? 21.047 14.68 6.609 1 93.06 53 ALA B N 1
ATOM 2691 C CA . ALA B 1 53 ? 22.5 14.773 6.633 1 93.06 53 ALA B CA 1
ATOM 2692 C C . ALA B 1 53 ? 22.984 15.414 7.93 1 93.06 53 ALA B C 1
ATOM 2694 O O . ALA B 1 53 ? 24.109 15.172 8.367 1 93.06 53 ALA B O 1
ATOM 2695 N N . SER B 1 54 ? 22.172 16.141 8.562 1 95.38 54 SER B N 1
ATOM 2696 C CA . SER B 1 54 ? 22.562 16.906 9.734 1 95.38 54 SER B CA 1
ATOM 2697 C C . SER B 1 54 ? 22.047 16.266 11.016 1 95.38 54 SER B C 1
ATOM 2699 O O . SER B 1 54 ? 22.328 16.734 12.117 1 95.38 54 SER B O 1
ATOM 2701 N N . LEU B 1 55 ? 21.297 15.203 10.922 1 97.62 55 LEU B N 1
ATOM 2702 C CA . LEU B 1 55 ? 20.688 14.594 12.102 1 97.62 55 LEU B CA 1
ATOM 2703 C C . LEU B 1 55 ? 21.656 13.602 12.75 1 97.62 55 LEU B C 1
ATOM 2705 O O . LEU B 1 55 ? 22.312 12.828 12.055 1 97.62 55 LEU B O 1
ATOM 2709 N N . SER B 1 56 ? 21.719 13.695 14 1 97.75 56 SER B N 1
ATOM 2710 C CA . SER B 1 56 ? 22.5 12.727 14.766 1 97.75 56 SER B CA 1
ATOM 2711 C C . SER B 1 56 ? 21.906 11.328 14.656 1 97.75 56 SER B C 1
ATOM 2713 O O . SER B 1 56 ? 20.688 11.18 14.508 1 97.75 56 SER B O 1
ATOM 2715 N N . LYS B 1 57 ? 22.75 10.336 14.852 1 97.44 57 LYS B N 1
ATOM 2716 C CA . LYS B 1 57 ? 22.297 8.945 14.844 1 97.44 57 LYS B CA 1
ATOM 2717 C C . LYS B 1 57 ? 21.391 8.656 16.031 1 97.44 57 LYS B C 1
ATOM 2719 O O . LYS B 1 57 ? 20.562 7.738 15.992 1 97.44 57 LYS B O 1
ATOM 2724 N N . THR B 1 58 ? 21.531 9.461 17.062 1 98.44 58 THR B N 1
ATOM 2725 C CA . THR B 1 58 ? 20.766 9.258 18.281 1 98.44 58 THR B CA 1
ATOM 2726 C C . THR B 1 58 ? 19.688 10.32 18.438 1 98.44 58 THR B C 1
ATOM 2728 O O . THR B 1 58 ? 19.219 10.594 19.547 1 98.44 58 THR B O 1
ATOM 2731 N N . ALA B 1 59 ? 19.328 10.938 17.375 1 98.75 59 ALA B N 1
ATOM 2732 C CA . ALA B 1 59 ? 18.391 12.062 17.391 1 98.75 59 ALA B CA 1
ATOM 2733 C C . ALA B 1 59 ? 17.062 11.672 18.031 1 98.75 59 ALA B C 1
ATOM 2735 O O . ALA B 1 59 ? 16.656 10.508 17.969 1 98.75 59 ALA B O 1
ATOM 2736 N N . ALA B 1 60 ? 16.469 12.617 18.703 1 98.88 60 ALA B N 1
ATOM 2737 C CA . ALA B 1 60 ? 15.062 12.508 19.109 1 98.88 60 ALA B CA 1
ATOM 2738 C C . ALA B 1 60 ? 14.141 12.961 17.984 1 98.88 60 ALA B C 1
ATOM 2740 O O . ALA B 1 60 ? 14.195 14.109 17.547 1 98.88 60 ALA B O 1
ATOM 2741 N N . ILE B 1 61 ? 13.273 12.078 17.531 1 98.94 61 ILE B N 1
ATOM 2742 C CA . ILE B 1 61 ? 12.438 12.312 16.359 1 98.94 61 ILE B CA 1
ATOM 2743 C C . ILE B 1 61 ? 10.969 12.125 16.719 1 98.94 61 ILE B C 1
ATOM 2745 O O . ILE B 1 61 ? 10.609 11.164 17.406 1 98.94 61 ILE B O 1
ATOM 2749 N N . ALA B 1 62 ? 10.117 13.062 16.281 1 98.94 62 ALA B N 1
ATOM 2750 C CA . ALA B 1 62 ? 8.68 12.906 16.484 1 98.94 62 ALA B CA 1
ATOM 2751 C C . ALA B 1 62 ? 7.934 12.922 15.148 1 98.94 62 ALA B C 1
ATOM 2753 O O . ALA B 1 62 ? 8.281 13.688 14.25 1 98.94 62 ALA B O 1
ATOM 2754 N N . GLU B 1 63 ? 6.98 12.055 15.023 1 98.94 63 GLU B N 1
ATOM 2755 C CA . GLU B 1 63 ? 5.949 12.18 14 1 98.94 63 GLU B CA 1
ATOM 2756 C C . GLU B 1 63 ? 4.605 12.57 14.609 1 98.94 63 GLU B C 1
ATOM 2758 O O . GLU B 1 63 ? 4.105 11.883 15.508 1 98.94 63 GLU B O 1
ATOM 2763 N N . VAL B 1 64 ? 4.074 13.672 14.133 1 98.69 64 VAL B N 1
ATOM 2764 C CA . VAL B 1 64 ? 2.764 14.125 14.586 1 98.69 64 VAL B CA 1
ATOM 2765 C C . VAL B 1 64 ? 1.696 13.727 13.57 1 98.69 64 VAL B C 1
ATOM 2767 O O . VAL B 1 64 ? 1.889 13.883 12.359 1 98.69 64 VAL B O 1
ATOM 2770 N N . ALA B 1 65 ? 0.475 13.273 14.102 1 97.69 65 ALA B N 1
ATOM 2771 C CA . ALA B 1 65 ? -0.537 12.633 13.266 1 97.69 65 ALA B CA 1
ATOM 2772 C C . ALA B 1 65 ? 0.021 11.383 12.594 1 97.69 65 ALA B C 1
ATOM 2774 O O . ALA B 1 65 ? -0.053 11.242 11.375 1 97.69 65 ALA B O 1
ATOM 2775 N N . SER B 1 66 ? 0.524 10.43 13.43 1 97.88 66 SER B N 1
ATOM 2776 C CA . SER B 1 66 ? 1.388 9.336 12.992 1 97.88 66 SER B CA 1
ATOM 2777 C C . SER B 1 66 ? 0.575 8.203 12.367 1 97.88 66 SER B C 1
ATOM 2779 O O . SER B 1 66 ? 1.129 7.336 11.695 1 97.88 66 SER B O 1
ATOM 2781 N N . GLY B 1 67 ? -0.728 8.18 12.625 1 96.69 67 GLY B N 1
ATOM 2782 C CA . GLY B 1 67 ? -1.591 7.191 12 1 96.69 67 GLY B CA 1
ATOM 2783 C C . GLY B 1 67 ? -1.189 5.766 12.32 1 96.69 67 GLY B C 1
ATOM 2784 O O . GLY B 1 67 ? -1.051 5.402 13.492 1 96.69 67 GLY B O 1
ATOM 2785 N N . THR B 1 68 ? -0.908 4.98 11.32 1 97.88 68 THR B N 1
ATOM 2786 C CA . THR B 1 68 ? -0.62 3.561 11.477 1 97.88 68 THR B CA 1
ATOM 2787 C C . THR B 1 68 ? 0.791 3.352 12.016 1 97.88 68 THR B C 1
ATOM 2789 O O . THR B 1 68 ? 1.158 2.236 12.398 1 97.88 68 THR B O 1
ATOM 2792 N N . GLY B 1 69 ? 1.578 4.363 12.031 1 98.38 69 GLY B N 1
ATOM 2793 C CA . GLY B 1 69 ? 2.949 4.262 12.508 1 98.38 69 GLY B CA 1
ATOM 2794 C C . GLY B 1 69 ? 3.902 3.711 11.469 1 98.38 69 GLY B C 1
ATOM 2795 O O . GLY B 1 69 ? 5.082 3.49 11.75 1 98.38 69 GLY B O 1
ATOM 2796 N N . ILE B 1 70 ? 3.441 3.518 10.258 1 98.69 70 ILE B N 1
ATOM 2797 C CA . ILE B 1 70 ? 4.238 2.857 9.227 1 98.69 70 ILE B CA 1
ATOM 2798 C C . ILE B 1 70 ? 5.461 3.709 8.891 1 98.69 70 ILE B C 1
ATOM 2800 O O . ILE B 1 70 ? 6.539 3.18 8.625 1 98.69 70 ILE B O 1
ATOM 2804 N N . TRP B 1 71 ? 5.301 5.004 8.883 1 98.81 71 TRP B N 1
ATOM 2805 C CA . TRP B 1 71 ? 6.434 5.895 8.664 1 98.81 71 TRP B CA 1
ATOM 2806 C C . TRP B 1 71 ? 7.48 5.719 9.758 1 98.81 71 TRP B C 1
ATOM 2808 O O . TRP B 1 71 ? 8.68 5.617 9.477 1 98.81 71 TRP B O 1
ATOM 2818 N N . LEU B 1 72 ? 7.082 5.684 11.008 1 98.88 72 LEU B N 1
ATOM 2819 C CA . LEU B 1 72 ? 7.977 5.508 12.156 1 98.88 72 LEU B CA 1
ATOM 2820 C C . LEU B 1 72 ? 8.727 4.184 12.055 1 98.88 72 LEU B C 1
ATOM 2822 O O . LEU B 1 72 ? 9.93 4.125 12.32 1 98.88 72 LEU B O 1
ATOM 2826 N N . ILE B 1 73 ? 8.008 3.172 11.711 1 98.75 73 ILE B N 1
ATOM 2827 C CA . ILE B 1 73 ? 8.609 1.851 11.57 1 98.75 73 ILE B CA 1
ATOM 2828 C C . ILE B 1 73 ? 9.734 1.9 10.531 1 98.75 73 ILE B C 1
ATOM 2830 O O . ILE B 1 73 ? 10.828 1.378 10.758 1 98.75 73 ILE B O 1
ATOM 2834 N N . ASP B 1 74 ? 9.445 2.561 9.422 1 98.81 74 ASP B N 1
ATOM 2835 C CA . ASP B 1 74 ? 10.445 2.646 8.359 1 98.81 74 ASP B CA 1
ATOM 2836 C C . ASP B 1 74 ? 11.633 3.498 8.789 1 98.81 74 ASP B C 1
ATOM 2838 O O . ASP B 1 74 ? 12.789 3.121 8.57 1 98.81 74 ASP B O 1
ATOM 2842 N N . VAL B 1 75 ? 11.406 4.613 9.438 1 98.75 75 VAL B N 1
ATOM 2843 C CA . VAL B 1 75 ? 12.461 5.52 9.875 1 98.75 75 VAL B CA 1
ATOM 2844 C C . VAL B 1 75 ? 13.289 4.855 10.969 1 98.75 75 VAL B C 1
ATOM 2846 O O . VAL B 1 75 ? 14.508 5.07 11.047 1 98.75 75 VAL B O 1
ATOM 2849 N N . SER B 1 76 ? 12.719 4.047 11.766 1 98.69 76 SER B N 1
ATOM 2850 C CA . SER B 1 76 ? 13.43 3.365 12.844 1 98.69 76 SER B CA 1
ATOM 2851 C C . SER B 1 76 ? 14.555 2.492 12.289 1 98.69 76 SER B C 1
ATOM 2853 O O . SER B 1 76 ? 15.57 2.285 12.953 1 98.69 76 SER B O 1
ATOM 2855 N N . ARG B 1 77 ? 14.32 1.995 11.102 1 97.56 77 ARG B N 1
ATOM 2856 C CA . ARG B 1 77 ? 15.344 1.182 10.461 1 97.56 77 ARG B CA 1
ATOM 2857 C C . ARG B 1 77 ? 16.484 2.049 9.938 1 97.56 77 ARG B C 1
ATOM 2859 O O . ARG B 1 77 ? 17.641 1.631 9.953 1 97.56 77 ARG B O 1
ATOM 2866 N N . GLU B 1 78 ? 16.125 3.242 9.531 1 97.19 78 GLU B N 1
ATOM 2867 C CA . GLU B 1 78 ? 17.109 4.195 9.039 1 97.19 78 GLU B CA 1
ATOM 2868 C C . GLU B 1 78 ? 17.922 4.781 10.188 1 97.19 78 GLU B C 1
ATOM 2870 O O . GLU B 1 78 ? 19.109 5.109 10.023 1 97.19 78 GLU B O 1
ATOM 2875 N N . PHE B 1 79 ? 17.312 4.918 11.32 1 98.12 79 PHE B N 1
ATOM 2876 C CA . PHE B 1 79 ? 17.922 5.473 12.523 1 98.12 79 PHE B CA 1
ATOM 2877 C C . PHE B 1 79 ? 17.75 4.527 13.703 1 98.12 79 PHE B C 1
ATOM 2879 O O . PHE B 1 79 ? 17 4.832 14.641 1 98.12 79 PHE B O 1
ATOM 2886 N N . PRO B 1 80 ? 18.531 3.492 13.75 1 98 80 PRO B N 1
ATOM 2887 C CA . PRO B 1 80 ? 18.297 2.455 14.75 1 98 80 PRO B CA 1
ATOM 2888 C C . PRO B 1 80 ? 18.641 2.916 16.172 1 98 80 PRO B C 1
ATOM 2890 O O . PRO B 1 80 ? 18.141 2.342 17.141 1 98 80 PRO B O 1
ATOM 2893 N N . GLU B 1 81 ? 19.453 3.975 16.297 1 98.44 81 GLU B N 1
ATOM 2894 C CA . GLU B 1 81 ? 19.844 4.441 17.625 1 98.44 81 GLU B CA 1
ATOM 2895 C C . GLU B 1 81 ? 19.016 5.645 18.062 1 98.44 81 GLU B C 1
ATOM 2897 O O . GLU B 1 81 ? 19.125 6.105 19.203 1 98.44 81 GLU B O 1
ATOM 2902 N N . ALA B 1 82 ? 18.156 6.145 17.203 1 98.69 82 ALA B N 1
ATOM 2903 C CA . ALA B 1 82 ? 17.312 7.297 17.5 1 98.69 82 ALA B CA 1
ATOM 2904 C C . ALA B 1 82 ? 16.141 6.902 18.406 1 98.69 82 ALA B C 1
ATOM 2906 O O . ALA B 1 82 ? 15.859 5.715 18.578 1 98.69 82 ALA B O 1
ATOM 2907 N N . GLN B 1 83 ? 15.617 7.887 19.047 1 98.62 83 GLN B N 1
ATOM 2908 C CA . GLN B 1 83 ? 14.352 7.734 19.766 1 98.62 83 GLN B CA 1
ATOM 2909 C C . GLN B 1 83 ? 13.195 8.344 18.969 1 98.62 83 GLN B C 1
ATOM 2911 O O . GLN B 1 83 ? 13.219 9.531 18.641 1 98.62 83 GLN B O 1
ATOM 2916 N N . LEU B 1 84 ? 12.234 7.543 18.734 1 98.88 84 LEU B N 1
ATOM 2917 C CA . LEU B 1 84 ? 11.125 7.98 17.891 1 98.88 84 LEU B CA 1
ATOM 2918 C C . LEU B 1 84 ? 9.812 7.965 18.672 1 98.88 84 LEU B C 1
ATOM 2920 O O . LEU B 1 84 ? 9.469 6.965 19.297 1 98.88 84 LEU B O 1
ATOM 2924 N N . ASP B 1 85 ? 9.07 9.055 18.609 1 98.94 85 ASP B N 1
ATOM 2925 C CA . ASP B 1 85 ? 7.754 9.172 19.234 1 98.94 85 ASP B CA 1
ATOM 2926 C C . ASP B 1 85 ? 6.68 9.453 18.188 1 98.94 85 ASP B C 1
ATOM 2928 O O . ASP B 1 85 ? 6.816 10.383 17.391 1 98.94 85 ASP B O 1
ATOM 2932 N N . GLY B 1 86 ? 5.695 8.625 18.141 1 98.88 86 GLY B N 1
ATOM 2933 C CA . GLY B 1 86 ? 4.496 8.922 17.375 1 98.88 86 GLY B CA 1
ATOM 2934 C C . GLY B 1 86 ? 3.398 9.555 18.203 1 98.88 86 GLY B C 1
ATOM 2935 O O . GLY B 1 86 ? 2.994 9 19.234 1 98.88 86 GLY B O 1
ATOM 2936 N N . LEU B 1 87 ? 2.949 10.711 17.797 1 98.75 87 LEU B N 1
ATOM 2937 C CA . LEU B 1 87 ? 1.89 11.438 18.484 1 98.75 87 LEU B CA 1
ATOM 2938 C C . LEU B 1 87 ? 0.626 11.492 17.641 1 98.75 87 LEU B C 1
ATOM 2940 O O . LEU B 1 87 ? 0.659 11.969 16.5 1 98.75 87 LEU B O 1
ATOM 2944 N N . ASP B 1 88 ? -0.454 10.992 18.172 1 97.81 88 ASP B N 1
ATOM 2945 C CA . ASP B 1 88 ? -1.712 10.977 17.422 1 97.81 88 ASP B CA 1
ATOM 2946 C C . ASP B 1 88 ? -2.908 11.023 18.375 1 97.81 88 ASP B C 1
ATOM 2948 O O . ASP B 1 88 ? -2.818 10.586 19.516 1 97.81 88 ASP B O 1
ATOM 2952 N N . TYR B 1 89 ? -4.012 11.57 17.844 1 95.38 89 TYR B N 1
ATOM 2953 C CA . TYR B 1 89 ? -5.227 11.672 18.656 1 95.38 89 TYR B CA 1
ATOM 2954 C C . TYR B 1 89 ? -5.961 10.336 18.703 1 95.38 89 TYR B C 1
ATOM 2956 O O . TYR B 1 89 ? -6.832 10.133 19.547 1 95.38 89 TYR B O 1
ATOM 2964 N N . ASN B 1 90 ? -5.652 9.453 17.844 1 93.56 90 ASN B N 1
ATOM 2965 C CA . ASN B 1 90 ? -6.191 8.102 17.797 1 93.56 90 ASN B CA 1
ATOM 2966 C C . ASN B 1 90 ? -5.086 7.062 17.641 1 93.56 90 ASN B C 1
ATOM 2968 O O . ASN B 1 90 ? -4.398 7.02 16.625 1 93.56 90 ASN B O 1
ATOM 2972 N N . LEU B 1 91 ? -4.957 6.207 18.609 1 95.81 91 LEU B N 1
ATOM 2973 C CA . LEU B 1 91 ? -3.848 5.258 18.625 1 95.81 91 LEU B CA 1
ATOM 2974 C C . LEU B 1 91 ? -4.305 3.877 18.156 1 95.81 91 LEU B C 1
ATOM 2976 O O . LEU B 1 91 ? -3.494 2.957 18.031 1 95.81 91 LEU B O 1
ATOM 2980 N N . ASP B 1 92 ? -5.582 3.762 17.781 1 94.94 92 ASP B N 1
ATOM 2981 C CA . ASP B 1 92 ? -6.152 2.455 17.469 1 94.94 92 ASP B CA 1
ATOM 2982 C C . ASP B 1 92 ? -5.57 1.904 16.156 1 94.94 92 ASP B C 1
ATOM 2984 O O . ASP B 1 92 ? -5.621 0.698 15.914 1 94.94 92 ASP B O 1
ATOM 2988 N N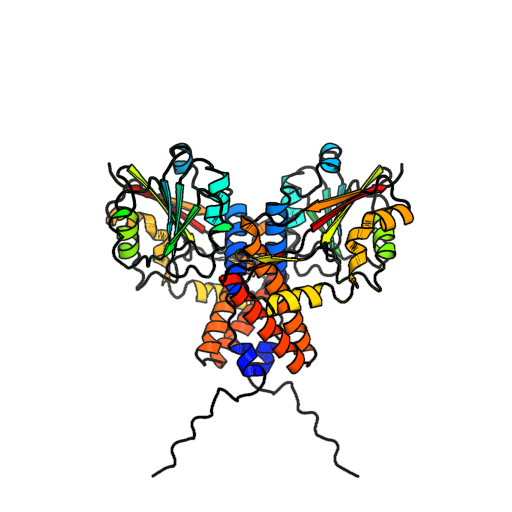 . GLN B 1 93 ? -5.059 2.758 15.328 1 94.44 93 GLN B N 1
ATOM 2989 C CA . GLN B 1 93 ? -4.578 2.307 14.023 1 94.44 93 GLN B CA 1
ATOM 2990 C C . GLN B 1 93 ? -3.137 1.814 14.109 1 94.44 93 GLN B C 1
ATOM 2992 O O . GLN B 1 93 ? -2.654 1.129 13.203 1 94.44 93 GLN B O 1
ATOM 2997 N N . ALA B 1 94 ? -2.461 2.152 15.117 1 96.75 94 ALA B N 1
ATOM 2998 C CA . ALA B 1 94 ? -1.064 1.752 15.281 1 96.75 94 ALA B CA 1
ATOM 2999 C C . ALA B 1 94 ? -0.962 0.337 15.836 1 96.75 94 ALA B C 1
ATOM 3001 O O . ALA B 1 94 ? -1.879 -0.138 16.516 1 96.75 94 ALA B O 1
ATOM 3002 N N . PRO B 1 95 ? 0.151 -0.364 15.578 1 97.19 95 PRO B N 1
ATOM 3003 C CA . PRO B 1 95 ? 0.368 -1.662 16.219 1 97.19 95 PRO B CA 1
ATOM 3004 C C . PRO B 1 95 ? 0.464 -1.559 17.734 1 97.19 95 PRO B C 1
ATOM 3006 O O . PRO B 1 95 ? 0.743 -0.482 18.266 1 97.19 95 PRO B O 1
ATOM 3009 N N . HIS B 1 96 ? 0.138 -2.691 18.344 1 96.69 96 HIS B N 1
ATOM 3010 C CA . HIS B 1 96 ? 0.426 -2.781 19.766 1 96.69 96 HIS B CA 1
ATOM 3011 C C . HIS B 1 96 ? 1.883 -2.439 20.062 1 96.69 96 HIS B C 1
ATOM 3013 O O . HIS B 1 96 ? 2.779 -2.838 19.312 1 96.69 96 HIS B O 1
ATOM 3019 N N . PRO B 1 97 ? 2.105 -1.763 21.141 1 96.81 97 PRO B N 1
ATOM 3020 C CA . PRO B 1 97 ? 3.463 -1.314 21.469 1 96.81 97 PRO B CA 1
ATOM 3021 C C . PRO B 1 97 ? 4.48 -2.455 21.453 1 96.81 97 PRO B C 1
ATOM 3023 O O . PRO B 1 97 ? 5.633 -2.254 21.062 1 96.81 97 PRO B O 1
ATOM 3026 N N . THR B 1 98 ? 4.094 -3.676 21.781 1 96.38 98 THR B N 1
ATOM 3027 C CA . THR B 1 98 ? 4.996 -4.82 21.859 1 96.38 98 THR B CA 1
ATOM 3028 C C . THR B 1 98 ? 5.48 -5.223 20.469 1 96.38 98 THR B C 1
ATOM 3030 O O . THR B 1 98 ? 6.5 -5.906 20.344 1 96.38 98 THR B O 1
ATOM 3033 N N . TRP B 1 99 ? 4.781 -4.809 19.5 1 97.62 99 TRP B N 1
ATOM 3034 C CA . TRP B 1 99 ? 5.141 -5.195 18.141 1 97.62 99 TRP B CA 1
ATOM 3035 C C . TRP B 1 99 ? 5.969 -4.105 17.469 1 97.62 99 TRP B C 1
ATOM 3037 O O . TRP B 1 99 ? 6.562 -4.332 16.422 1 97.62 99 TRP B O 1
ATOM 3047 N N . LEU B 1 100 ? 5.984 -2.953 18.062 1 98.25 100 LEU B N 1
ATOM 3048 C CA . LEU B 1 100 ? 6.758 -1.853 17.5 1 98.25 100 LEU B CA 1
ATOM 3049 C C . LEU B 1 100 ? 8.242 -2.039 17.781 1 98.25 100 LEU B C 1
ATOM 3051 O O . LEU B 1 100 ? 8.625 -2.676 18.766 1 98.25 100 LEU B O 1
ATOM 3055 N N . PRO B 1 101 ? 9.047 -1.479 16.859 1 98.38 101 PRO B N 1
ATOM 3056 C CA . PRO B 1 101 ? 10.477 -1.481 17.188 1 98.38 101 PRO B CA 1
ATOM 3057 C C . PRO B 1 101 ? 10.781 -0.871 18.547 1 98.38 101 PRO B C 1
ATOM 3059 O O . PRO B 1 101 ? 10.07 0.028 19 1 98.38 101 PRO B O 1
ATOM 3062 N N . GLY B 1 102 ? 11.844 -1.288 19.141 1 98.06 102 GLY B N 1
ATOM 3063 C CA . GLY B 1 102 ? 12.172 -0.913 20.516 1 98.06 102 GLY B CA 1
ATOM 3064 C C . GLY B 1 102 ? 12.391 0.579 20.688 1 98.06 102 GLY B C 1
ATOM 3065 O O . GLY B 1 102 ? 12.203 1.116 21.781 1 98.06 102 GLY B O 1
ATOM 3066 N N . ASN B 1 103 ? 12.758 1.257 19.656 1 98.56 103 ASN B N 1
ATOM 3067 C CA . ASN B 1 103 ? 13.047 2.684 19.766 1 98.56 103 ASN B CA 1
ATOM 3068 C C . ASN B 1 103 ? 11.859 3.531 19.297 1 98.56 103 ASN B C 1
ATOM 3070 O O . ASN B 1 103 ? 12.016 4.723 19.031 1 98.56 103 ASN B O 1
ATOM 3074 N N . VAL B 1 104 ? 10.656 2.914 19.141 1 98.81 104 VAL B N 1
ATOM 3075 C CA . VAL B 1 104 ? 9.445 3.631 18.75 1 98.81 104 VAL B CA 1
ATOM 3076 C C . VAL B 1 104 ? 8.43 3.574 19.891 1 98.81 104 VAL B C 1
ATOM 3078 O O . VAL B 1 104 ? 8.102 2.492 20.391 1 98.81 104 VAL B O 1
ATOM 3081 N N . LYS B 1 105 ? 7.934 4.719 20.234 1 98.56 105 LYS B N 1
ATOM 3082 C CA . LYS B 1 105 ? 6.859 4.816 21.219 1 98.56 105 LYS B CA 1
ATOM 3083 C C . LYS B 1 105 ? 5.703 5.652 20.688 1 98.56 105 LYS B C 1
ATOM 3085 O O . LYS B 1 105 ? 5.918 6.668 20.016 1 98.56 105 LYS B O 1
ATOM 3090 N N . MET B 1 106 ? 4.512 5.207 20.984 1 98.5 106 MET B N 1
ATOM 3091 C CA . MET B 1 106 ? 3.309 5.938 20.594 1 98.5 106 MET B CA 1
ATOM 3092 C C . MET B 1 106 ? 2.672 6.617 21.812 1 98.5 106 MET B C 1
ATOM 3094 O O . MET B 1 106 ? 2.645 6.051 22.906 1 98.5 106 MET B O 1
ATOM 3098 N N . ARG B 1 107 ? 2.152 7.793 21.547 1 98.19 107 ARG B N 1
ATOM 3099 C CA . ARG B 1 107 ? 1.517 8.555 22.625 1 98.19 107 ARG B CA 1
ATOM 3100 C C . ARG B 1 107 ? 0.328 9.352 22.094 1 98.19 107 ARG B C 1
ATOM 3102 O O . ARG B 1 107 ? 0.386 9.914 21 1 98.19 107 ARG B O 1
ATOM 3109 N N . TYR B 1 108 ? -0.702 9.344 22.938 1 97.88 108 TYR B N 1
ATOM 3110 C CA . TYR B 1 108 ? -1.867 10.156 22.609 1 97.88 108 TYR B CA 1
ATOM 3111 C C . TYR B 1 108 ? -1.537 11.641 22.703 1 97.88 108 TYR B C 1
ATOM 3113 O O . TYR B 1 108 ? -0.964 12.094 23.688 1 97.88 108 TYR B O 1
ATOM 3121 N N . TRP B 1 109 ? -1.908 12.375 21.656 1 98.19 109 TRP B N 1
ATOM 3122 C CA . TRP B 1 109 ? -1.864 13.836 21.703 1 98.19 109 TRP B CA 1
ATOM 3123 C C . TRP B 1 109 ? -2.705 14.438 20.578 1 98.19 109 TRP B C 1
ATOM 3125 O O . TRP B 1 109 ? -2.625 14 19.422 1 98.19 109 TRP B O 1
ATOM 3135 N N . ASN B 1 110 ? -3.5 15.328 21.016 1 96.62 110 ASN B N 1
ATOM 3136 C CA . ASN B 1 110 ? -4.211 16.172 20.047 1 96.62 110 ASN B CA 1
ATOM 3137 C C . ASN B 1 110 ? -3.379 17.375 19.641 1 96.62 110 ASN B C 1
ATOM 3139 O O . ASN B 1 110 ? -3.037 18.219 20.484 1 96.62 110 ASN B O 1
ATOM 3143 N N . VAL B 1 111 ? -3.098 17.547 18.375 1 96.12 111 VAL B N 1
ATOM 3144 C CA . VAL B 1 111 ? -2.152 18.531 17.859 1 96.12 111 VAL B CA 1
ATOM 3145 C C . VAL B 1 111 ? -2.66 19.938 18.156 1 96.12 111 VAL B C 1
ATOM 3147 O O . VAL B 1 111 ? -1.887 20.891 18.156 1 96.12 111 VAL B O 1
ATOM 3150 N N . PHE B 1 112 ? -3.934 20.062 18.516 1 94.88 112 PHE B N 1
ATOM 3151 C CA . PHE B 1 112 ? -4.504 21.375 18.812 1 94.88 112 PHE B CA 1
ATOM 3152 C C . PHE B 1 112 ? -4.395 21.688 20.297 1 94.88 112 PHE B C 1
ATOM 3154 O O . PHE B 1 112 ? -4.605 22.828 20.703 1 94.88 112 PHE B O 1
ATOM 3161 N N . ASN B 1 113 ? -4.148 20.734 21.047 1 96.94 113 ASN B N 1
ATOM 3162 C CA . ASN B 1 113 ? -3.986 20.953 22.484 1 96.94 113 ASN B CA 1
ATOM 3163 C C . ASN B 1 113 ? -2.6 21.5 22.812 1 96.94 113 ASN B C 1
ATOM 3165 O O . ASN B 1 113 ? -1.687 21.422 21.984 1 96.94 113 ASN B O 1
ATOM 3169 N N . ASP B 1 114 ? -2.512 21.984 24.047 1 97.69 114 ASP B N 1
ATOM 3170 C CA . ASP B 1 114 ? -1.2 22.438 24.516 1 97.69 114 ASP B CA 1
ATOM 3171 C C . ASP B 1 114 ? -0.196 21.281 24.5 1 97.69 114 ASP B C 1
ATOM 3173 O O . ASP B 1 114 ? -0.539 20.156 24.844 1 97.69 114 ASP B O 1
ATOM 3177 N N . VAL B 1 115 ? 0.97 21.688 24.125 1 98.56 115 VAL B N 1
ATOM 3178 C CA . VAL B 1 115 ? 2.029 20.688 24.125 1 98.56 115 VAL B CA 1
ATOM 3179 C C . VAL B 1 115 ? 2.326 20.25 25.562 1 98.56 115 VAL B C 1
ATOM 3181 O O . VAL B 1 115 ? 2.512 21.094 26.438 1 98.56 115 VAL B O 1
ATOM 3184 N N . PRO B 1 116 ? 2.348 18.953 25.766 1 98.12 116 PRO B N 1
ATOM 3185 C CA . PRO B 1 116 ? 2.746 18.5 27.094 1 98.12 116 PRO B CA 1
ATOM 3186 C C . PRO B 1 116 ? 4.117 19.031 27.516 1 98.12 116 PRO B C 1
ATOM 3188 O O . PRO B 1 116 ? 5.035 19.094 26.688 1 98.12 116 PRO B O 1
ATOM 3191 N N . GLU B 1 117 ? 4.289 19.312 28.75 1 98.38 117 GLU B N 1
ATOM 3192 C CA . GLU B 1 117 ? 5.484 19.969 29.266 1 98.38 117 GLU B CA 1
ATOM 3193 C C . GLU B 1 117 ? 6.734 19.141 29 1 98.38 117 GLU B C 1
ATOM 3195 O O . GLU B 1 117 ? 7.785 19.672 28.656 1 98.38 117 GLU B O 1
ATOM 3200 N N . ASP B 1 118 ? 6.641 17.859 29.125 1 98.5 118 ASP B N 1
ATOM 3201 C CA . ASP B 1 118 ? 7.801 16.984 28.984 1 98.5 118 ASP B CA 1
ATOM 3202 C C . ASP B 1 118 ? 8.219 16.859 27.516 1 98.5 118 ASP B C 1
ATOM 3204 O O . ASP B 1 118 ? 9.305 16.359 27.219 1 98.5 118 ASP B O 1
ATOM 3208 N N . LEU B 1 119 ? 7.414 17.359 26.609 1 98.75 119 LEU B N 1
ATOM 3209 C CA . LEU B 1 119 ? 7.727 17.266 25.188 1 98.75 119 LEU B CA 1
ATOM 3210 C C . LEU B 1 119 ? 8.234 18.594 24.641 1 98.75 119 LEU B C 1
ATOM 3212 O O . LEU B 1 119 ? 8.719 18.672 23.516 1 98.75 119 LEU B O 1
ATOM 3216 N N . VAL B 1 120 ? 8.117 19.656 25.391 1 98.81 120 VAL B N 1
ATOM 3217 C CA . VAL B 1 120 ? 8.57 20.969 24.953 1 98.81 120 VAL B CA 1
ATOM 3218 C C . VAL B 1 120 ? 10.078 20.953 24.734 1 98.81 120 VAL B C 1
ATOM 3220 O O . VAL B 1 120 ? 10.836 20.609 25.656 1 98.81 120 VAL B O 1
ATOM 3223 N N . GLY B 1 121 ? 10.539 21.234 23.578 1 98.81 121 GLY B N 1
ATOM 3224 C CA . GLY B 1 121 ? 11.953 21.312 23.266 1 98.81 121 GLY B CA 1
ATOM 3225 C C . GLY B 1 121 ? 12.656 19.969 23.297 1 98.81 121 GLY B C 1
ATOM 3226 O O . GLY B 1 121 ? 13.836 19.891 23.656 1 98.81 121 GLY B O 1
ATOM 3227 N N . LYS B 1 122 ? 11.977 19 22.969 1 98.81 122 LYS B N 1
ATOM 3228 C CA . LYS B 1 122 ? 12.516 17.656 23.156 1 98.81 122 LYS B CA 1
ATOM 3229 C C . LYS B 1 122 ? 13.148 17.125 21.875 1 98.81 122 LYS B C 1
ATOM 3231 O O . LYS B 1 122 ? 14.078 16.328 21.922 1 98.81 122 LYS B O 1
ATOM 3236 N N . TYR B 1 123 ? 12.711 17.578 20.75 1 98.94 123 TYR B N 1
ATOM 3237 C CA . TYR B 1 123 ? 12.992 16.828 19.531 1 98.94 123 TYR B CA 1
ATOM 3238 C C . TYR B 1 123 ? 13.977 17.578 18.641 1 98.94 123 TYR B C 1
ATOM 3240 O O . TYR B 1 123 ? 13.906 18.797 18.516 1 98.94 123 TYR B O 1
ATOM 3248 N N . ASP B 1 124 ? 14.844 16.797 18.016 1 98.94 124 ASP B N 1
ATOM 3249 C CA . ASP B 1 124 ? 15.75 17.312 17 1 98.94 124 ASP B CA 1
ATOM 3250 C C . ASP B 1 124 ? 15.031 17.469 15.656 1 98.94 124 ASP B C 1
ATOM 3252 O O . ASP B 1 124 ? 15.43 18.281 14.82 1 98.94 124 ASP B O 1
ATOM 3256 N N . TYR B 1 125 ? 14.047 16.75 15.453 1 98.94 125 TYR B N 1
ATOM 3257 C CA . TYR B 1 125 ? 13.312 16.672 14.195 1 98.94 125 TYR B CA 1
ATOM 3258 C C . TYR B 1 125 ? 11.852 16.297 14.438 1 98.94 125 TYR B C 1
ATOM 3260 O O . TYR B 1 125 ? 11.562 15.359 15.18 1 98.94 125 TYR B O 1
ATOM 3268 N N . VAL B 1 126 ? 10.938 17.062 13.789 1 98.94 126 VAL B N 1
ATOM 3269 C CA . VAL B 1 126 ? 9.508 16.781 13.828 1 98.94 126 VAL B CA 1
ATOM 3270 C C . VAL B 1 126 ? 8.961 16.656 12.406 1 98.94 126 VAL B C 1
ATOM 3272 O O . VAL B 1 126 ? 9.242 17.5 11.555 1 98.94 126 VAL B O 1
ATOM 3275 N N . HIS B 1 127 ? 8.234 15.586 12.234 1 98.94 127 HIS B N 1
ATOM 3276 C CA . HIS B 1 127 ? 7.605 15.328 10.945 1 98.94 127 HIS B CA 1
ATOM 3277 C C . HIS B 1 127 ? 6.086 15.297 11.07 1 98.94 127 HIS B C 1
ATOM 3279 O O . HIS B 1 127 ? 5.551 14.805 12.07 1 98.94 127 HIS B O 1
ATOM 3285 N N . THR B 1 128 ? 5.398 15.836 10.133 1 98.69 128 THR B N 1
ATOM 3286 C CA . THR B 1 128 ? 3.959 15.648 9.977 1 98.69 128 THR B CA 1
ATOM 3287 C C . THR B 1 128 ? 3.576 15.641 8.5 1 98.69 128 THR B C 1
ATOM 3289 O O . THR B 1 128 ? 4.324 16.125 7.652 1 98.69 128 THR B O 1
ATOM 3292 N N . ARG B 1 129 ? 2.557 14.961 8.219 1 97.94 129 ARG B N 1
ATOM 3293 C CA . ARG B 1 129 ? 2.15 14.828 6.82 1 97.94 129 ARG B CA 1
ATOM 3294 C C . ARG B 1 129 ? 0.636 14.688 6.703 1 97.94 129 ARG B C 1
ATOM 3296 O O . ARG B 1 129 ? 0.001 14.016 7.516 1 97.94 129 ARG B O 1
ATOM 3303 N N . LEU B 1 130 ? 0.081 15.344 5.656 1 94.94 130 LEU B N 1
ATOM 3304 C CA . LEU B 1 130 ? -1.284 15.156 5.18 1 94.94 130 LEU B CA 1
ATOM 3305 C C . LEU B 1 130 ? -2.295 15.516 6.258 1 94.94 130 LEU B C 1
ATOM 3307 O O . LEU B 1 130 ? -3.172 14.719 6.59 1 94.94 130 LEU B O 1
ATOM 3311 N N . LEU B 1 131 ? -2.168 16.734 6.77 1 93.38 131 LEU B N 1
ATOM 3312 C CA . LEU B 1 131 ? -3.107 17.297 7.73 1 93.38 131 LEU B CA 1
ATOM 3313 C C . LEU B 1 131 ? -4.148 18.156 7.031 1 93.38 131 LEU B C 1
ATOM 3315 O O . LEU B 1 131 ? -4.812 18.984 7.668 1 93.38 131 LEU B O 1
ATOM 3319 N N . LEU B 1 132 ? -4.297 17.984 5.766 1 88.81 132 LEU B N 1
ATOM 3320 C CA . LEU B 1 132 ? -5.156 18.812 4.922 1 88.81 132 LEU B CA 1
ATOM 3321 C C . LEU B 1 132 ? -6.559 18.906 5.508 1 88.81 132 LEU B C 1
ATOM 3323 O O . LEU B 1 132 ? -7.141 20 5.551 1 88.81 132 LEU B O 1
ATOM 3327 N N . LEU B 1 133 ? -7.109 17.797 5.961 1 80.75 133 LEU B N 1
ATOM 3328 C CA . LEU B 1 133 ? -8.484 17.781 6.449 1 80.75 133 LEU B CA 1
ATOM 3329 C C . LEU B 1 133 ? -8.539 18.094 7.941 1 80.75 133 LEU B C 1
ATOM 3331 O O . LEU B 1 133 ? -9.617 18.234 8.516 1 80.75 133 LEU B O 1
ATOM 3335 N N . VAL B 1 134 ? -7.418 18.219 8.562 1 82.81 134 VAL B N 1
ATOM 3336 C CA . VAL B 1 134 ? -7.316 18.516 9.984 1 82.81 134 VAL B CA 1
ATOM 3337 C C . VAL B 1 134 ? -7.254 20.016 10.195 1 82.81 134 VAL B C 1
ATOM 3339 O O . VAL B 1 134 ? -7.852 20.547 11.141 1 82.81 134 VAL B O 1
ATOM 3342 N N . VAL B 1 135 ? -6.562 20.688 9.32 1 84.12 135 VAL B N 1
ATOM 3343 C CA . VAL B 1 135 ? -6.398 22.125 9.422 1 84.12 135 VAL B CA 1
ATOM 3344 C C . VAL B 1 135 ? -7.754 22.812 9.273 1 84.12 135 VAL B C 1
ATOM 3346 O O . VAL B 1 135 ? -8.523 22.5 8.359 1 84.12 135 VAL B O 1
ATOM 3349 N N . GLU B 1 136 ? -7.965 23.703 10.133 1 78.06 136 GLU B N 1
ATOM 3350 C CA . GLU B 1 136 ? -9.242 24.422 10.18 1 78.06 136 GLU B CA 1
ATOM 3351 C C . GLU B 1 136 ? -9.109 25.828 9.609 1 78.06 136 GLU B C 1
ATOM 3353 O O . GLU B 1 136 ? -8.094 26.5 9.828 1 78.06 136 GLU B O 1
ATOM 3358 N N . SER B 1 137 ? -10.125 26.25 8.977 1 81.19 137 SER B N 1
ATOM 3359 C CA . SER B 1 137 ? -10.258 27.625 8.5 1 81.19 137 SER B CA 1
ATOM 3360 C C . SER B 1 137 ? -9.055 28.047 7.66 1 81.19 137 SER B C 1
ATOM 3362 O O . SER B 1 137 ? -8.586 29.188 7.754 1 81.19 137 SER B O 1
ATOM 3364 N N . LYS B 1 138 ? -8.453 27.172 7.023 1 84.75 138 LYS B N 1
ATOM 3365 C CA . LYS B 1 138 ? -7.332 27.422 6.113 1 84.75 138 LYS B CA 1
ATOM 3366 C C . LYS B 1 138 ? -6.133 27.984 6.863 1 84.75 138 LYS B C 1
ATOM 3368 O O . LYS B 1 138 ? -5.32 28.703 6.281 1 84.75 138 LYS B O 1
ATOM 3373 N N . ASN B 1 139 ? -6.086 27.781 8.117 1 92.38 139 ASN B N 1
ATOM 3374 C CA . ASN B 1 139 ? -5.047 28.391 8.945 1 92.38 139 ASN B CA 1
ATOM 3375 C C . ASN B 1 139 ? -4.203 27.328 9.648 1 92.38 139 ASN B C 1
ATOM 3377 O O . ASN B 1 139 ? -4.602 26.797 10.688 1 92.38 139 ASN B O 1
ATOM 3381 N N . PRO B 1 140 ? -3.002 27.094 9.133 1 96.62 140 PRO B N 1
ATOM 3382 C CA . PRO B 1 140 ? -2.148 26.078 9.734 1 96.62 140 PRO B CA 1
ATOM 3383 C C . PRO B 1 140 ? -1.342 26.594 10.922 1 96.62 140 PRO B C 1
ATOM 3385 O O . PRO B 1 140 ? -0.607 25.844 11.555 1 96.62 140 PRO B O 1
ATOM 3388 N N . ARG B 1 141 ? -1.442 27.844 11.312 1 97.12 141 ARG B N 1
ATOM 3389 C CA . ARG B 1 141 ? -0.562 28.531 12.258 1 97.12 141 ARG B CA 1
ATOM 3390 C C . ARG B 1 141 ? -0.638 27.875 13.641 1 97.12 141 ARG B C 1
ATOM 3392 O O . ARG B 1 141 ? 0.389 27.656 14.281 1 97.12 141 ARG B O 1
ATOM 3399 N N . PRO B 1 142 ? -1.905 27.562 14.109 1 96.31 142 PRO B N 1
ATOM 3400 C CA . PRO B 1 142 ? -1.942 26.953 15.43 1 96.31 142 PRO B CA 1
ATOM 3401 C C . PRO B 1 142 ? -1.155 25.641 15.492 1 96.31 142 PRO B C 1
ATOM 3403 O O . PRO B 1 142 ? -0.499 25.359 16.5 1 96.31 142 PRO B O 1
ATOM 3406 N N . ILE B 1 143 ? -1.226 24.875 14.445 1 97.75 143 ILE B N 1
ATOM 3407 C CA . ILE B 1 143 ? -0.496 23.609 14.383 1 97.75 143 ILE B CA 1
ATOM 3408 C C . ILE B 1 143 ? 1.004 23.891 14.312 1 97.75 143 ILE B C 1
ATOM 3410 O O . ILE B 1 143 ? 1.792 23.266 15.023 1 97.75 143 ILE B O 1
ATOM 3414 N N . ILE B 1 144 ? 1.457 24.859 13.5 1 98.62 144 ILE B N 1
ATOM 3415 C CA . ILE B 1 144 ? 2.867 25.203 13.352 1 98.62 144 ILE B CA 1
ATOM 3416 C C . ILE B 1 144 ? 3.441 25.641 14.703 1 98.62 144 ILE B C 1
ATOM 3418 O O . ILE B 1 144 ? 4.547 25.234 15.07 1 98.62 144 ILE B O 1
ATOM 3422 N N . ARG B 1 145 ? 2.711 26.391 15.453 1 98.25 145 ARG B N 1
ATOM 3423 C CA . ARG B 1 145 ? 3.158 26.859 16.75 1 98.25 145 ARG B CA 1
ATOM 3424 C C . ARG B 1 145 ? 3.43 25.688 17.703 1 98.25 145 ARG B C 1
ATOM 3426 O O . ARG B 1 145 ? 4.453 25.656 18.391 1 98.25 145 ARG B O 1
ATOM 3433 N N . ASN B 1 146 ? 2.484 24.766 17.719 1 98.56 146 ASN B N 1
ATOM 3434 C CA . ASN B 1 146 ? 2.641 23.609 18.578 1 98.56 146 ASN B CA 1
ATOM 3435 C C . ASN B 1 146 ? 3.795 22.719 18.125 1 98.56 146 ASN B C 1
ATOM 3437 O O . ASN B 1 146 ? 4.551 22.203 18.938 1 98.56 146 ASN B O 1
ATOM 3441 N N . LEU B 1 147 ? 3.971 22.562 16.828 1 98.88 147 LEU B N 1
ATOM 3442 C CA . LEU B 1 147 ? 5.074 21.75 16.312 1 98.88 147 LEU B CA 1
ATOM 3443 C C . LEU B 1 147 ? 6.414 22.406 16.641 1 98.88 147 LEU B C 1
ATOM 3445 O O . LEU B 1 147 ? 7.379 21.719 16.984 1 98.88 147 LEU B O 1
ATOM 3449 N N . ARG B 1 148 ? 6.484 23.719 16.516 1 98.88 148 ARG B N 1
ATOM 3450 C CA . ARG B 1 148 ? 7.695 24.453 16.859 1 98.88 148 ARG B CA 1
ATOM 3451 C C . ARG B 1 148 ? 8.055 24.25 18.328 1 98.88 148 ARG B C 1
ATOM 3453 O O . ARG B 1 148 ? 9.234 24.125 18.672 1 98.88 148 ARG B O 1
ATOM 3460 N N . LYS B 1 149 ? 7.055 24.219 19.188 1 98.81 149 LYS B N 1
ATOM 3461 C CA . LYS B 1 149 ? 7.273 24.062 20.625 1 98.81 149 LYS B CA 1
ATOM 3462 C C . LYS B 1 149 ? 7.902 22.703 20.938 1 98.81 149 LYS B C 1
ATOM 3464 O O . LYS B 1 149 ? 8.648 22.562 21.906 1 98.81 149 LYS B O 1
ATOM 3469 N N . LEU B 1 150 ? 7.641 21.703 20.125 1 98.94 150 LEU B N 1
ATOM 3470 C CA . LEU B 1 150 ? 8.203 20.375 20.312 1 98.94 150 LEU B CA 1
ATOM 3471 C C . LEU B 1 150 ? 9.703 20.375 20.031 1 98.94 150 LEU B C 1
ATOM 3473 O O . LEU B 1 150 ? 10.438 19.516 20.547 1 98.94 150 LEU B O 1
ATOM 3477 N N . LEU B 1 151 ? 10.18 21.312 19.25 1 98.94 151 LEU B N 1
ATOM 3478 C CA . LEU B 1 151 ? 11.539 21.281 18.719 1 98.94 151 LEU B CA 1
ATOM 3479 C C . LEU B 1 151 ? 12.531 21.875 19.703 1 98.94 151 LEU B C 1
ATOM 3481 O O . LEU B 1 151 ? 12.234 22.875 20.359 1 98.94 151 LEU B O 1
ATOM 3485 N N . LYS B 1 152 ? 13.688 21.281 19.75 1 98.75 152 LYS B N 1
ATOM 3486 C CA . LYS B 1 152 ? 14.852 21.953 20.328 1 98.75 152 LYS B CA 1
ATOM 3487 C C . LYS B 1 152 ? 15.242 23.172 19.516 1 98.75 152 LYS B C 1
ATOM 3489 O O . LYS B 1 152 ? 14.953 23.25 18.312 1 98.75 152 LYS B O 1
ATOM 3494 N N . PRO B 1 153 ? 15.906 24.156 20.25 1 98.56 153 PRO B N 1
ATOM 3495 C CA . PRO B 1 153 ? 16.562 25.172 19.406 1 98.56 153 PRO B CA 1
ATOM 3496 C C . PRO B 1 153 ? 17.469 24.547 18.359 1 98.56 153 PRO B C 1
ATOM 3498 O O . PRO B 1 153 ? 18.266 23.656 18.656 1 98.56 153 PRO B O 1
ATOM 3501 N N . GLY B 1 154 ? 17.312 24.922 17.125 1 98.38 154 GLY B N 1
ATOM 3502 C CA . GLY B 1 154 ? 18.109 24.359 16.047 1 98.38 154 GLY B CA 1
ATOM 3503 C C . GLY B 1 154 ? 17.469 23.141 15.406 1 98.38 154 GLY B C 1
ATOM 3504 O O . GLY B 1 154 ? 17.953 22.656 14.383 1 98.38 154 GLY B O 1
ATOM 3505 N N . GLY B 1 155 ? 16.344 22.656 15.984 1 98.81 155 GLY B N 1
ATOM 3506 C CA . GLY B 1 155 ? 15.672 21.484 15.453 1 98.81 155 GLY B CA 1
ATOM 3507 C C . GLY B 1 155 ? 14.93 21.75 14.156 1 98.81 155 GLY B C 1
ATOM 3508 O O . GLY B 1 155 ? 14.672 22.906 13.812 1 98.81 155 GLY B O 1
ATOM 3509 N N . TYR B 1 156 ? 14.555 20.688 13.43 1 98.88 156 TYR B N 1
ATOM 3510 C CA . TYR B 1 156 ? 13.961 20.812 12.102 1 98.88 156 TYR B CA 1
ATOM 3511 C C . TYR B 1 156 ? 12.5 20.375 12.109 1 98.88 156 TYR B C 1
ATOM 3513 O O . TYR B 1 156 ? 12.141 19.406 12.781 1 98.88 156 TYR B O 1
ATOM 3521 N N . LEU B 1 157 ? 11.734 21.094 11.359 1 98.94 157 LEU B N 1
ATOM 3522 C CA . LEU B 1 157 ? 10.359 20.719 11.055 1 98.94 157 LEU B CA 1
ATOM 3523 C C . LEU B 1 157 ? 10.219 20.344 9.578 1 98.94 157 LEU B C 1
ATOM 3525 O O . LEU B 1 157 ? 10.688 21.078 8.703 1 98.94 157 LEU B O 1
ATOM 3529 N N . GLN B 1 158 ? 9.664 19.219 9.281 1 98.94 158 GLN B N 1
ATOM 3530 C CA . GLN B 1 158 ? 9.242 18.828 7.938 1 98.94 158 GLN B CA 1
ATOM 3531 C C . GLN B 1 158 ? 7.738 18.578 7.891 1 98.94 158 GLN B C 1
ATOM 3533 O O . GLN B 1 158 ? 7.223 17.734 8.633 1 98.94 158 GLN B O 1
ATOM 3538 N N . TRP B 1 159 ? 7.047 19.328 7.109 1 98.88 159 TRP B N 1
ATOM 3539 C CA . TRP B 1 159 ? 5.617 19.172 6.875 1 98.88 159 TRP B CA 1
ATOM 3540 C C . TRP B 1 159 ? 5.336 18.844 5.41 1 98.88 159 TRP B C 1
ATOM 3542 O O . TRP B 1 159 ? 5.52 19.688 4.535 1 98.88 159 TRP B O 1
ATOM 3552 N N . ASP B 1 160 ? 4.887 17.594 5.148 1 98.69 160 ASP B N 1
ATOM 3553 C CA . ASP B 1 160 ? 4.578 17.125 3.803 1 98.69 160 ASP B CA 1
ATOM 3554 C C . ASP B 1 160 ? 3.08 17.203 3.52 1 98.69 160 ASP B C 1
ATOM 3556 O O . ASP B 1 160 ? 2.266 16.688 4.289 1 98.69 160 ASP B O 1
ATOM 3560 N N . GLU B 1 161 ? 2.688 17.828 2.367 1 97.75 161 GLU B N 1
ATOM 3561 C CA . GLU B 1 161 ? 1.279 17.969 2.018 1 97.75 161 GLU B CA 1
ATOM 3562 C C . GLU B 1 161 ? 1.058 17.781 0.52 1 97.75 161 GLU B C 1
ATOM 3564 O O . GLU B 1 161 ? 2.018 17.641 -0.241 1 97.75 161 GLU B O 1
ATOM 3569 N N . LEU B 1 162 ? -0.201 17.703 0.185 1 96.44 162 LEU B N 1
ATOM 3570 C CA . LEU B 1 162 ? -0.595 17.688 -1.22 1 96.44 162 LEU B CA 1
ATOM 3571 C C . LEU B 1 162 ? -0.562 19.109 -1.8 1 96.44 162 LEU B C 1
ATOM 3573 O O . LEU B 1 162 ? -0.931 20.062 -1.124 1 96.44 162 LEU B O 1
ATOM 3577 N N . ASP B 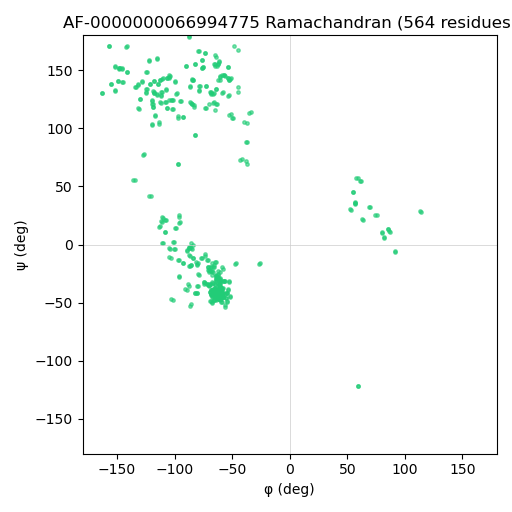1 163 ? -0.044 19.219 -2.947 1 96.56 163 ASP B N 1
ATOM 3578 C CA . ASP B 1 163 ? -0.134 20.453 -3.73 1 96.56 163 ASP B CA 1
ATOM 3579 C C . ASP B 1 163 ? -1.465 20.531 -4.477 1 96.56 163 ASP B C 1
ATOM 3581 O O . ASP B 1 163 ? -1.57 20.078 -5.617 1 96.56 163 ASP B O 1
ATOM 3585 N N . THR B 1 164 ? -2.436 21.156 -3.92 1 91.06 164 THR B N 1
ATOM 3586 C CA . THR B 1 164 ? -3.787 21.188 -4.469 1 91.06 164 THR B CA 1
ATOM 3587 C C . THR B 1 164 ? -3.918 22.281 -5.531 1 91.06 164 THR B C 1
ATOM 3589 O O . THR B 1 164 ? -4.906 22.312 -6.27 1 91.06 164 THR B O 1
ATOM 3592 N N . VAL B 1 165 ? -2.961 23.109 -5.602 1 94.44 165 VAL B N 1
ATOM 3593 C CA . VAL B 1 165 ? -2.986 24.219 -6.547 1 94.44 165 VAL B CA 1
ATOM 3594 C C . VAL B 1 165 ? -2.592 23.719 -7.938 1 94.44 165 VAL B C 1
ATOM 3596 O O . VAL B 1 165 ? -3.15 24.156 -8.945 1 94.44 165 VAL B O 1
ATOM 3599 N N . ASN B 1 166 ? -1.718 22.812 -7.988 1 95.31 166 ASN B N 1
ATOM 3600 C CA . ASN B 1 166 ? -1.164 22.391 -9.266 1 95.31 166 ASN B CA 1
ATOM 3601 C C . ASN B 1 166 ? -1.615 20.984 -9.633 1 95.31 166 ASN B C 1
ATOM 3603 O O . ASN B 1 166 ? -0.943 20.281 -10.406 1 95.31 166 ASN B O 1
ATOM 3607 N N . MET B 1 167 ? -2.688 20.531 -9.117 1 96.38 167 MET B N 1
ATOM 3608 C CA . MET B 1 167 ? -3.291 19.266 -9.523 1 96.38 167 MET B CA 1
ATOM 3609 C C . MET B 1 167 ? -3.666 19.297 -11 1 96.38 167 MET B C 1
ATOM 3611 O O . MET B 1 167 ? -4.133 20.312 -11.508 1 96.38 167 MET B O 1
ATOM 3615 N N . THR B 1 168 ? -3.531 18.188 -11.672 1 97.31 168 THR B N 1
ATOM 3616 C CA . THR B 1 168 ? -3.865 18.109 -13.086 1 97.31 168 THR B CA 1
ATOM 3617 C C . THR B 1 168 ? -4.395 16.734 -13.445 1 97.31 168 THR B C 1
ATOM 3619 O O . THR B 1 168 ? -4.156 15.758 -12.719 1 97.31 168 THR B O 1
ATOM 3622 N N . VAL B 1 169 ? -5.215 16.703 -14.453 1 98.44 169 VAL B N 1
ATOM 3623 C CA . VAL B 1 169 ? -5.539 15.445 -15.102 1 98.44 169 VAL B CA 1
ATOM 3624 C C . VAL B 1 169 ? -4.598 15.211 -16.281 1 98.44 169 VAL B C 1
ATOM 3626 O O . VAL B 1 169 ? -4.648 15.93 -17.281 1 98.44 169 VAL B O 1
ATOM 3629 N N . LYS B 1 170 ? -3.732 14.266 -16.125 1 98.12 170 LYS B N 1
ATOM 3630 C CA . LYS B 1 170 ? -2.828 13.891 -17.219 1 98.12 170 LYS B CA 1
ATOM 3631 C C . LYS B 1 170 ? -3.492 12.906 -18.172 1 98.12 170 LYS B C 1
ATOM 3633 O O . LYS B 1 170 ? -4.199 11.992 -17.734 1 98.12 170 LYS B O 1
ATOM 3638 N N . LYS B 1 171 ? -3.203 13.102 -19.438 1 98.12 171 LYS B N 1
ATOM 3639 C CA . LYS B 1 171 ? -3.795 12.258 -20.484 1 98.12 171 LYS B CA 1
ATOM 3640 C C . LYS B 1 171 ? -2.74 11.805 -21.484 1 98.12 171 LYS B C 1
ATOM 3642 O O . LYS B 1 171 ? -1.89 12.594 -21.906 1 98.12 171 LYS B O 1
ATOM 3647 N N . VAL B 1 172 ? -2.791 10.508 -21.828 1 97.44 172 VAL B N 1
ATOM 3648 C CA . VAL B 1 172 ? -1.956 10.008 -22.906 1 97.44 172 VAL B CA 1
ATOM 3649 C C . VAL B 1 172 ? -2.416 10.602 -24.234 1 97.44 172 VAL B C 1
ATOM 3651 O O . VAL B 1 172 ? -1.601 11.109 -25.016 1 97.44 172 VAL B O 1
ATOM 3654 N N . ASP B 1 173 ? -3.658 10.531 -24.5 1 97.69 173 ASP B N 1
ATOM 3655 C CA . ASP B 1 173 ? -4.305 11.203 -25.609 1 97.69 173 ASP B CA 1
ATOM 3656 C C . ASP B 1 173 ? -4.949 12.516 -25.156 1 97.69 173 ASP B C 1
ATOM 3658 O O . ASP B 1 173 ? -5.977 12.508 -24.484 1 97.69 173 ASP B O 1
ATOM 3662 N N . PRO B 1 174 ? -4.395 13.602 -25.578 1 96.62 174 PRO B N 1
ATOM 3663 C CA . PRO B 1 174 ? -4.922 14.898 -25.141 1 96.62 174 PRO B CA 1
ATOM 3664 C C . PRO B 1 174 ? -6.391 15.094 -25.5 1 96.62 174 PRO B C 1
ATOM 3666 O O . PRO B 1 174 ? -7.082 15.898 -24.875 1 96.62 174 PRO B O 1
ATOM 3669 N N . SER B 1 175 ? -6.852 14.375 -26.438 1 97.75 175 SER B N 1
ATOM 3670 C CA . SER B 1 175 ? -8.227 14.555 -26.891 1 97.75 175 SER B CA 1
ATOM 3671 C C . SER B 1 175 ? -9.195 13.711 -26.062 1 97.75 175 SER B C 1
ATOM 3673 O O . SER B 1 175 ? -10.414 13.875 -26.156 1 97.75 175 SER B O 1
ATOM 3675 N N . GLN B 1 176 ? -8.664 12.828 -25.219 1 97.75 176 GLN B N 1
ATOM 3676 C CA . GLN B 1 176 ? -9.531 12.023 -24.375 1 97.75 176 GLN B CA 1
ATOM 3677 C C . GLN B 1 176 ? -10.406 12.898 -23.484 1 97.75 176 GLN B C 1
ATOM 3679 O O . GLN B 1 176 ? -9.922 13.852 -22.875 1 97.75 176 GLN B O 1
ATOM 3684 N N . GLN B 1 177 ? -11.727 12.578 -23.5 1 98.19 177 GLN B N 1
ATOM 3685 C CA . GLN B 1 177 ? -12.625 13.258 -22.562 1 98.19 177 GLN B CA 1
ATOM 3686 C C . GLN B 1 177 ? -12.516 12.664 -21.172 1 98.19 177 GLN B C 1
ATOM 3688 O O . GLN B 1 177 ? -12.555 11.438 -21 1 98.19 177 GLN B O 1
ATOM 3693 N N . THR B 1 178 ? -12.398 13.531 -20.156 1 98.62 178 THR B N 1
ATOM 3694 C CA . THR B 1 178 ? -12.219 13.062 -18.797 1 98.62 178 THR B CA 1
ATOM 3695 C C . THR B 1 178 ? -13.109 13.852 -17.828 1 98.62 178 THR B C 1
ATOM 3697 O O . THR B 1 178 ? -12.641 14.352 -16.812 1 98.62 178 THR B O 1
ATOM 3700 N N . PRO B 1 179 ? -14.398 13.898 -18.062 1 98.56 179 PRO B N 1
ATOM 3701 C CA . PRO B 1 179 ? -15.258 14.727 -17.219 1 98.56 179 PRO B CA 1
ATOM 3702 C C . PRO B 1 179 ? -15.234 14.289 -15.75 1 98.56 179 PRO B C 1
ATOM 3704 O O . PRO B 1 179 ? -15.32 15.125 -14.852 1 98.56 179 PRO B O 1
ATOM 3707 N N . ALA B 1 180 ? -15.164 13.016 -15.477 1 98.31 180 ALA B N 1
ATOM 3708 C CA . ALA B 1 180 ? -15.188 12.531 -14.102 1 98.31 180 ALA B CA 1
ATOM 3709 C C . ALA B 1 180 ? -13.914 12.914 -13.359 1 98.31 180 ALA B C 1
ATOM 3711 O O . ALA B 1 180 ? -13.969 13.438 -12.242 1 98.31 180 ALA B O 1
ATOM 3712 N N . LEU B 1 181 ? -12.75 12.664 -13.969 1 98.62 181 LEU B N 1
ATOM 3713 C CA . LEU B 1 181 ? -11.484 13.039 -13.352 1 98.62 181 LEU B CA 1
ATOM 3714 C C . LEU B 1 181 ? -11.391 14.555 -13.172 1 98.62 181 LEU B C 1
ATOM 3716 O O . LEU B 1 181 ? -10.875 15.031 -12.156 1 98.62 181 LEU B O 1
ATOM 3720 N N . ASP B 1 182 ? -11.867 15.266 -14.141 1 98.38 182 ASP B N 1
ATOM 3721 C CA . ASP B 1 182 ? -11.883 16.719 -14.031 1 98.38 182 ASP B CA 1
ATOM 3722 C C . ASP B 1 182 ? -12.758 17.172 -12.867 1 98.38 182 ASP B C 1
ATOM 3724 O O . ASP B 1 182 ? -12.391 18.094 -12.133 1 98.38 182 ASP B O 1
ATOM 3728 N N . GLN B 1 183 ? -13.898 16.578 -12.766 1 97.5 183 GLN B N 1
ATOM 3729 C CA . GLN B 1 183 ? -14.781 16.922 -11.656 1 97.5 183 GLN B CA 1
ATOM 3730 C C . GLN B 1 183 ? -14.133 16.578 -10.312 1 97.5 183 GLN B C 1
ATOM 3732 O O . GLN B 1 183 ? -14.242 17.344 -9.352 1 97.5 183 GLN B O 1
ATOM 3737 N N . LEU B 1 184 ? -13.492 15.422 -10.242 1 95.88 184 LEU B N 1
ATOM 3738 C CA . LEU B 1 184 ? -12.797 15.039 -9.016 1 95.88 184 LEU B CA 1
ATOM 3739 C C . LEU B 1 184 ? -11.695 16.047 -8.688 1 95.88 184 LEU B C 1
ATOM 3741 O O . LEU B 1 184 ? -11.484 16.375 -7.52 1 95.88 184 LEU B O 1
ATOM 3745 N N . ARG B 1 185 ? -10.969 16.406 -9.695 1 96.81 185 ARG B N 1
ATOM 3746 C CA . ARG B 1 185 ? -9.945 17.438 -9.5 1 96.81 185 ARG B CA 1
ATOM 3747 C C . ARG B 1 185 ? -10.539 18.703 -8.914 1 96.81 185 ARG B C 1
ATOM 3749 O O . ARG B 1 185 ? -10.016 19.25 -7.945 1 96.81 185 ARG B O 1
ATOM 3756 N N . ASP B 1 186 ? -11.664 19.141 -9.469 1 94.44 186 ASP B N 1
ATOM 3757 C CA . ASP B 1 186 ? -12.32 20.359 -9 1 94.44 186 ASP B CA 1
ATOM 3758 C C . ASP B 1 186 ? -12.812 20.203 -7.566 1 94.44 186 ASP B C 1
ATOM 3760 O O . ASP B 1 186 ? -12.664 21.125 -6.754 1 94.44 186 ASP B O 1
ATOM 3764 N N . TRP B 1 187 ? -13.305 19.109 -7.32 1 89.62 187 TRP B N 1
ATOM 3765 C CA . TRP B 1 187 ? -13.773 18.844 -5.965 1 89.62 187 TRP B CA 1
ATOM 3766 C C . TRP B 1 187 ? -12.617 18.828 -4.977 1 89.62 187 TRP B C 1
ATOM 3768 O O . TRP B 1 187 ? -12.75 19.312 -3.852 1 89.62 187 TRP B O 1
ATOM 3778 N N . SER B 1 188 ? -11.547 18.297 -5.379 1 89.31 188 SER B N 1
ATOM 3779 C CA . SER B 1 188 ? -10.375 18.203 -4.516 1 89.31 188 SER B CA 1
ATOM 3780 C C . SER B 1 188 ? -9.766 19.578 -4.262 1 89.31 188 SER B C 1
ATOM 3782 O O . SER B 1 188 ? -9.25 19.828 -3.176 1 89.31 188 SER B O 1
ATOM 3784 N N . TRP B 1 189 ? -9.844 20.391 -5.211 1 90.19 189 TRP B N 1
ATOM 3785 C CA . TRP B 1 189 ? -9.328 21.75 -5.047 1 90.19 189 TRP B CA 1
ATOM 3786 C C . TRP B 1 189 ? -10.211 22.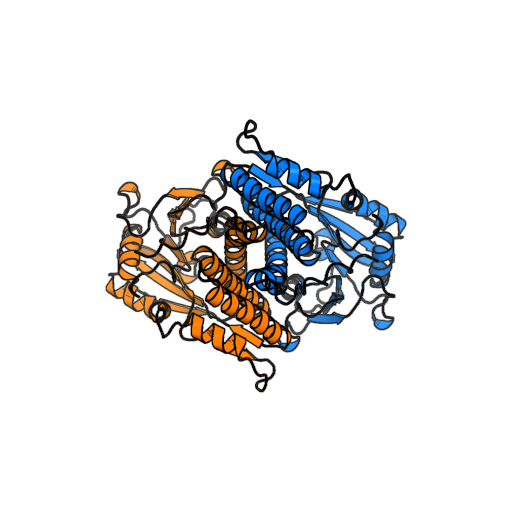547 -4.094 1 90.19 189 TRP B C 1
ATOM 3788 O O . TRP B 1 189 ? -9.719 23.422 -3.375 1 90.19 189 TRP B O 1
ATOM 3798 N N . ALA B 1 190 ? -11.523 22.25 -4.16 1 88.25 190 ALA B N 1
ATOM 3799 C CA . ALA B 1 190 ? -12.492 22.812 -3.225 1 88.25 190 ALA B CA 1
ATOM 3800 C C . ALA B 1 190 ? -12.422 24.344 -3.217 1 88.25 190 ALA B C 1
ATOM 3802 O O . ALA B 1 190 ? -12.305 24.953 -2.154 1 88.25 190 ALA B O 1
ATOM 3803 N N . ASP B 1 191 ? -12.367 24.938 -4.301 1 89.56 191 ASP B N 1
ATOM 3804 C CA . ASP B 1 191 ? -12.383 26.391 -4.492 1 89.56 191 ASP B CA 1
ATOM 3805 C C . ASP B 1 191 ? -11.25 27.062 -3.709 1 89.56 191 ASP B C 1
ATOM 3807 O O . ASP B 1 191 ? -11.461 28.062 -3.027 1 89.56 191 ASP B O 1
ATOM 3811 N N . GLY B 1 192 ? -10.141 26.391 -3.637 1 89.94 192 GLY B N 1
ATOM 3812 C CA . GLY B 1 192 ? -8.93 26.953 -3.059 1 89.94 192 GLY B CA 1
ATOM 3813 C C . GLY B 1 192 ? -8.859 26.797 -1.552 1 89.94 192 GLY B C 1
ATOM 3814 O O . GLY B 1 192 ? -7.988 27.375 -0.901 1 89.94 192 GLY B O 1
ATOM 3815 N N . ARG B 1 193 ? -9.672 26.016 -1.009 1 88.88 193 ARG B N 1
ATOM 3816 C CA . ARG B 1 193 ? -9.719 25.812 0.434 1 88.88 193 ARG B CA 1
ATOM 3817 C C . ARG B 1 193 ? -8.375 25.344 0.968 1 88.88 193 ARG B C 1
ATOM 3819 O O . ARG B 1 193 ? -7.992 25.688 2.09 1 88.88 193 ARG B O 1
ATOM 3826 N N . HIS B 1 194 ? -7.684 24.641 0.158 1 91.56 194 HIS B N 1
ATOM 3827 C CA . HIS B 1 194 ? -6.457 24.016 0.637 1 91.56 194 HIS B CA 1
ATOM 3828 C C . HIS B 1 194 ? -5.227 24.641 -0.009 1 91.56 194 HIS B C 1
ATOM 3830 O O . HIS B 1 194 ? -4.133 24.078 0.046 1 91.56 194 HIS B O 1
ATOM 3836 N N . ASP B 1 195 ? -5.355 25.828 -0.524 1 94.38 195 ASP B N 1
ATOM 3837 C CA . ASP B 1 195 ? -4.246 26.484 -1.202 1 94.38 195 ASP B CA 1
ATOM 3838 C C . ASP B 1 195 ? -3.125 26.828 -0.221 1 94.38 195 ASP B C 1
ATOM 3840 O O . ASP B 1 195 ? -1.996 27.109 -0.631 1 94.38 195 ASP B O 1
ATOM 3844 N N . TRP B 1 196 ? -3.459 26.797 1.041 1 94.94 196 TRP B N 1
ATOM 3845 C CA . TRP B 1 196 ? -2.471 27.125 2.068 1 94.94 196 TRP B CA 1
ATOM 3846 C C . TRP B 1 196 ? -1.313 26.125 2.035 1 94.94 196 TRP B C 1
ATOM 3848 O O . TRP B 1 196 ? -0.214 26.438 2.504 1 94.94 196 TRP B O 1
ATOM 3858 N N . THR B 1 197 ? -1.489 24.922 1.511 1 96.62 197 THR B N 1
ATOM 3859 C CA . THR B 1 197 ? -0.459 23.891 1.524 1 96.62 197 THR B CA 1
ATOM 3860 C C . THR B 1 197 ? 0.786 24.359 0.776 1 96.62 197 THR B C 1
ATOM 3862 O O . THR B 1 197 ? 1.91 24.078 1.203 1 96.62 197 THR B O 1
ATOM 3865 N N . VAL B 1 198 ? 0.632 25.109 -0.315 1 96.81 198 VAL B N 1
ATOM 3866 C CA . VAL B 1 198 ? 1.778 25.547 -1.104 1 96.81 198 VAL B CA 1
ATOM 3867 C C . VAL B 1 198 ? 2.355 26.828 -0.506 1 96.81 198 VAL B C 1
ATOM 3869 O O . VAL B 1 198 ? 3.389 27.328 -0.961 1 96.81 198 VAL B O 1
ATOM 3872 N N . LYS B 1 199 ? 1.754 27.375 0.516 1 97.38 199 LYS B N 1
ATOM 3873 C CA . LYS B 1 199 ? 2.217 28.594 1.195 1 97.38 199 LYS B CA 1
ATOM 3874 C C . LYS B 1 199 ? 2.791 28.266 2.57 1 97.38 199 LYS B C 1
ATOM 3876 O O . LYS B 1 199 ? 3.059 29.156 3.369 1 97.38 199 LYS B O 1
ATOM 3881 N N . LEU B 1 200 ? 2.98 27.062 2.846 1 98.06 200 LEU B N 1
ATOM 3882 C CA . LEU B 1 200 ? 3.43 26.594 4.152 1 98.06 200 LEU B CA 1
ATOM 3883 C C . LEU B 1 200 ? 4.719 27.281 4.562 1 98.06 200 LEU B C 1
ATOM 3885 O O . LEU B 1 200 ? 4.879 27.672 5.727 1 98.06 200 LEU B O 1
ATOM 3889 N N . PRO B 1 201 ? 5.719 27.484 3.662 1 98.56 201 PRO B N 1
ATOM 3890 C CA . PRO B 1 201 ? 6.941 28.172 4.086 1 98.56 201 PRO B CA 1
ATOM 3891 C C . PRO B 1 201 ? 6.68 29.578 4.629 1 98.56 201 PRO B C 1
ATOM 3893 O O . PRO B 1 201 ? 7.324 30 5.59 1 98.56 201 PRO B O 1
ATOM 3896 N N . GLN B 1 202 ? 5.754 30.25 4.008 1 98.44 202 GLN B N 1
ATOM 3897 C CA . GLN B 1 202 ? 5.395 31.578 4.496 1 98.44 202 GLN B CA 1
ATOM 3898 C C . GLN B 1 202 ? 4.793 31.5 5.895 1 98.44 202 GLN B C 1
ATOM 3900 O O . GLN B 1 202 ? 5.16 32.281 6.773 1 98.44 202 GLN B O 1
ATOM 3905 N N . PHE B 1 203 ? 3.863 30.594 6.102 1 98.38 203 PHE B N 1
ATOM 3906 C CA . PHE B 1 203 ? 3.246 30.422 7.41 1 98.38 203 PHE B CA 1
ATOM 3907 C C . PHE B 1 203 ? 4.293 30.047 8.461 1 98.38 203 PHE B C 1
ATOM 3909 O O . PHE B 1 203 ? 4.238 30.531 9.594 1 98.38 203 PHE B O 1
ATOM 3916 N N . MET B 1 204 ? 5.262 29.172 8.078 1 98.75 204 MET B N 1
ATOM 3917 C CA . MET B 1 204 ? 6.324 28.766 8.992 1 98.75 204 MET B CA 1
ATOM 3918 C C . MET B 1 204 ? 7.191 29.953 9.391 1 98.75 204 MET B C 1
ATOM 3920 O O . MET B 1 204 ? 7.527 30.109 10.562 1 98.75 204 MET B O 1
ATOM 3924 N N . THR B 1 205 ? 7.512 30.75 8.445 1 98.69 205 THR B N 1
ATOM 3925 C CA . THR B 1 205 ? 8.312 31.953 8.711 1 98.69 205 THR B CA 1
ATOM 3926 C C . THR B 1 205 ? 7.57 32.906 9.648 1 98.69 205 THR B C 1
ATOM 3928 O O . THR B 1 205 ? 8.156 33.438 10.594 1 98.69 205 THR B O 1
ATOM 3931 N N . GLU B 1 206 ? 6.32 33.094 9.398 1 98.38 206 GLU B N 1
ATOM 3932 C CA . GLU B 1 206 ? 5.492 33.969 10.219 1 98.38 206 GLU B CA 1
ATOM 3933 C C . GLU B 1 206 ? 5.391 33.469 11.656 1 98.38 206 GLU B C 1
ATOM 3935 O O . GLU B 1 206 ? 5.184 34.25 12.586 1 98.38 206 GLU B O 1
ATOM 3940 N N . GLU B 1 207 ? 5.516 32.188 11.773 1 98.38 207 GLU B N 1
ATOM 3941 C CA . GLU B 1 207 ? 5.48 31.578 13.102 1 98.38 207 GLU B CA 1
ATOM 3942 C C . GLU B 1 207 ? 6.891 31.359 13.648 1 98.38 207 GLU B C 1
ATOM 3944 O O . GLU B 1 207 ? 7.129 30.438 14.422 1 98.38 207 GLU B O 1
ATOM 3949 N N . ASP B 1 208 ? 7.848 32.125 13.195 1 98.25 208 ASP B N 1
ATOM 3950 C CA . ASP B 1 208 ? 9.18 32.312 13.758 1 98.25 208 ASP B CA 1
ATOM 3951 C C . ASP B 1 208 ? 10.07 31.109 13.492 1 98.25 208 ASP B C 1
ATOM 3953 O O . ASP B 1 208 ? 10.93 30.766 14.312 1 98.25 208 ASP B O 1
ATOM 3957 N N . LEU B 1 209 ? 9.805 30.359 12.477 1 98.81 209 LEU B N 1
ATOM 3958 C CA . LEU B 1 209 ? 10.773 29.391 11.953 1 98.81 209 LEU B CA 1
ATOM 3959 C C . LEU B 1 209 ? 11.648 30.031 10.883 1 98.81 209 LEU B C 1
ATOM 3961 O O . LEU B 1 209 ? 11.25 31.016 10.25 1 98.81 209 LEU B O 1
ATOM 3965 N N . GLU B 1 210 ? 12.828 29.5 10.742 1 98.62 210 GLU B N 1
ATOM 3966 C CA . GLU B 1 210 ? 13.758 30.109 9.789 1 98.62 210 GLU B CA 1
ATOM 3967 C C . GLU B 1 210 ? 14.07 29.141 8.641 1 98.62 210 GLU B C 1
ATOM 3969 O O . GLU B 1 210 ? 13.758 27.953 8.719 1 98.62 210 GLU B O 1
ATOM 3974 N N . ASP B 1 211 ? 14.562 29.688 7.5 1 98.25 211 ASP B N 1
ATOM 3975 C CA . ASP B 1 211 ? 15.023 28.953 6.32 1 98.25 211 ASP B CA 1
ATOM 3976 C C . ASP B 1 211 ? 13.93 28.047 5.777 1 98.25 211 ASP B C 1
ATOM 3978 O O . ASP B 1 211 ? 14.195 26.906 5.395 1 98.25 211 ASP B O 1
ATOM 3982 N N . ALA B 1 212 ? 12.711 28.531 5.867 1 98.75 212 ALA B N 1
ATOM 3983 C CA . ALA B 1 212 ? 11.586 27.734 5.379 1 98.75 212 ALA B CA 1
ATOM 3984 C C . ALA B 1 212 ? 11.625 27.594 3.861 1 98.75 212 ALA B C 1
ATOM 3986 O O . ALA B 1 212 ? 11.812 28.594 3.152 1 98.75 212 ALA B O 1
ATOM 3987 N N . LYS B 1 213 ? 11.508 26.406 3.348 1 98.56 213 LYS B N 1
ATOM 3988 C CA . LYS B 1 213 ? 11.547 26.109 1.918 1 98.56 213 LYS B CA 1
ATOM 3989 C C . LYS B 1 213 ? 10.539 25.016 1.556 1 98.56 213 LYS B C 1
ATOM 3991 O O . LYS B 1 213 ? 10.258 24.141 2.365 1 98.56 213 LYS B O 1
ATOM 3996 N N . ALA B 1 214 ? 10.039 25.125 0.378 1 98.44 214 ALA B N 1
ATOM 3997 C CA . ALA B 1 214 ? 9.164 24.094 -0.17 1 98.44 214 ALA B CA 1
ATOM 3998 C C . ALA B 1 214 ? 9.812 23.406 -1.369 1 98.44 214 ALA B C 1
ATOM 4000 O O . ALA B 1 214 ? 10.453 24.062 -2.195 1 98.44 214 ALA B O 1
ATOM 4001 N N . TYR B 1 215 ? 9.695 22.156 -1.446 1 98.44 215 TYR B N 1
ATOM 4002 C CA . TYR B 1 215 ? 10.094 21.344 -2.58 1 98.44 215 TYR B CA 1
ATOM 4003 C C . TYR B 1 215 ? 8.898 20.609 -3.18 1 98.44 215 TYR B C 1
ATOM 4005 O O . TYR B 1 215 ? 8.102 20.016 -2.453 1 98.44 215 TYR B O 1
ATOM 4013 N N . PHE B 1 216 ? 8.75 20.672 -4.457 1 97.81 216 PHE B N 1
ATOM 4014 C CA . PHE B 1 216 ? 7.59 20.125 -5.145 1 97.81 216 PHE B CA 1
ATOM 4015 C C . PHE B 1 216 ? 7.977 18.859 -5.918 1 97.81 216 PHE B C 1
ATOM 4017 O O . PHE B 1 216 ? 9.023 18.828 -6.566 1 97.81 216 PHE B O 1
ATOM 4024 N N . PHE B 1 217 ? 7.164 17.828 -5.766 1 97.88 217 PHE B N 1
ATOM 4025 C CA . PHE B 1 217 ? 7.406 16.562 -6.43 1 97.88 217 PHE B CA 1
ATOM 4026 C C . PHE B 1 217 ? 6.156 16.078 -7.156 1 97.88 217 PHE B C 1
ATOM 4028 O O . PHE B 1 217 ? 5.094 15.938 -6.547 1 97.88 217 PHE B O 1
ATOM 4035 N N . GLY B 1 218 ? 6.234 15.805 -8.406 1 96.06 218 GLY B N 1
ATOM 4036 C CA . GLY B 1 218 ? 5.137 15.234 -9.172 1 96.06 218 GLY B CA 1
ATOM 4037 C C . GLY B 1 218 ? 5.102 13.719 -9.125 1 96.06 218 GLY B C 1
ATOM 4038 O O . GLY B 1 218 ? 5.898 13.094 -8.422 1 96.06 218 GLY B O 1
ATOM 4039 N N . ASP B 1 219 ? 4.098 13.141 -9.797 1 95.31 219 ASP B N 1
ATOM 4040 C CA . ASP B 1 219 ? 4.027 11.688 -9.945 1 95.31 219 ASP B CA 1
ATOM 4041 C C . ASP B 1 219 ? 4.902 11.211 -11.102 1 95.31 219 ASP B C 1
ATOM 4043 O O . ASP B 1 219 ? 4.723 11.641 -12.242 1 95.31 219 ASP B O 1
ATOM 4047 N N . PRO B 1 220 ? 5.895 10.375 -10.773 1 96.12 220 PRO B N 1
ATOM 4048 C CA . PRO B 1 220 ? 6.504 9.711 -11.93 1 96.12 220 PRO B CA 1
ATOM 4049 C C . PRO B 1 220 ? 5.477 9 -12.812 1 96.12 220 PRO B C 1
ATOM 4051 O O . PRO B 1 220 ? 4.523 8.414 -12.297 1 96.12 220 PRO B O 1
ATOM 4054 N N . PRO B 1 221 ? 5.676 9.031 -14.102 1 96.62 221 PRO B N 1
ATOM 4055 C CA . PRO B 1 221 ? 4.656 8.477 -14.992 1 96.62 221 PRO B CA 1
ATOM 4056 C C . PRO B 1 221 ? 4.277 7.043 -14.641 1 96.62 221 PRO B C 1
ATOM 4058 O O . PRO B 1 221 ? 3.096 6.684 -14.68 1 96.62 221 PRO B O 1
ATOM 4061 N N . GLU B 1 222 ? 5.246 6.262 -14.258 1 97.5 222 GLU B N 1
ATOM 4062 C CA . GLU B 1 222 ? 5.004 4.84 -14.023 1 97.5 222 GLU B CA 1
ATOM 4063 C C . GLU B 1 222 ? 4.176 4.625 -12.758 1 97.5 222 GLU B C 1
ATOM 4065 O O . GLU B 1 222 ? 3.643 3.537 -12.539 1 97.5 222 GLU B O 1
ATOM 4070 N N . LEU B 1 223 ? 4.031 5.684 -11.898 1 98.25 223 LEU B N 1
ATOM 4071 C CA . LEU B 1 223 ? 3.254 5.547 -10.672 1 98.25 223 LEU B CA 1
ATOM 4072 C C . LEU B 1 223 ? 1.961 6.355 -10.758 1 98.25 223 LEU B C 1
ATOM 4074 O O . LEU B 1 223 ? 1.161 6.352 -9.82 1 98.25 223 LEU B O 1
ATOM 4078 N N . ALA B 1 224 ? 1.726 7.02 -11.891 1 97.81 224 ALA B N 1
ATOM 4079 C CA . ALA B 1 224 ? 0.559 7.887 -12.031 1 97.81 224 ALA B CA 1
ATOM 4080 C C . ALA B 1 224 ? -0.734 7.105 -11.805 1 97.81 224 ALA B C 1
ATOM 4082 O O . ALA B 1 224 ? -1.643 7.582 -11.125 1 97.81 224 ALA B O 1
ATOM 4083 N N . ARG B 1 225 ? -0.801 5.906 -12.352 1 97.94 225 ARG B N 1
ATOM 4084 C CA . ARG B 1 225 ? -1.997 5.082 -12.219 1 97.94 225 ARG B CA 1
ATOM 4085 C C . ARG B 1 225 ? -2.209 4.648 -10.773 1 97.94 225 ARG B C 1
ATOM 4087 O O . ARG B 1 225 ? -3.334 4.676 -10.266 1 97.94 225 ARG B O 1
ATOM 4094 N N . ALA B 1 226 ? -1.147 4.199 -10.117 1 98.38 226 ALA B N 1
ATOM 4095 C CA . ALA B 1 226 ? -1.24 3.77 -8.727 1 98.38 226 ALA B CA 1
ATOM 4096 C C . ALA B 1 226 ? -1.714 4.91 -7.832 1 98.38 226 ALA B C 1
ATOM 4098 O O . ALA B 1 226 ? -2.578 4.719 -6.977 1 98.38 226 ALA B O 1
ATOM 4099 N N . PHE B 1 227 ? -1.182 6.121 -8.016 1 98.38 227 PHE B N 1
ATOM 4100 C CA . PHE B 1 227 ? -1.617 7.289 -7.262 1 98.38 227 PHE B CA 1
ATOM 4101 C C . PHE B 1 227 ? -3.076 7.617 -7.562 1 98.38 227 PHE B C 1
ATOM 4103 O O . PHE B 1 227 ? -3.842 7.949 -6.656 1 98.38 227 PHE B O 1
ATOM 4110 N N . ASN B 1 228 ? -3.389 7.543 -8.852 1 98.44 228 ASN B N 1
ATOM 4111 C CA . ASN B 1 228 ? -4.773 7.793 -9.242 1 98.44 228 ASN B CA 1
ATOM 4112 C C . ASN B 1 228 ? -5.742 6.891 -8.484 1 98.44 228 ASN B C 1
ATOM 4114 O O . ASN B 1 228 ? -6.734 7.367 -7.926 1 98.44 228 ASN B O 1
ATOM 4118 N N . GLU B 1 229 ? -5.465 5.598 -8.445 1 97.75 229 GLU B N 1
ATOM 4119 C CA . GLU B 1 229 ? -6.332 4.652 -7.75 1 97.75 229 GLU B CA 1
ATOM 4120 C C . GLU B 1 229 ? -6.395 4.965 -6.258 1 97.75 229 GLU B C 1
ATOM 4122 O O . GLU B 1 229 ? -7.445 4.812 -5.633 1 97.75 229 GLU B O 1
ATOM 4127 N N . GLN B 1 230 ? -5.293 5.332 -5.723 1 96.88 230 GLN B N 1
ATOM 4128 C CA . GLN B 1 230 ? -5.266 5.719 -4.316 1 96.88 230 GLN B CA 1
ATOM 4129 C C . GLN B 1 230 ? -6.129 6.949 -4.066 1 96.88 230 GLN B C 1
ATOM 4131 O O . GLN B 1 230 ? -6.824 7.035 -3.051 1 96.88 230 GLN B O 1
ATOM 4136 N N . HIS B 1 231 ? -6.074 7.961 -4.953 1 96.44 231 HIS B N 1
ATOM 4137 C CA . HIS B 1 231 ? -6.938 9.133 -4.824 1 96.44 231 HIS B CA 1
ATOM 4138 C C . HIS B 1 231 ? -8.406 8.75 -4.926 1 96.44 231 HIS B C 1
ATOM 4140 O O . HIS B 1 231 ? -9.25 9.305 -4.219 1 96.44 231 HIS B O 1
ATOM 4146 N N . LEU B 1 232 ? -8.703 7.836 -5.832 1 96.75 232 LEU B N 1
ATOM 4147 C CA . LEU B 1 232 ? -10.078 7.359 -5.961 1 96.75 232 LEU B CA 1
ATOM 4148 C C . LEU B 1 232 ? -10.539 6.691 -4.672 1 96.75 232 LEU B C 1
ATOM 4150 O O . LEU B 1 232 ? -11.703 6.82 -4.285 1 96.75 232 LEU B O 1
ATOM 4154 N N . LEU B 1 233 ? -9.625 6 -4.023 1 93.88 233 LEU B N 1
ATOM 4155 C CA . LEU B 1 233 ? -9.945 5.395 -2.734 1 93.88 233 LEU B CA 1
ATOM 4156 C C . LEU B 1 233 ? -10.289 6.461 -1.701 1 93.88 233 LEU B C 1
ATOM 4158 O O . LEU B 1 233 ? -11.195 6.27 -0.889 1 93.88 233 LEU B O 1
ATOM 4162 N N . THR B 1 234 ? -9.555 7.504 -1.691 1 91.75 234 THR B N 1
ATOM 4163 C CA . THR B 1 234 ? -9.828 8.602 -0.773 1 91.75 234 THR B CA 1
ATOM 4164 C C . THR B 1 234 ? -11.203 9.203 -1.039 1 91.75 234 THR B C 1
ATOM 4166 O O . THR B 1 234 ? -11.961 9.469 -0.104 1 91.75 234 THR B O 1
ATOM 4169 N N . ALA B 1 235 ? -11.531 9.398 -2.305 1 92.44 235 ALA B N 1
ATOM 4170 C CA . ALA B 1 235 ? -12.844 9.922 -2.682 1 92.44 235 ALA B CA 1
ATOM 4171 C C . ALA B 1 235 ? -13.953 8.969 -2.258 1 92.44 235 ALA B C 1
ATOM 4173 O O . ALA B 1 235 ? -15.023 9.406 -1.814 1 92.44 235 ALA B O 1
ATOM 4174 N N . GLU B 1 236 ? -13.664 7.73 -2.449 1 92.31 236 GLU B N 1
ATOM 4175 C CA . GLU B 1 236 ? -14.633 6.727 -2.035 1 92.31 236 GLU B CA 1
ATOM 4176 C C . GLU B 1 236 ? -14.883 6.785 -0.53 1 92.31 236 GLU B C 1
ATOM 4178 O O . GLU B 1 236 ? -16.016 6.648 -0.076 1 92.31 236 GLU B O 1
ATOM 4183 N N . GLU B 1 237 ? -13.875 6.93 0.26 1 87.88 237 GLU B N 1
ATOM 4184 C CA . GLU B 1 237 ? -13.992 7.047 1.71 1 87.88 237 GLU B CA 1
ATOM 4185 C C . GLU B 1 237 ? -14.836 8.258 2.096 1 87.88 237 GLU B C 1
ATOM 4187 O O . GLU B 1 237 ? -15.625 8.203 3.043 1 87.88 237 GLU B O 1
ATOM 4192 N N . PHE B 1 238 ? -14.633 9.32 1.378 1 86.19 238 PHE B N 1
ATOM 4193 C CA . PHE B 1 238 ? -15.461 10.5 1.598 1 86.19 238 PHE B CA 1
ATOM 4194 C C . PHE B 1 238 ? -16.938 10.188 1.343 1 86.19 238 PHE B C 1
ATOM 4196 O O . PHE B 1 238 ? -17.797 10.555 2.137 1 86.19 238 PHE B O 1
ATOM 4203 N N . ALA B 1 239 ? -17.219 9.523 0.231 1 89.56 239 ALA B N 1
ATOM 4204 C CA . ALA B 1 239 ? -18.578 9.133 -0.111 1 89.56 239 ALA B CA 1
ATOM 4205 C C . ALA B 1 239 ? -19.188 8.25 0.975 1 89.56 239 ALA B C 1
ATOM 4207 O O . ALA B 1 239 ? -20.359 8.406 1.332 1 89.56 239 ALA B O 1
ATOM 4208 N N . GLU B 1 240 ? -18.406 7.344 1.483 1 87.5 240 GLU B N 1
ATOM 4209 C CA . GLU B 1 240 ? -18.844 6.492 2.582 1 87.5 240 GLU B CA 1
ATOM 4210 C C . GLU B 1 240 ? -19.203 7.324 3.811 1 87.5 240 GLU B C 1
ATOM 4212 O O . GLU B 1 240 ? -20.141 6.988 4.539 1 87.5 240 GLU B O 1
ATOM 4217 N N . GLY B 1 241 ? -18.406 8.328 4.059 1 85.5 241 GLY B N 1
ATOM 4218 C CA . GLY B 1 241 ? -18.734 9.25 5.133 1 85.5 241 GLY B CA 1
ATOM 4219 C C . GLY B 1 241 ? -20.094 9.922 4.957 1 85.5 241 GLY B C 1
ATOM 4220 O O . GLY B 1 241 ? -20.844 10.086 5.922 1 85.5 241 GLY B O 1
ATOM 4221 N N . LEU B 1 242 ? -20.453 10.242 3.766 1 85.75 242 LEU B N 1
ATOM 4222 C CA . LEU B 1 242 ? -21.734 10.852 3.457 1 85.75 242 LEU B CA 1
ATOM 4223 C C . LEU B 1 242 ? -22.891 9.883 3.732 1 85.75 242 LEU B C 1
ATOM 4225 O O . LEU B 1 242 ? -23.938 10.281 4.211 1 85.75 242 LEU B O 1
ATOM 4229 N N . VAL B 1 243 ? -22.656 8.641 3.395 1 85.38 243 VAL B N 1
ATOM 4230 C CA . VAL B 1 243 ? -23.656 7.625 3.691 1 85.38 243 VAL B CA 1
ATOM 4231 C C . VAL B 1 243 ? -23.938 7.602 5.191 1 85.38 243 VAL B C 1
ATOM 4233 O O . VAL B 1 243 ? -25.109 7.59 5.613 1 85.38 243 VAL B O 1
ATOM 4236 N N . LYS B 1 244 ? -22.938 7.633 6 1 85.94 244 LYS B N 1
ATOM 4237 C CA . LYS B 1 244 ? -23.062 7.578 7.457 1 85.94 244 LYS B CA 1
ATOM 4238 C C . LYS B 1 244 ? -23.812 8.805 7.988 1 85.94 244 LYS B C 1
ATOM 4240 O O . LYS B 1 244 ? -24.469 8.727 9.023 1 85.94 244 LYS B O 1
ATOM 4245 N N . LEU B 1 245 ? -23.703 9.867 7.246 1 86 245 LEU B N 1
ATOM 4246 C CA . LEU B 1 245 ? -24.375 11.102 7.641 1 86 245 LEU B CA 1
ATOM 4247 C C . LEU B 1 245 ? -25.797 11.133 7.117 1 86 245 LEU B C 1
ATOM 4249 O O . LEU B 1 245 ? -26.516 12.117 7.316 1 86 245 LEU B O 1
ATOM 4253 N N . GLY B 1 246 ? -26.188 10.133 6.383 1 85.75 246 GLY B N 1
ATOM 4254 C CA . GLY B 1 246 ? -27.547 10.039 5.867 1 85.75 246 GLY B CA 1
ATOM 4255 C C . GLY B 1 246 ? -27.734 10.766 4.551 1 85.75 246 GLY B C 1
ATOM 4256 O O . GLY B 1 246 ? -28.875 11 4.125 1 85.75 246 GLY B O 1
ATOM 4257 N N . LYS B 1 247 ? -26.641 11.156 3.943 1 89 247 LYS B N 1
ATOM 4258 C CA . LYS B 1 247 ? -26.703 11.867 2.668 1 89 247 LYS B CA 1
ATOM 4259 C C . LYS B 1 247 ? -26.5 10.906 1.497 1 89 247 LYS B C 1
ATOM 4261 O O . LYS B 1 247 ? -25.578 11.062 0.701 1 89 247 LYS B O 1
ATOM 4266 N N . GLN B 1 248 ? -27.438 10.102 1.303 1 85.19 248 GLN B N 1
ATOM 4267 C CA . GLN B 1 248 ? -27.328 8.969 0.383 1 85.19 248 GLN B CA 1
ATOM 4268 C C . GLN B 1 248 ? -27.25 9.445 -1.064 1 85.19 248 GLN B C 1
ATOM 4270 O O . GLN B 1 248 ? -26.5 8.875 -1.866 1 85.19 248 GLN B O 1
ATOM 4275 N N . GLU B 1 249 ? -28 10.422 -1.352 1 85.69 249 GLU B N 1
ATOM 4276 C CA . GLU B 1 249 ? -28 10.906 -2.729 1 85.69 249 GLU B CA 1
ATOM 4277 C C . GLU B 1 249 ? -26.641 11.5 -3.105 1 85.69 249 GLU B C 1
ATOM 4279 O O . GLU B 1 249 ? -26.094 11.188 -4.168 1 85.69 249 GLU B O 1
ATOM 4284 N N . ALA B 1 250 ? -26.203 12.297 -2.238 1 87.69 250 ALA B N 1
ATOM 4285 C CA . ALA B 1 250 ? -24.891 12.883 -2.463 1 87.69 250 ALA B CA 1
ATOM 4286 C C . ALA B 1 250 ? -23.812 11.797 -2.551 1 87.69 250 ALA B C 1
ATOM 4288 O O . ALA B 1 250 ? -22.922 11.859 -3.402 1 87.69 250 ALA B O 1
ATOM 4289 N N . ALA B 1 251 ? -23.938 10.828 -1.69 1 89.06 251 ALA B N 1
ATOM 4290 C CA . ALA B 1 251 ? -22.984 9.719 -1.693 1 89.06 251 ALA B CA 1
ATOM 4291 C C . ALA B 1 251 ? -23.016 8.977 -3.027 1 89.06 251 ALA B C 1
ATOM 4293 O O . ALA B 1 251 ? -21.969 8.648 -3.588 1 89.06 251 ALA B O 1
ATOM 4294 N N . SER B 1 252 ? -24.156 8.758 -3.506 1 88.88 252 SER B N 1
ATOM 4295 C CA . SER B 1 252 ? -24.312 8.023 -4.762 1 88.88 252 SER B CA 1
ATOM 4296 C C . SER B 1 252 ? -23.641 8.758 -5.914 1 88.88 252 SER B C 1
ATOM 4298 O O . SER B 1 252 ? -23.062 8.125 -6.805 1 88.88 252 SER B O 1
ATOM 4300 N N . ARG B 1 253 ? -23.688 10.023 -5.855 1 89.94 253 ARG B N 1
ATOM 4301 C CA . ARG B 1 253 ? -23.047 10.82 -6.895 1 89.94 253 ARG B CA 1
ATOM 4302 C C . ARG B 1 253 ? -21.531 10.656 -6.848 1 89.94 253 ARG B C 1
ATOM 4304 O O . ARG B 1 253 ? -20.875 10.523 -7.887 1 89.94 253 ARG B O 1
ATOM 4311 N N . TYR B 1 254 ? -21 10.625 -5.691 1 90.25 254 TYR B N 1
ATOM 4312 C CA . TYR B 1 254 ? -19.562 10.453 -5.535 1 90.25 254 TYR B CA 1
ATOM 4313 C C . TYR B 1 254 ? -19.125 9.055 -5.945 1 90.25 254 TYR B C 1
ATOM 4315 O O . TYR B 1 254 ? -18.078 8.883 -6.59 1 90.25 254 TYR B O 1
ATOM 4323 N N . PHE B 1 255 ? -19.938 8.07 -5.551 1 92.12 255 PHE B N 1
ATOM 4324 C CA . PHE B 1 255 ? -19.609 6.707 -5.938 1 92.12 255 PHE B CA 1
ATOM 4325 C C . PHE B 1 255 ? -19.578 6.566 -7.457 1 92.12 255 PHE B C 1
ATOM 4327 O O . PHE B 1 255 ? -18.688 5.926 -8.008 1 92.12 255 PHE B O 1
ATOM 4334 N N . LYS B 1 256 ? -20.562 7.148 -8.062 1 92.94 256 LYS B N 1
ATOM 4335 C CA . LYS B 1 256 ? -20.609 7.109 -9.523 1 92.94 256 LYS B CA 1
ATOM 4336 C C . LYS B 1 256 ? -19.406 7.84 -10.125 1 92.94 256 LYS B C 1
ATOM 4338 O O . LYS B 1 256 ? -18.812 7.367 -11.094 1 92.94 256 LYS B O 1
ATOM 4343 N N . LEU B 1 257 ? -19.062 8.953 -9.555 1 94.75 257 LEU B N 1
ATOM 4344 C CA . LEU B 1 257 ? -17.922 9.742 -10 1 94.75 257 LEU B CA 1
ATOM 4345 C C . LEU B 1 257 ? -16.641 8.922 -9.922 1 94.75 257 LEU B C 1
ATOM 4347 O O . LEU B 1 257 ? -15.82 8.953 -10.844 1 94.75 257 LEU B O 1
ATOM 4351 N N . VAL B 1 258 ? -16.5 8.211 -8.867 1 96.12 258 VAL B N 1
ATOM 4352 C CA . VAL B 1 258 ? -15.312 7.379 -8.664 1 96.12 258 VAL B CA 1
ATOM 4353 C C . VAL B 1 258 ? -15.266 6.285 -9.727 1 96.12 258 VAL B C 1
ATOM 4355 O O . VAL B 1 258 ? -14.219 6.047 -10.336 1 96.12 258 VAL B O 1
ATOM 4358 N N . ALA B 1 259 ? -16.375 5.66 -9.984 1 95.12 259 ALA B N 1
ATOM 4359 C CA . ALA B 1 259 ? -16.438 4.602 -10.992 1 95.12 259 ALA B CA 1
ATOM 4360 C C . ALA B 1 259 ? -16.109 5.141 -12.375 1 95.12 259 ALA B C 1
ATOM 4362 O O . ALA B 1 259 ? -15.344 4.523 -13.125 1 95.12 259 ALA B O 1
ATOM 4363 N N . ASP B 1 260 ? -16.703 6.258 -12.672 1 96.81 260 ASP B N 1
ATOM 4364 C CA . ASP B 1 260 ? -16.469 6.879 -13.969 1 96.81 260 ASP B CA 1
ATOM 4365 C C . ASP B 1 260 ? -15.008 7.305 -14.109 1 96.81 260 ASP B C 1
ATOM 4367 O O . ASP B 1 260 ? -14.414 7.164 -15.188 1 96.81 260 ASP B O 1
ATOM 4371 N N . ALA B 1 261 ? -14.477 7.836 -13.07 1 98 261 ALA B N 1
ATOM 4372 C CA . ALA B 1 261 ? -13.078 8.258 -13.078 1 98 261 ALA B CA 1
ATOM 4373 C C . ALA B 1 261 ? -12.148 7.066 -13.312 1 98 261 ALA B C 1
ATOM 4375 O O . ALA B 1 261 ? -11.156 7.18 -14.031 1 98 261 ALA B O 1
ATOM 4376 N N . TYR B 1 262 ? -12.477 5.965 -12.727 1 97.38 262 TYR B N 1
ATOM 4377 C CA . TYR B 1 262 ? -11.68 4.762 -12.953 1 97.38 262 TYR B CA 1
ATOM 4378 C C . TYR B 1 262 ? -11.695 4.363 -14.422 1 97.38 262 TYR B C 1
ATOM 4380 O O . TYR B 1 262 ? -10.648 4.031 -14.992 1 97.38 262 TYR B O 1
ATOM 4388 N N . ASN B 1 263 ? -12.836 4.395 -14.992 1 96.88 263 ASN B N 1
ATOM 4389 C CA . ASN B 1 263 ? -12.945 4.051 -16.406 1 96.88 263 ASN B CA 1
ATOM 4390 C C . ASN B 1 263 ? -12.094 4.973 -17.281 1 96.88 263 ASN B C 1
ATOM 4392 O O . ASN B 1 263 ? -11.461 4.52 -18.234 1 96.88 263 ASN B O 1
ATOM 4396 N N . GLU B 1 264 ? -12.133 6.234 -16.953 1 98.19 264 GLU B N 1
ATOM 4397 C CA . GLU B 1 264 ? -11.305 7.195 -17.688 1 98.19 264 GLU B CA 1
ATOM 4398 C C . GLU B 1 264 ? -9.828 6.879 -17.516 1 98.19 264 GLU B C 1
ATOM 4400 O O . GLU B 1 264 ? -9.039 7.07 -18.438 1 98.19 264 GLU B O 1
ATOM 4405 N N . SER B 1 265 ? -9.461 6.371 -16.359 1 97.88 265 SER B N 1
ATOM 4406 C CA . SER B 1 265 ? -8.07 6.027 -16.094 1 97.88 265 SER B CA 1
ATOM 4407 C C . SER B 1 265 ? -7.641 4.805 -16.906 1 97.88 265 SER B C 1
ATOM 4409 O O . SER B 1 265 ? -6.492 4.715 -17.344 1 97.88 265 SER B O 1
ATOM 4411 N N . VAL B 1 266 ? -8.531 3.855 -17.094 1 96.75 266 VAL B N 1
ATOM 4412 C CA . VAL B 1 266 ? -8.242 2.678 -17.906 1 96.75 266 VAL B CA 1
ATOM 4413 C C . VAL B 1 266 ? -7.906 3.102 -19.328 1 96.75 266 VAL B C 1
ATOM 4415 O O . VAL B 1 266 ? -7.047 2.498 -19.984 1 96.75 266 VAL B O 1
ATOM 4418 N N . ALA B 1 267 ? -8.5 4.219 -19.703 1 96.25 267 ALA B N 1
ATOM 4419 C CA . ALA B 1 267 ? -8.336 4.695 -21.078 1 96.25 267 ALA B CA 1
ATOM 4420 C C . ALA B 1 267 ? -7.082 5.562 -21.203 1 96.25 267 ALA B C 1
ATOM 4422 O O . ALA B 1 267 ? -6.754 6.039 -22.297 1 96.25 267 ALA B O 1
ATOM 4423 N N . GLY B 1 268 ? -6.387 5.816 -20.141 1 97.31 268 GLY B N 1
ATOM 4424 C CA . GLY B 1 268 ? -5.098 6.473 -20.266 1 97.31 268 GLY B CA 1
ATOM 4425 C C . GLY B 1 268 ? -5.078 7.863 -19.656 1 97.31 268 GLY B C 1
ATOM 4426 O O . GLY B 1 268 ? -4.41 8.766 -20.172 1 97.31 268 GLY B O 1
ATOM 4427 N N . ALA B 1 269 ? -5.883 8.086 -18.688 1 98.56 269 ALA B N 1
ATOM 4428 C CA . ALA B 1 269 ? -5.867 9.344 -17.938 1 98.56 269 ALA B CA 1
ATOM 4429 C C . ALA B 1 269 ? -5.641 9.086 -16.453 1 98.56 269 ALA B C 1
ATOM 4431 O O . ALA B 1 269 ? -5.828 7.965 -15.969 1 98.56 269 ALA B O 1
ATOM 4432 N N . ALA B 1 270 ? -5.191 10.078 -15.781 1 98.56 270 ALA B N 1
ATOM 4433 C CA . ALA B 1 270 ? -4.969 9.938 -14.344 1 98.56 270 ALA B CA 1
ATOM 4434 C C . ALA B 1 270 ? -5.023 11.297 -13.648 1 98.56 270 ALA B C 1
ATOM 4436 O O . ALA B 1 270 ? -4.539 12.297 -14.188 1 98.56 270 ALA B O 1
ATOM 4437 N N . LEU B 1 271 ? -5.672 11.336 -12.492 1 98.38 271 LEU B N 1
ATOM 4438 C CA . LEU B 1 271 ? -5.566 12.5 -11.625 1 98.38 271 LEU B CA 1
ATOM 4439 C C . LEU B 1 271 ? -4.203 12.547 -10.945 1 98.38 271 LEU B C 1
ATOM 4441 O O . LEU B 1 271 ? -3.846 11.633 -10.195 1 98.38 271 LEU B O 1
ATOM 4445 N N . CYS B 1 272 ? -3.445 13.555 -11.211 1 97.75 272 CYS B N 1
ATOM 4446 C CA . CYS B 1 272 ? -2.125 13.758 -10.625 1 97.75 272 CYS B CA 1
ATOM 4447 C C . CYS B 1 272 ? -2.154 14.875 -9.586 1 97.75 272 CYS B C 1
ATOM 4449 O O . CYS B 1 272 ? -2.482 16.016 -9.914 1 97.75 272 CYS B O 1
ATOM 4451 N N . VAL B 1 273 ? -1.874 14.531 -8.398 1 97.19 273 VAL B N 1
ATOM 4452 C CA . VAL B 1 273 ? -1.771 15.477 -7.293 1 97.19 273 VAL B CA 1
ATOM 4453 C C . VAL B 1 273 ? -0.33 15.539 -6.793 1 97.19 273 VAL B C 1
ATOM 4455 O O . VAL B 1 273 ? 0.113 14.656 -6.055 1 97.19 273 VAL B O 1
ATOM 4458 N N . PRO B 1 274 ? 0.381 16.594 -7.137 1 97.25 274 PRO B N 1
ATOM 4459 C CA . PRO B 1 274 ? 1.769 16.688 -6.672 1 97.25 274 PRO B CA 1
ATOM 4460 C C . PRO B 1 274 ? 1.878 16.781 -5.152 1 97.25 274 PRO B C 1
ATOM 4462 O O . PRO B 1 274 ? 0.878 17.031 -4.473 1 97.25 274 PRO B O 1
ATOM 4465 N N . ARG B 1 275 ? 3.062 16.484 -4.688 1 97.88 275 ARG B N 1
ATOM 4466 C CA . ARG B 1 275 ? 3.393 16.562 -3.268 1 97.88 275 ARG B CA 1
ATOM 4467 C C . ARG B 1 275 ? 4.254 17.781 -2.98 1 97.88 275 ARG B C 1
ATOM 4469 O O . ARG B 1 275 ? 5.082 18.172 -3.807 1 97.88 275 ARG B O 1
ATOM 4476 N N . VAL B 1 276 ? 4.059 18.406 -1.885 1 98.19 276 VAL B N 1
ATOM 4477 C CA . VAL B 1 276 ? 4.926 19.484 -1.43 1 98.19 276 VAL B CA 1
ATOM 4478 C C . VAL B 1 276 ? 5.57 19.109 -0.099 1 98.19 276 VAL B C 1
ATOM 4480 O O . VAL B 1 276 ? 4.875 18.75 0.855 1 98.19 276 VAL B O 1
ATOM 4483 N N . VAL B 1 277 ? 6.871 19.078 -0.078 1 98.81 277 VAL B N 1
ATOM 4484 C CA . VAL B 1 277 ? 7.656 18.859 1.133 1 98.81 277 VAL B CA 1
ATOM 4485 C C . VAL B 1 277 ? 8.211 20.188 1.64 1 98.81 277 VAL B C 1
ATOM 4487 O O . VAL B 1 277 ? 9.016 20.828 0.963 1 98.81 277 VAL B O 1
ATOM 4490 N N . CYS B 1 278 ? 7.766 20.562 2.84 1 98.81 278 CYS B N 1
ATOM 4491 C CA . CYS B 1 278 ? 8.203 21.828 3.408 1 98.81 278 CYS B CA 1
ATOM 4492 C C . CYS B 1 278 ? 9.102 21.609 4.613 1 98.81 278 CYS B C 1
ATOM 4494 O O . CYS B 1 278 ? 8.758 20.859 5.523 1 98.81 278 CYS B O 1
ATOM 4496 N N . VAL B 1 279 ? 10.227 22.312 4.59 1 98.81 279 VAL B N 1
ATOM 4497 C CA . VAL B 1 279 ? 11.18 22.156 5.684 1 98.81 279 VAL B CA 1
ATOM 4498 C C . VAL B 1 279 ? 11.477 23.531 6.301 1 98.81 279 VAL B C 1
ATOM 4500 O O . VAL B 1 279 ? 11.414 24.547 5.617 1 98.81 279 VAL B O 1
ATOM 4503 N N . ALA B 1 280 ? 11.734 23.547 7.547 1 98.88 280 ALA B N 1
ATOM 4504 C CA . ALA B 1 280 ? 12.133 24.75 8.281 1 98.88 280 ALA B CA 1
ATOM 4505 C C . ALA B 1 280 ? 12.898 24.375 9.547 1 98.88 280 ALA B C 1
ATOM 4507 O O . ALA B 1 280 ? 12.992 23.203 9.906 1 98.88 280 ALA B O 1
ATOM 4508 N N . ARG B 1 281 ? 13.461 25.453 10.164 1 98.69 281 ARG B N 1
ATOM 4509 C CA . ARG B 1 281 ? 14.281 25.234 11.352 1 98.69 281 ARG B CA 1
ATOM 4510 C C . ARG B 1 281 ? 13.883 26.188 12.477 1 98.69 281 ARG B C 1
ATOM 4512 O O . ARG B 1 281 ? 13.594 27.359 12.227 1 98.69 281 ARG B O 1
ATOM 4519 N N . LYS B 1 282 ? 13.836 25.641 13.656 1 98.81 282 LYS B N 1
ATOM 4520 C CA . LYS B 1 282 ? 13.688 26.516 14.805 1 98.81 282 LYS B CA 1
ATOM 4521 C C . LYS B 1 282 ? 14.977 27.281 15.086 1 98.81 282 LYS B C 1
ATOM 4523 O O . LYS B 1 282 ? 16.062 26.688 15.109 1 98.81 282 LYS B O 1
ATOM 4528 N N . PRO B 1 283 ? 14.859 28.547 15.367 1 98.12 283 PRO B N 1
ATOM 4529 C CA . PRO B 1 283 ? 16.062 29.312 15.656 1 98.12 283 PRO B CA 1
ATOM 4530 C C . PRO B 1 283 ? 16.812 28.797 16.891 1 98.12 283 PRO B C 1
ATOM 4532 O O . PRO B 1 283 ? 16.203 28.219 17.797 1 98.12 283 PRO B O 1
ATOM 4535 N N . LEU B 1 284 ? 18.109 29.141 16.891 1 95.44 284 LEU B N 1
ATOM 4536 C CA . LEU B 1 284 ? 18.969 28.734 17.984 1 95.44 284 LEU B CA 1
ATOM 4537 C C . LEU B 1 284 ? 18.625 29.5 19.266 1 95.44 284 LEU B C 1
ATOM 4539 O O . LEU B 1 284 ? 18.219 30.656 19.203 1 95.44 284 LEU B O 1
#

Radius of gyration: 25.09 Å; Cα contacts (8 Å, |Δi|>4): 1058; chains: 2; bounding box: 76×68×59 Å

Sequence (568 aa):
MGEPLSATDWSLTNGHGYILNRDRSHAAASRLNLQFYLWKDALKFNIHPSISASLSKTAAIAEVASGTGIWLIDVSREFPEAQLDGLDYNLDQAPHPTWLPGNVKMRYWNVFNDVPEDLVGKYDYVHTRLLLLVVESKNPRPIIRNLRKLLKPGGYLQWDELDTVNMTVKKVDPSQQTPALDQLRDWSWADGRHDWTVKLPQFMTEEDLEDAKAYFFGDPPELARAFNEQHLLTAEEFAEGLVKLGKQEAASRYFKLVADAYNESVAGAALCVPRVVCVARKPLMGEPLSATDWSLTNGHGYILNRDRSHAAASRLNLQFYLWKDALKFNIHPSISASLSKTAAIAEVASGTGIWLIDVSREFPEAQLDGLDYNLDQAPHPTWLPGNVKMRYWNVFNDVPEDLVGKYDYVHTRLLLLVVESKNPRPIIRNLRKLLKPGGYLQWDELDTVNMTVKKVDPSQQTPALDQLRDWSWADGRHDWTVKLPQFMTEEDLEDAKAYFFGDPPELARAFNEQHLLTAEEFAEGLVKLGKQEAASRYFKLVADAYNESVAGAALCVPRVVCVARKPL

InterPro domains:
  IPR029063 S-adenosyl-L-methionine-dependent methyltransferase superfamily [G3DSA:3.40.50.150] (38-215)
  IPR029063 S-adenosyl-L-methionine-dependent methyltransferase superfamily [SSF53335] (52-162)

pLDDT: mean 91.8, std 15.69, range [24.02, 98.94]

Secondary structure (DSSP, 8-state):
---------TTSS-THHHHHH---HHHHHHHHHHHHHHHHHHHS-SS-HHHHTT--TT-EEEEES-TTSHHHHHHHHH-TTSEEEEEES--TTSPPGGGS-TTEEEEE--TTSPPPGGGTT-EEEEEEE--TTTS-TT--HHHHHHHHHHEEEEEEEEEEEE--SS-EEEESSTT---HHHHHHHHHHHGGGTTGGGGGHHHHHHHTT-EEEEEEEE---HHHHHHHHHHHHHHHHHHHHHHHHTT-HHHHHHHHHHHHHHHHHHHTTEEEE--EEEEEEE---/---------TTSS-THHHHHH---HHHHHHHHHHHHHHHHHHHS-SS-HHHHTT--TT-EEEEES-TTSHHHHHHHHH-TTSEEEEEES--TTSPPGGGS-TTEEEEE--TTSPPPGGGTT-EEEEEEE--TTTS-TT--HHHHHHHHHHEEEEEEEEEEEE--SS-EEEESSTT---HHHHHHHHHHHGGGTTGGGGGHHHHHHHTT-EEEEEEEE---HHHHHHHHHHHHHHHHHHHHHHHHTT-HHHHHHHHHHHHHHHHHHHTTEEEE--EEEEEEE---

Nearest PDB structures (foldseek):
  9fd3-assembly1_A  TM=6.726E-01  e=8.973E-12  Kitasatospora cystarginea
  9fcu-assembly4_D  TM=6.658E-01  e=9.527E-12  Kitasatospora cystarginea
  9fcy-assembly3_C  TM=6.593E-01  e=1.140E-11  Kitasatospora cystarginea
  9fcs-assembly2_B  TM=6.659E-01  e=2.204E-11  Kitasatospora cystarginea
  9fcl-assembly1_A  TM=6.657E-01  e=4.522E-11  Kitasatospora cystarginea

Organism: NCBI:txid100816